Protein AF-0000000072345678 (afdb_homodimer)

Foldseek 3Di:
DDPPPPPPDPDPPLPLAPDDDDLVCVCVVCVVLLVVLLVLLVVLLVVLVVLLVVLLVLLVPFHDPVCSVLVNLLSVLLNLLSVLLSVCSNPVLCNLVSLLVSLLSLLVSLVSLVVVVCVVLPHPVVVVVCVVVVVFDQPVFDVVCVVPPDSVVLVVQLVCLSNCRNVVSVVLSVVLVVQCVVDVVVNVVCVVVSVVSNVVSVVSNVRSVVSVCVRRCVVPVPDCSVVSVVLSVQLNCLSPVVVSVLVVCSVVDDDDSPDRNVSVSVSSSVSSSVSSVSSSVSSVVVSCSSVVDDRPPPPPPPPPPPVVVVD/DDPPPPPPDPDPPLPLAPDDDDLVCVCVVCVVLLVVLLVLLVVLLVVLVVLLVVLLVLLVPFHDPVCSVLVNLLSVLLNLLSVLLSVCSNPVLCNLVSLLVSLLSLLVSLVSLVQVVQVVLPHPVVVVVCVVVVVFDQPVFDVVCVVPPDSVVLLVQLVCLSNCRNVVSVVLSVVLVVQCVVDVVVNVVCVVVSLVSNVVSVVSNVRSVVSVCVRRCVVPVPDCSVVSVVLSVQLNCLSPVVVSVLVVCSVVDDDDSPDRNVSVSVSSSVSSSVSSVSSSVSSVV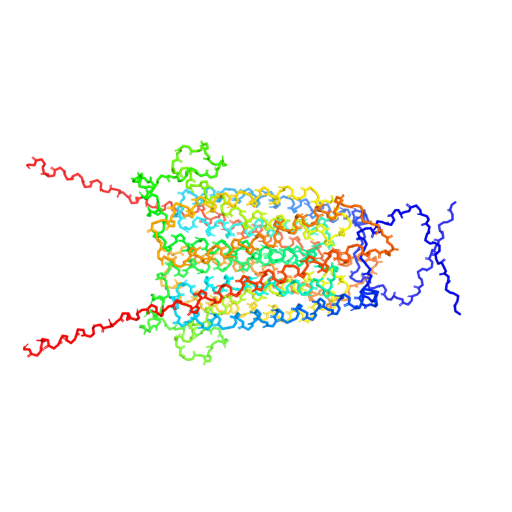VSCSSVPDDRPPPPPPPPPPPVVVVD

Structure (mmCIF, N/CA/C/O backbone):
data_AF-0000000072345678-model_v1
#
loop_
_entity.id
_entity.type
_entity.pdbx_description
1 polymer 'G-protein coupled receptors family 1 profile domain-containing protein'
#
loop_
_atom_site.group_PDB
_atom_site.id
_atom_site.type_symbol
_atom_site.label_atom_id
_atom_site.label_alt_id
_atom_site.label_comp_id
_atom_site.label_asym_id
_atom_site.label_entity_id
_atom_site.label_seq_id
_atom_site.pdbx_PDB_ins_code
_atom_site.Cartn_x
_atom_site.Cartn_y
_atom_site.Cartn_z
_atom_site.occupancy
_atom_site.B_iso_or_equiv
_atom_site.auth_seq_id
_atom_site.auth_comp_id
_atom_site.auth_asym_id
_atom_site.auth_atom_id
_atom_site.pdbx_PDB_model_num
ATOM 1 N N . MET A 1 1 ? -13.749 -41.619 -29.377 1 22.32 1 MET A N 1
ATOM 2 C CA . MET A 1 1 ? -12.738 -40.817 -28.695 1 22.32 1 MET A CA 1
ATOM 3 C C . MET A 1 1 ? -12.599 -41.241 -27.237 1 22.32 1 MET A C 1
ATOM 5 O O . MET A 1 1 ? -13.562 -41.169 -26.471 1 22.32 1 MET A O 1
ATOM 9 N N . ASN A 1 2 ? -11.808 -42.201 -26.794 1 22.95 2 ASN A N 1
ATOM 10 C CA . ASN A 1 2 ? -11.611 -42.927 -25.544 1 22.95 2 ASN A CA 1
ATOM 11 C C . ASN A 1 2 ? -11.25 -41.984 -24.399 1 22.95 2 ASN A C 1
ATOM 13 O O . ASN A 1 2 ? -10.267 -41.246 -24.484 1 22.95 2 ASN A O 1
ATOM 17 N N . VAL A 1 3 ? -12.176 -41.534 -23.511 1 29.2 3 VAL A N 1
ATOM 18 C CA . VAL A 1 3 ? -12.153 -40.855 -22.219 1 29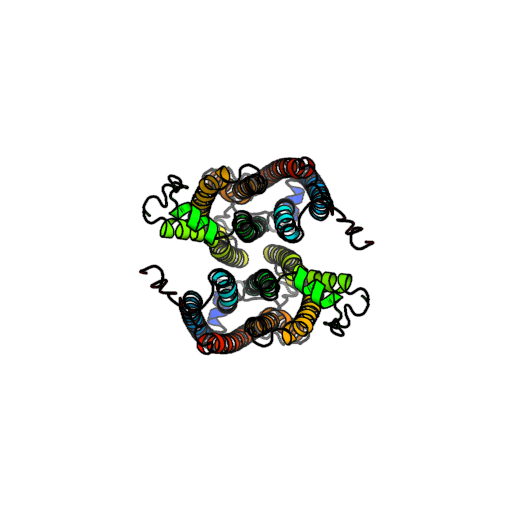.2 3 VAL A CA 1
ATOM 19 C C . VAL A 1 3 ? -11.179 -41.564 -21.28 1 29.2 3 VAL A C 1
ATOM 21 O O . VAL A 1 3 ? -11.493 -42.627 -20.738 1 29.2 3 VAL A O 1
ATOM 24 N N . THR A 1 4 ? -9.957 -41.858 -21.78 1 29.01 4 THR A N 1
ATOM 25 C CA . THR A 1 4 ? -9.044 -42.508 -20.847 1 29.01 4 THR A CA 1
ATOM 26 C C . THR A 1 4 ? -9.183 -41.91 -19.45 1 29.01 4 THR A C 1
ATOM 28 O O . THR A 1 4 ? -9.065 -40.696 -19.274 1 29.01 4 THR A O 1
ATOM 31 N N . GLU A 1 5 ? -9.897 -42.533 -18.566 1 30.95 5 GLU A N 1
ATOM 32 C CA . GLU A 1 5 ? -9.98 -42.516 -17.109 1 30.95 5 GLU A CA 1
ATOM 33 C C . GLU A 1 5 ? -8.601 -42.346 -16.479 1 30.95 5 GLU A C 1
ATOM 35 O O . GLU A 1 5 ? -7.793 -43.277 -16.479 1 30.95 5 GLU A O 1
ATOM 40 N N . GLU A 1 6 ? -7.793 -41.395 -16.975 1 33.85 6 GLU A N 1
ATOM 41 C CA . GLU A 1 6 ? -6.523 -41.285 -16.263 1 33.85 6 GLU A CA 1
ATOM 42 C C . GLU A 1 6 ? -6.689 -41.625 -14.785 1 33.85 6 GLU A C 1
ATOM 44 O O . GLU A 1 6 ? -7.472 -40.987 -14.079 1 33.85 6 GLU A O 1
ATOM 49 N N . SER A 1 7 ? -6.633 -42.857 -14.363 1 31.76 7 SER A N 1
ATOM 50 C CA . SER A 1 7 ? -6.481 -43.426 -13.028 1 31.76 7 SER A CA 1
ATOM 51 C C . SER A 1 7 ? -5.68 -42.499 -12.12 1 31.76 7 SER A C 1
ATOM 53 O O . SER A 1 7 ? -4.511 -42.214 -12.39 1 31.76 7 SER A O 1
ATOM 55 N N . ILE A 1 8 ? -6.316 -41.479 -11.562 1 36.11 8 ILE A N 1
ATOM 56 C CA . ILE A 1 8 ? -5.828 -40.696 -10.432 1 36.11 8 ILE A CA 1
ATOM 57 C C . ILE A 1 8 ? -5.124 -41.613 -9.434 1 36.11 8 ILE A C 1
ATOM 59 O O . ILE A 1 8 ? -5.734 -42.54 -8.896 1 36.11 8 ILE A O 1
ATOM 63 N N . SER A 1 9 ? -3.958 -42.019 -9.747 1 35.39 9 SER A N 1
ATOM 64 C CA . SER A 1 9 ? -3.205 -42.793 -8.766 1 35.39 9 SER A CA 1
ATOM 65 C C . SER A 1 9 ? -3.612 -42.427 -7.342 1 35.39 9 SER A C 1
ATOM 67 O O . SER A 1 9 ? -3.936 -41.272 -7.061 1 35.39 9 SER A O 1
ATOM 69 N N . PRO A 1 10 ? -3.917 -43.431 -6.402 1 36.45 10 PRO A N 1
ATOM 70 C CA . PRO A 1 10 ? -4.463 -43.408 -5.043 1 36.45 10 PRO A CA 1
ATOM 71 C C . PRO A 1 10 ? -3.925 -42.247 -4.21 1 36.45 10 PRO A C 1
ATOM 73 O O . PRO A 1 10 ? -4.685 -41.594 -3.49 1 36.45 10 PRO A O 1
ATOM 76 N N . ALA A 1 11 ? -2.639 -42.374 -3.662 1 39.53 11 ALA A N 1
ATOM 77 C CA . ALA A 1 11 ? -2.129 -41.918 -2.371 1 39.53 11 ALA A CA 1
ATOM 78 C C . ALA A 1 11 ? -1.994 -40.399 -2.34 1 39.53 11 ALA A C 1
ATOM 80 O O . ALA A 1 11 ? -1.554 -39.829 -1.338 1 39.53 11 ALA A O 1
ATOM 81 N N . GLU A 1 12 ? -1.701 -39.681 -3.258 1 43.99 12 GLU A N 1
ATOM 82 C CA . GLU A 1 12 ? -1.443 -38.251 -3.119 1 43.99 12 GLU A CA 1
ATOM 83 C C . GLU A 1 12 ? -2.686 -37.51 -2.635 1 43.99 12 GLU A C 1
ATOM 85 O O . GLU A 1 12 ? -3.739 -37.57 -3.273 1 43.99 12 GLU A O 1
ATOM 90 N N . THR A 1 13 ? -3.014 -37.472 -1.243 1 48.05 13 THR A N 1
ATOM 91 C CA . THR A 1 13 ? -4.048 -36.866 -0.411 1 48.05 13 THR A CA 1
ATOM 92 C C . THR A 1 13 ? -4.584 -35.591 -1.055 1 48.05 13 THR A C 1
ATOM 94 O O . THR A 1 13 ? -3.865 -34.595 -1.164 1 48.05 13 THR A O 1
ATOM 97 N N . PHE A 1 14 ? -5.301 -35.711 -2.11 1 59.51 14 PHE A N 1
ATOM 98 C CA . PHE A 1 14 ? -6.039 -34.609 -2.718 1 59.51 14 PHE A CA 1
ATOM 99 C C . PHE A 1 14 ? -6.727 -33.765 -1.652 1 59.51 14 PHE A C 1
ATOM 101 O O . PHE A 1 14 ? -7.566 -34.267 -0.901 1 59.51 14 PHE A O 1
ATOM 108 N N . ASP A 1 15 ? -5.974 -32.809 -1.052 1 65.57 15 ASP A N 1
ATOM 109 C CA . ASP A 1 15 ? -6.597 -31.883 -0.111 1 65.57 15 ASP A CA 1
ATOM 110 C C . ASP A 1 15 ? -7.866 -31.271 -0.701 1 65.57 15 ASP A C 1
ATOM 112 O O . ASP A 1 15 ? -7.807 -30.245 -1.382 1 65.57 15 ASP A O 1
ATOM 116 N N . CYS A 1 16 ? -8.985 -32.034 -0.651 1 68.99 16 CYS A N 1
ATOM 117 C CA . CYS A 1 16 ? -10.286 -31.635 -1.177 1 68.99 16 CYS A CA 1
ATOM 118 C C . CYS A 1 16 ? -10.765 -30.344 -0.524 1 68.99 16 CYS A C 1
ATOM 120 O O . CYS A 1 16 ? -11.537 -29.592 -1.12 1 68.99 16 CYS A O 1
ATOM 122 N N . ARG A 1 17 ? -10.282 -30.165 0.666 1 70.94 17 ARG A N 1
ATOM 123 C CA . ARG A 1 17 ? -10.786 -29.026 1.427 1 70.94 17 ARG A CA 1
ATOM 124 C C . ARG A 1 17 ? -10.218 -27.716 0.893 1 70.94 17 ARG A C 1
ATOM 126 O O . ARG A 1 17 ? -10.914 -26.699 0.86 1 70.94 17 ARG A O 1
ATOM 133 N N . ASN A 1 18 ? -8.948 -27.733 0.363 1 71.82 18 ASN A N 1
ATOM 134 C CA . ASN A 1 18 ? -8.335 -26.484 -0.077 1 71.82 18 ASN A CA 1
ATOM 135 C C . ASN A 1 18 ? -8.217 -26.423 -1.597 1 71.82 18 ASN A C 1
ATOM 137 O O . ASN A 1 18 ? -7.638 -25.481 -2.141 1 71.82 18 ASN A O 1
ATOM 141 N N . TYR A 1 19 ? -8.913 -27.316 -2.216 1 78.46 19 TYR A N 1
ATOM 142 C CA . TYR A 1 19 ? -8.878 -27.335 -3.674 1 78.46 19 TYR A CA 1
ATOM 143 C C . TYR A 1 19 ? -9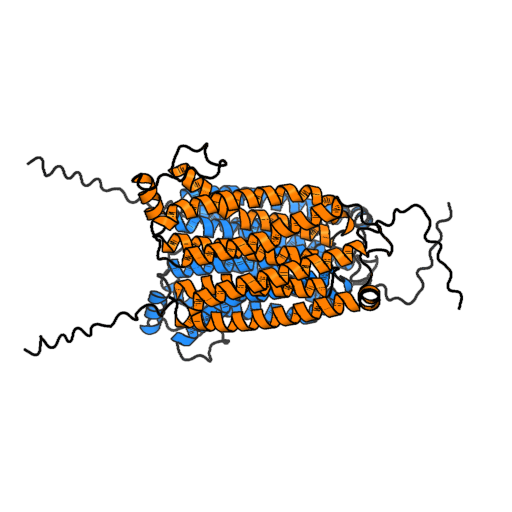.914 -26.381 -4.257 1 78.46 19 TYR A C 1
ATOM 145 O O . TYR A 1 19 ? -11.054 -26.332 -3.791 1 78.46 19 TYR A O 1
ATOM 153 N N . LEU A 1 20 ? -9.463 -25.565 -5.166 1 82.81 20 LEU A N 1
ATOM 154 C CA . LEU A 1 20 ? -10.371 -24.676 -5.883 1 82.81 20 LEU A CA 1
ATOM 155 C C . LEU A 1 20 ? -10.572 -25.148 -7.319 1 82.81 20 LEU A C 1
ATOM 157 O O . LEU A 1 20 ? -9.605 -25.302 -8.068 1 82.81 20 LEU A O 1
ATOM 161 N N . PRO A 1 21 ? -11.803 -25.458 -7.569 1 84.92 21 PRO A N 1
ATOM 162 C CA . PRO A 1 21 ? -12.08 -25.893 -8.94 1 84.92 21 PRO A CA 1
ATOM 163 C C . PRO A 1 21 ? -11.728 -24.831 -9.979 1 84.92 21 PRO A C 1
ATOM 165 O O . PRO A 1 21 ? -11.712 -23.638 -9.666 1 84.92 21 PRO A O 1
ATOM 168 N N . PRO A 1 22 ? -11.372 -25.33 -11.156 1 87.18 22 PRO A N 1
ATOM 169 C CA . PRO A 1 22 ? -11.15 -24.364 -12.235 1 87.18 22 PRO A CA 1
ATOM 170 C C . PRO A 1 22 ? -12.374 -23.493 -12.508 1 87.18 22 PRO A C 1
ATOM 172 O O . PRO A 1 22 ? -13.491 -23.857 -12.134 1 87.18 22 PRO A O 1
ATOM 175 N N . LEU A 1 23 ? -12.212 -22.406 -13.102 1 88.78 23 LEU A N 1
ATOM 176 C CA . LEU A 1 23 ? -13.235 -21.38 -13.271 1 88.78 23 LEU A CA 1
ATOM 177 C C . LEU A 1 23 ? -14.421 -21.92 -14.063 1 88.78 23 LEU A C 1
ATOM 179 O O . LEU A 1 23 ? -15.574 -21.609 -13.754 1 88.78 23 LEU A O 1
ATOM 183 N N . LYS A 1 24 ? -14.135 -22.674 -15.066 1 87.95 24 LYS A N 1
ATOM 184 C CA . LYS A 1 24 ? -15.221 -23.218 -15.876 1 87.95 24 LYS A CA 1
ATOM 185 C C . LYS A 1 24 ? -16.152 -24.087 -15.035 1 87.95 24 LYS A C 1
ATOM 187 O O . LYS A 1 24 ? -17.375 -23.962 -15.125 1 87.95 24 LYS A O 1
ATOM 192 N N . LEU A 1 25 ? -15.586 -24.908 -14.188 1 87.9 25 LEU A N 1
ATOM 193 C CA . LEU A 1 25 ? -16.365 -25.766 -13.301 1 87.9 25 LEU A CA 1
ATOM 194 C C . LEU A 1 25 ? -17.022 -24.949 -12.194 1 87.9 25 LEU A C 1
ATOM 196 O O . LEU A 1 25 ? -18.141 -25.253 -11.772 1 87.9 25 LEU A O 1
ATOM 200 N N . TYR A 1 26 ? -16.346 -23.947 -11.837 1 89.72 26 TYR A N 1
ATOM 201 C CA . TYR A 1 26 ? -16.848 -23.042 -10.809 1 89.72 26 TYR A CA 1
ATOM 202 C C . TYR A 1 26 ? -18.133 -22.36 -11.263 1 89.72 26 TYR A C 1
ATOM 204 O O . TYR A 1 26 ? -19.11 -22.302 -10.514 1 89.72 26 TYR A O 1
ATOM 212 N N . TYR A 1 27 ? -18.204 -21.931 -12.49 1 90.45 27 TYR A N 1
ATOM 213 C CA . TYR A 1 27 ? -19.372 -21.22 -12.999 1 90.45 27 TYR A CA 1
ATOM 214 C C . TYR A 1 27 ? -20.485 -22.193 -13.367 1 90.45 27 TYR A C 1
ATOM 216 O O . TYR A 1 27 ? -21.669 -21.859 -13.268 1 90.45 27 TYR A O 1
ATOM 224 N N . ALA A 1 28 ? -20.08 -23.368 -13.723 1 89.65 28 ALA A N 1
ATOM 225 C CA . ALA A 1 28 ? -21.072 -24.351 -14.152 1 89.65 28 ALA A CA 1
ATOM 226 C C . ALA A 1 28 ? -21.733 -25.022 -12.951 1 89.65 28 ALA A C 1
ATOM 228 O O . ALA A 1 28 ? -22.952 -25.205 -12.927 1 89.65 28 ALA A O 1
ATOM 229 N N . GLU A 1 29 ? -21.009 -25.341 -11.931 1 88.8 29 GLU A N 1
ATOM 230 C CA . GLU A 1 29 ? -21.51 -26.131 -10.81 1 88.8 29 GLU A CA 1
ATOM 231 C C . GLU A 1 29 ? -22.205 -25.247 -9.778 1 88.8 29 GLU A C 1
ATOM 233 O O . GLU A 1 29 ? -23.143 -25.684 -9.109 1 88.8 29 GLU A O 1
ATOM 238 N N . TYR A 1 30 ? -21.809 -24.053 -9.654 1 90.74 30 TYR A N 1
ATOM 239 C CA . TYR A 1 30 ? -22.351 -23.184 -8.616 1 90.74 30 TYR A CA 1
ATOM 240 C C . TYR A 1 30 ? -23.072 -21.988 -9.227 1 90.74 30 TYR A C 1
ATOM 242 O O . TYR A 1 30 ? -22.992 -20.874 -8.705 1 90.74 30 TYR A O 1
ATOM 250 N N . ILE A 1 31 ? -23.802 -22.186 -10.18 1 90.36 31 ILE A N 1
ATOM 251 C CA . ILE A 1 31 ? -24.439 -21.122 -10.949 1 90.36 31 ILE A CA 1
ATOM 252 C C . ILE A 1 31 ? -25.493 -20.426 -10.092 1 90.36 31 ILE A C 1
ATOM 254 O O . ILE A 1 31 ? -25.594 -19.197 -10.098 1 90.36 31 ILE A O 1
ATOM 258 N N . ILE A 1 32 ? -26.249 -21.116 -9.314 1 89.78 32 ILE A N 1
ATOM 259 C CA . ILE A 1 32 ? -27.374 -20.537 -8.588 1 89.78 32 ILE A CA 1
ATOM 260 C C . ILE A 1 32 ? -26.857 -19.687 -7.429 1 89.78 32 ILE A C 1
ATOM 262 O O . ILE A 1 32 ? -27.104 -18.48 -7.377 1 89.78 32 ILE A O 1
ATOM 266 N N . PRO A 1 33 ? -26.13 -20.329 -6.483 1 91.04 33 PRO A N 1
ATOM 267 C CA . PRO A 1 33 ? -25.643 -19.491 -5.384 1 91.04 33 PRO A CA 1
ATOM 268 C C . PRO A 1 33 ? -24.715 -18.376 -5.86 1 91.04 33 PRO A C 1
ATOM 270 O O . PRO A 1 33 ? -24.719 -17.28 -5.292 1 91.04 33 PRO A O 1
ATOM 273 N N . LEU A 1 34 ? -23.998 -18.621 -6.9 1 92.58 34 LEU A N 1
ATOM 274 C CA . LEU A 1 34 ? -23.072 -17.623 -7.426 1 92.58 34 LEU A CA 1
ATOM 275 C C . LEU A 1 34 ? -23.828 -16.479 -8.094 1 92.58 34 LEU A C 1
ATOM 277 O O . LEU A 1 34 ? -23.488 -15.309 -7.903 1 92.58 34 LEU A O 1
ATOM 281 N N . SER A 1 35 ? -24.823 -16.793 -8.885 1 93.5 35 SER A N 1
ATOM 282 C CA . SER A 1 35 ? -25.6 -15.758 -9.557 1 93.5 35 SER A CA 1
ATOM 283 C C . SER A 1 35 ? -26.326 -14.871 -8.551 1 93.5 35 SER A C 1
ATOM 285 O O . SER A 1 35 ? -26.379 -13.65 -8.716 1 93.5 35 SER A O 1
ATOM 287 N N . LEU A 1 36 ? -26.849 -15.459 -7.525 1 93.7 36 LEU A N 1
ATOM 288 C CA . LEU A 1 36 ? -27.531 -14.684 -6.495 1 93.7 36 LEU A CA 1
ATOM 289 C C . LEU A 1 36 ? -26.551 -13.779 -5.756 1 93.7 36 LEU A C 1
ATOM 291 O O . LEU A 1 36 ? -26.82 -12.592 -5.563 1 93.7 36 LEU A O 1
ATOM 295 N N . SER A 1 37 ? -25.467 -14.333 -5.352 1 94.63 37 SER A N 1
ATOM 296 C CA . SER A 1 37 ? -24.47 -13.563 -4.615 1 94.63 37 SER A CA 1
ATOM 297 C C . SER A 1 37 ? -23.866 -12.465 -5.485 1 94.63 37 SER A C 1
ATOM 299 O O . SER A 1 37 ? -23.618 -11.355 -5.009 1 94.63 37 SER A O 1
ATOM 301 N N . LEU A 1 38 ? -23.616 -12.74 -6.74 1 94.81 38 LEU A N 1
ATOM 302 C CA . LEU A 1 38 ? -23.046 -11.75 -7.649 1 94.81 38 LEU A CA 1
ATOM 303 C C . LEU A 1 38 ? -24.038 -10.624 -7.918 1 94.81 38 LEU A C 1
ATOM 305 O O . LEU A 1 38 ? -23.644 -9.465 -8.061 1 94.81 38 LEU A O 1
ATOM 309 N N . THR A 1 39 ? -25.292 -10.935 -7.988 1 95.36 39 THR A N 1
ATOM 310 C CA . THR A 1 39 ? -26.305 -9.904 -8.184 1 95.36 39 THR A CA 1
ATOM 311 C C . THR A 1 39 ? -26.356 -8.962 -6.985 1 95.36 39 THR A C 1
ATOM 313 O O . THR A 1 39 ? -26.341 -7.74 -7.148 1 95.36 39 THR A O 1
ATOM 316 N N . VAL A 1 40 ? -26.41 -9.523 -5.855 1 94.41 40 VAL A N 1
ATOM 317 C CA . VAL A 1 40 ? -26.4 -8.716 -4.639 1 94.41 40 VAL A CA 1
ATOM 318 C C . VAL A 1 40 ? -25.111 -7.9 -4.571 1 94.41 40 VAL A C 1
ATOM 320 O O . VAL A 1 40 ? -25.138 -6.712 -4.238 1 94.41 40 VAL A O 1
ATOM 323 N N . GLY A 1 41 ? -24.017 -8.583 -4.875 1 95.06 41 GLY A N 1
ATOM 324 C CA . GLY A 1 41 ? -22.736 -7.895 -4.871 1 95.06 41 GLY A CA 1
ATOM 325 C C . GLY A 1 41 ? -22.683 -6.728 -5.839 1 95.06 41 GLY A C 1
ATOM 326 O O . GLY A 1 41 ? -22.166 -5.66 -5.504 1 95.06 41 GLY A O 1
ATOM 327 N N . CYS A 1 42 ? -23.178 -6.901 -6.937 1 94.91 42 CYS A N 1
ATOM 328 C CA . CYS A 1 42 ? -23.173 -5.844 -7.941 1 94.91 42 CYS A CA 1
ATOM 329 C C . CYS A 1 42 ? -24.069 -4.686 -7.52 1 94.91 42 CYS A C 1
ATOM 331 O O . CYS A 1 42 ? -23.734 -3.522 -7.744 1 94.91 42 CYS A O 1
ATOM 333 N N . ILE A 1 43 ? -25.178 -4.953 -6.939 1 96.25 43 ILE A N 1
ATOM 334 C CA . ILE A 1 43 ? -26.079 -3.911 -6.456 1 96.25 43 ILE A CA 1
ATOM 335 C C . ILE A 1 43 ? -25.389 -3.1 -5.362 1 96.25 43 ILE A C 1
ATOM 337 O O . ILE A 1 43 ? -25.431 -1.867 -5.375 1 96.25 43 ILE A O 1
ATOM 341 N N . VAL A 1 44 ? -24.77 -3.801 -4.458 1 96.13 44 VAL A N 1
ATOM 342 C CA . VAL A 1 44 ? -24.061 -3.14 -3.367 1 96.13 44 VAL A CA 1
ATOM 343 C C . VAL A 1 44 ? -22.908 -2.31 -3.926 1 96.13 44 VAL A C 1
ATOM 345 O O . VAL A 1 44 ? -22.679 -1.18 -3.488 1 96.13 44 VAL A O 1
ATOM 348 N N . TRP A 1 45 ? -22.207 -2.87 -4.866 1 96.2 45 TRP A N 1
ATOM 349 C CA . TRP A 1 45 ? -21.084 -2.165 -5.475 1 96.2 45 TRP A CA 1
ATOM 350 C C . TRP A 1 45 ? -21.551 -0.886 -6.162 1 96.2 45 TRP A C 1
ATOM 352 O O . TRP A 1 45 ? -20.918 0.164 -6.031 1 96.2 45 TRP A O 1
ATOM 362 N N . LEU A 1 46 ? -22.642 -0.952 -6.877 1 95.9 46 LEU A N 1
ATOM 363 C CA . LEU A 1 46 ? -23.189 0.227 -7.54 1 95.9 46 LEU A CA 1
ATOM 364 C C . LEU A 1 46 ? -23.633 1.268 -6.519 1 95.9 46 LEU A C 1
ATOM 366 O O . LEU A 1 46 ? -23.405 2.466 -6.708 1 95.9 46 LEU A O 1
ATOM 370 N N . TRP A 1 47 ? -24.23 0.822 -5.498 1 94.68 47 TRP A N 1
ATOM 371 C CA . TRP A 1 47 ? -24.684 1.727 -4.448 1 94.68 47 TRP A CA 1
ATOM 372 C C . TRP A 1 47 ? -23.503 2.415 -3.773 1 94.68 47 TRP A C 1
ATOM 374 O O . TRP A 1 47 ? -23.52 3.63 -3.565 1 94.68 47 TRP A O 1
ATOM 384 N N . VAL A 1 48 ? -22.533 1.706 -3.431 1 94.66 48 VAL A N 1
ATOM 385 C CA . VAL A 1 48 ? -21.365 2.262 -2.755 1 94.66 48 VAL A CA 1
ATOM 386 C C . VAL A 1 48 ? -20.637 3.225 -3.689 1 94.66 48 VAL A C 1
ATOM 388 O O . VAL A 1 48 ? -20.131 4.261 -3.251 1 94.66 48 VAL A O 1
ATOM 391 N N . THR A 1 49 ? -20.582 2.853 -4.939 1 93.41 49 THR A N 1
ATOM 392 C CA . THR A 1 49 ? -19.98 3.75 -5.919 1 93.41 49 THR A CA 1
ATOM 393 C C . THR A 1 49 ? -20.771 5.051 -6.019 1 93.41 49 THR A C 1
ATOM 395 O O . THR A 1 49 ? -20.188 6.134 -6.092 1 93.41 49 THR A O 1
ATOM 398 N N . PHE A 1 50 ? -22.041 4.976 -5.966 1 93.76 50 PHE A N 1
ATOM 399 C CA . PHE A 1 50 ? -22.903 6.152 -6.005 1 93.76 50 PHE A CA 1
ATOM 400 C C . PHE A 1 50 ? -22.673 7.033 -4.782 1 93.76 50 PHE A C 1
ATOM 402 O O . PHE A 1 50 ? -22.509 8.248 -4.908 1 93.76 50 PHE A O 1
ATOM 409 N N . VAL A 1 51 ? -22.626 6.457 -3.678 1 92.92 51 VAL A N 1
ATOM 410 C CA . VAL A 1 51 ? -22.409 7.197 -2.439 1 92.92 51 VAL A CA 1
ATOM 411 C C . VAL A 1 51 ? -21.01 7.808 -2.44 1 92.92 51 VAL A C 1
ATOM 413 O O . VAL A 1 51 ? -20.817 8.934 -1.975 1 92.92 51 VAL A O 1
ATOM 416 N N . PHE A 1 52 ? -20.07 7.095 -2.937 1 91.98 52 PHE A N 1
ATOM 417 C CA . PHE A 1 52 ? -18.692 7.568 -3.005 1 91.98 52 PHE A CA 1
ATOM 418 C C . PHE A 1 52 ? -18.6 8.847 -3.829 1 91.98 52 PHE A C 1
ATOM 420 O O . PHE A 1 52 ? -17.998 9.83 -3.392 1 91.98 52 PHE A O 1
ATOM 427 N N . VAL A 1 53 ? -19.226 8.86 -4.906 1 91.19 53 VAL A N 1
ATOM 428 C CA . VAL A 1 53 ? -19.196 10.032 -5.775 1 91.19 53 VAL A CA 1
ATOM 429 C C . VAL A 1 53 ? -19.927 11.192 -5.105 1 91.19 53 VAL A C 1
ATOM 431 O O . VAL A 1 53 ? -19.449 12.329 -5.121 1 91.19 53 VAL A O 1
ATOM 434 N N . LYS A 1 54 ? -21.012 10.996 -4.467 1 91.73 54 LYS A N 1
ATOM 435 C CA . LYS A 1 54 ? -21.792 12.035 -3.801 1 91.73 54 LYS A CA 1
ATOM 436 C C . LYS A 1 54 ? -21.036 12.611 -2.607 1 91.73 54 LYS A C 1
ATOM 438 O O . LYS A 1 54 ? -21.047 13.823 -2.384 1 91.73 54 LYS A O 1
ATOM 443 N N . VAL A 1 55 ? -20.375 11.78 -1.89 1 90.53 55 VAL A N 1
ATOM 444 C CA . VAL A 1 55 ? -19.659 12.22 -0.697 1 90.53 55 VAL A CA 1
ATOM 445 C C . VAL A 1 55 ? -18.43 13.031 -1.102 1 90.53 55 VAL A C 1
ATOM 447 O O . VAL A 1 55 ? -18.073 14.004 -0.433 1 90.53 55 VAL A O 1
ATOM 450 N N . ILE A 1 56 ? -17.789 12.602 -2.199 1 87.81 56 ILE A N 1
ATOM 451 C CA . ILE A 1 56 ? -16.645 13.366 -2.683 1 87.81 56 ILE A CA 1
ATOM 452 C C . ILE A 1 56 ? -17.087 14.78 -3.053 1 87.81 56 ILE A C 1
ATOM 454 O O . ILE A 1 56 ? -16.393 15.753 -2.752 1 87.81 56 ILE A O 1
ATOM 458 N N . LYS A 1 57 ? -18.218 14.917 -3.625 1 88.49 57 LYS A N 1
ATOM 459 C CA . LYS A 1 57 ? -18.746 16.229 -3.987 1 88.49 57 LYS A CA 1
ATOM 460 C C . LYS A 1 57 ? -19.085 17.048 -2.745 1 88.49 57 LYS A C 1
ATOM 462 O O . LYS A 1 57 ? -18.804 18.247 -2.689 1 88.49 57 LYS A O 1
ATOM 467 N N . LEU A 1 58 ? -19.558 16.437 -1.804 1 88.96 58 LEU A N 1
ATOM 468 C CA . LEU A 1 58 ? -19.914 17.117 -0.563 1 88.96 58 LEU A CA 1
ATOM 469 C C . LEU A 1 58 ? -18.666 17.553 0.196 1 88.96 58 LEU A C 1
ATOM 471 O O . LEU A 1 58 ? -18.622 18.655 0.747 1 88.96 58 LEU A O 1
ATOM 475 N N . ILE A 1 59 ? -17.665 16.717 0.201 1 87.57 59 ILE A N 1
ATOM 476 C CA . ILE A 1 59 ? -16.417 17.008 0.899 1 87.57 59 ILE A CA 1
ATOM 477 C C . ILE A 1 59 ? -15.721 18.195 0.238 1 87.57 59 ILE A C 1
ATOM 479 O O . ILE A 1 59 ? -15.2 19.078 0.923 1 87.57 59 ILE A O 1
ATOM 483 N N . ARG A 1 60 ? -15.757 18.25 -1.037 1 83.69 60 ARG A N 1
ATOM 484 C CA . ARG A 1 60 ? -15.101 19.324 -1.775 1 83.69 60 ARG A CA 1
ATOM 485 C C . ARG A 1 60 ? -15.799 20.658 -1.538 1 83.69 60 ARG A C 1
ATOM 487 O O . ARG A 1 60 ? -15.158 21.711 -1.546 1 83.69 60 ARG A O 1
ATOM 494 N N . ARG A 1 61 ? -16.994 20.643 -1.147 1 83.93 61 ARG A N 1
ATOM 495 C CA . ARG A 1 61 ? -17.781 21.863 -0.993 1 83.93 61 ARG A CA 1
ATOM 496 C C . ARG A 1 61 ? -17.779 22.336 0.456 1 83.93 61 ARG A C 1
ATOM 498 O O . ARG A 1 61 ? -17.776 23.54 0.721 1 83.93 61 ARG A O 1
ATOM 505 N N . GLN A 1 62 ? -17.679 21.381 1.345 1 81.52 62 GLN A N 1
ATOM 506 C CA . GLN A 1 62 ? -17.99 21.744 2.724 1 81.52 62 GLN A CA 1
ATOM 507 C C . GLN A 1 62 ? -16.74 21.704 3.599 1 81.52 62 GLN A C 1
ATOM 509 O O . GLN A 1 62 ? -16.75 22.201 4.727 1 81.52 62 GLN A O 1
ATOM 514 N N . THR A 1 63 ? -15.681 21.15 3.095 1 79.97 63 THR A N 1
ATOM 515 C CA . THR A 1 63 ? -14.561 20.91 3.998 1 79.97 63 THR A CA 1
ATOM 516 C C . THR A 1 63 ? -13.38 21.809 3.645 1 79.97 63 THR A C 1
ATOM 518 O O . THR A 1 63 ? -13.263 22.272 2.508 1 79.97 63 THR A O 1
ATOM 521 N N . GLU A 1 64 ? -12.677 22.047 4.698 1 76.64 64 GLU A N 1
ATOM 522 C CA . GLU A 1 64 ? -11.456 22.826 4.518 1 76.64 64 GLU A CA 1
ATOM 523 C C . GLU A 1 64 ? -10.475 22.111 3.593 1 76.64 64 GLU A C 1
ATOM 525 O O . GLU A 1 64 ? -10.418 20.88 3.573 1 76.64 64 GLU A O 1
ATOM 530 N N . LYS A 1 65 ? -9.7 22.82 2.779 1 70.41 65 LYS A N 1
ATOM 531 C CA . LYS A 1 65 ? -8.812 22.307 1.739 1 70.41 65 LYS A CA 1
ATOM 532 C C . LYS A 1 65 ? -7.789 21.336 2.32 1 70.41 65 LYS A C 1
ATOM 534 O O . LYS A 1 65 ? -7.44 20.339 1.684 1 70.41 65 LYS A O 1
ATOM 539 N N . GLY A 1 66 ? -7.42 21.561 3.574 1 68.02 66 GLY A N 1
ATOM 540 C CA . GLY A 1 66 ? -6.423 20.68 4.161 1 68.02 66 GLY A CA 1
ATOM 541 C C . GLY A 1 66 ? -6.975 19.315 4.528 1 68.02 66 GLY A C 1
ATOM 542 O O . GLY A 1 66 ? -6.225 18.34 4.618 1 68.02 66 GLY A O 1
ATOM 543 N N . LEU A 1 67 ? -8.322 19.225 4.588 1 77.18 67 LEU A N 1
ATOM 544 C CA . LEU A 1 67 ? -8.951 18.003 5.079 1 77.18 67 LEU A CA 1
ATOM 545 C C . LEU A 1 67 ? -9.587 17.222 3.934 1 77.18 67 LEU A C 1
ATOM 547 O O . LEU A 1 67 ? -9.941 16.052 4.096 1 77.18 67 LEU A O 1
ATOM 551 N N . VAL A 1 68 ? -9.584 17.82 2.82 1 81.26 68 VAL A N 1
ATOM 552 C CA . VAL A 1 68 ? -10.31 17.241 1.694 1 81.26 68 VAL A CA 1
ATOM 553 C C . VAL A 1 68 ? -9.66 15.923 1.281 1 81.26 68 VAL A C 1
ATOM 555 O O . VAL A 1 68 ? -10.339 14.902 1.151 1 81.26 68 VAL A O 1
ATOM 558 N N . MET A 1 69 ? -8.339 15.91 1.195 1 76.87 69 MET A N 1
ATOM 559 C CA . MET A 1 69 ? -7.641 14.717 0.725 1 76.87 69 MET A CA 1
ATOM 560 C C . MET A 1 69 ? -7.758 13.584 1.739 1 76.87 69 MET A C 1
ATOM 562 O O . MET A 1 69 ? -7.931 12.423 1.363 1 76.87 69 MET A O 1
ATOM 566 N N . VAL A 1 70 ? -7.68 13.912 2.974 1 81.12 70 VAL A N 1
ATOM 567 C CA . VAL A 1 70 ? -7.728 12.9 4.023 1 81.12 70 VAL A CA 1
ATOM 568 C C . VAL A 1 70 ? -9.105 12.239 4.041 1 81.12 70 VAL A C 1
ATOM 570 O O . VAL A 1 70 ? -9.211 11.013 4.13 1 81.12 70 VAL A O 1
ATOM 573 N N . LEU A 1 71 ? -10.137 13.02 3.836 1 85.3 71 LEU A N 1
ATOM 574 C CA . LEU A 1 71 ? -11.496 12.49 3.868 1 85.3 71 LEU A CA 1
ATOM 575 C C . LEU A 1 71 ? -11.799 11.693 2.604 1 85.3 71 LEU A C 1
ATOM 577 O O . LEU A 1 71 ? -12.517 10.691 2.654 1 85.3 71 LEU A O 1
ATOM 581 N N . ILE A 1 72 ? -11.232 12.121 1.547 1 84.43 72 ILE A N 1
ATOM 582 C CA . ILE A 1 72 ? -11.412 11.374 0.307 1 84.43 72 ILE A CA 1
ATOM 583 C C . ILE A 1 72 ? -10.722 10.016 0.418 1 84.43 72 ILE A C 1
ATOM 585 O O . ILE A 1 72 ? -11.285 8.993 0.021 1 84.43 72 ILE A O 1
ATOM 589 N N . ILE A 1 73 ? -9.537 9.968 0.944 1 82.92 73 ILE A N 1
ATOM 590 C CA . ILE A 1 73 ? -8.799 8.72 1.106 1 82.92 73 ILE A CA 1
ATOM 591 C C . ILE A 1 73 ? -9.577 7.776 2.021 1 82.92 73 ILE A C 1
ATOM 593 O O . ILE A 1 73 ? -9.661 6.574 1.756 1 82.92 73 ILE A O 1
ATOM 597 N N . ALA A 1 74 ? -10.142 8.363 3.063 1 86.55 74 ALA A N 1
ATOM 598 C CA . ALA A 1 74 ? -10.922 7.554 3.996 1 86.55 74 ALA A CA 1
ATOM 599 C C . ALA A 1 74 ? -12.131 6.93 3.304 1 86.55 74 ALA A C 1
ATOM 601 O O . ALA A 1 74 ? -12.449 5.761 3.532 1 86.55 74 ALA A O 1
ATOM 602 N N . ASN A 1 75 ? -12.76 7.65 2.415 1 88.07 75 ASN A N 1
ATOM 603 C CA . ASN A 1 75 ? -13.945 7.145 1.728 1 88.07 75 ASN A CA 1
ATOM 604 C C . ASN A 1 75 ? -13.573 6.205 0.585 1 88.07 75 ASN A C 1
ATOM 606 O O . ASN A 1 75 ? -14.384 5.377 0.167 1 88.07 75 ASN A O 1
ATOM 610 N N . THR A 1 76 ? -12.407 6.271 0.093 1 88.84 76 THR A N 1
ATOM 611 C CA . THR A 1 76 ? -11.954 5.384 -0.972 1 88.84 76 THR A CA 1
ATOM 612 C C . THR A 1 76 ? -11.761 3.964 -0.448 1 88.84 76 THR A C 1
ATOM 614 O O . THR A 1 76 ? -11.862 2.998 -1.207 1 88.84 76 THR A O 1
ATOM 617 N N . VAL A 1 77 ? -11.507 3.848 0.812 1 90.7 77 VAL A N 1
ATOM 618 C CA . VAL A 1 77 ? -11.298 2.527 1.396 1 90.7 77 VAL A CA 1
ATOM 619 C C . VAL A 1 77 ? -12.579 1.703 1.282 1 90.7 77 VAL A C 1
ATOM 621 O O . VAL A 1 77 ? -12.529 0.502 1.006 1 90.7 77 VAL A O 1
ATOM 624 N N . TYR A 1 78 ? -13.78 2.367 1.463 1 92.4 78 TYR A N 1
ATOM 625 C CA . TYR A 1 78 ? -15.047 1.657 1.33 1 92.4 78 TYR A CA 1
ATOM 626 C C . TYR A 1 78 ? -15.219 1.109 -0.082 1 92.4 78 TYR A C 1
ATOM 628 O O . TYR A 1 78 ? -15.581 -0.056 -0.262 1 92.4 78 TYR A O 1
ATOM 636 N N . PHE A 1 79 ? -14.903 1.921 -0.991 1 93.28 79 PHE A N 1
ATOM 637 C CA . PHE A 1 79 ? -15.013 1.558 -2.399 1 93.28 79 PHE A CA 1
ATOM 638 C C . PHE A 1 79 ? -14.047 0.431 -2.744 1 93.28 79 PHE A C 1
ATOM 640 O O . PHE A 1 79 ? -14.399 -0.491 -3.482 1 93.28 79 PHE A O 1
ATOM 647 N N . THR A 1 80 ? -12.87 0.498 -2.193 1 93.28 80 THR A N 1
ATOM 648 C CA . THR A 1 80 ? -11.851 -0.509 -2.467 1 93.28 80 THR A CA 1
ATOM 649 C C . THR A 1 80 ? -12.26 -1.863 -1.894 1 93.28 80 THR A C 1
ATOM 651 O O . THR A 1 80 ? -12.137 -2.889 -2.565 1 93.28 80 THR A O 1
ATOM 654 N N . VAL A 1 81 ? -12.775 -1.881 -0.682 1 94.29 81 VAL A N 1
ATOM 655 C CA . VAL A 1 81 ? -13.15 -3.129 -0.026 1 94.29 81 VAL A CA 1
ATOM 656 C C . VAL A 1 81 ? -14.28 -3.802 -0.803 1 94.29 81 VAL A C 1
ATOM 658 O O . VAL A 1 81 ? -14.21 -4.997 -1.101 1 94.29 81 VAL A O 1
ATOM 661 N N . VAL A 1 82 ? -15.259 -3.077 -1.25 1 95.92 82 VAL A N 1
ATOM 662 C CA . VAL A 1 82 ? -16.402 -3.65 -1.953 1 95.92 82 VAL A CA 1
ATOM 663 C C . VAL A 1 82 ? -15.968 -4.139 -3.333 1 95.92 82 VAL A C 1
ATOM 665 O O . VAL A 1 82 ? -16.402 -5.199 -3.788 1 95.92 82 VAL A O 1
ATOM 668 N N . THR A 1 83 ? -15.141 -3.435 -3.977 1 95.15 83 THR A N 1
ATOM 669 C CA . THR A 1 83 ? -14.679 -3.811 -5.308 1 95.15 83 THR A CA 1
ATOM 670 C C . THR A 1 83 ? -13.891 -5.117 -5.259 1 95.15 83 THR A C 1
ATOM 672 O O . THR A 1 83 ? -14.129 -6.021 -6.062 1 95.15 83 THR A O 1
ATOM 675 N N . PHE A 1 84 ? -13.051 -5.257 -4.297 1 96.01 84 PHE A N 1
ATOM 676 C CA . PHE A 1 84 ? -12.22 -6.451 -4.208 1 96.01 84 PHE A CA 1
ATOM 677 C C . PHE A 1 84 ? -13.042 -7.65 -3.752 1 96.01 84 PHE A C 1
ATOM 679 O O . PHE A 1 84 ? -12.748 -8.789 -4.122 1 96.01 84 PHE A O 1
ATOM 686 N N . ASN A 1 85 ? -14.102 -7.393 -2.961 1 95.91 85 ASN A N 1
ATOM 687 C CA . ASN A 1 85 ? -14.966 -8.497 -2.559 1 95.91 85 ASN A CA 1
ATOM 688 C C . ASN A 1 85 ? -15.792 -9.019 -3.731 1 95.91 85 ASN A C 1
ATOM 690 O O . ASN A 1 85 ? -16.053 -10.22 -3.826 1 95.91 85 ASN A O 1
ATOM 694 N N . VAL A 1 86 ? -16.134 -8.159 -4.627 1 96.07 86 VAL A N 1
ATOM 695 C CA . VAL A 1 86 ? -16.862 -8.595 -5.814 1 96.07 86 VAL A CA 1
ATOM 696 C C . VAL A 1 86 ? -15.931 -9.387 -6.73 1 96.07 86 VAL A C 1
ATOM 698 O O . VAL A 1 86 ? -16.329 -10.405 -7.299 1 96.07 86 VAL A O 1
ATOM 701 N N . VAL A 1 87 ? -14.703 -8.948 -6.806 1 94.77 87 VAL A N 1
ATOM 702 C CA . VAL A 1 87 ? -13.725 -9.661 -7.621 1 94.77 87 VAL A CA 1
ATOM 703 C C . VAL A 1 87 ? -13.464 -11.042 -7.026 1 94.77 87 VAL A C 1
ATOM 705 O O . VAL A 1 87 ? -13.324 -12.024 -7.758 1 94.77 87 VAL A O 1
ATOM 708 N N . ALA A 1 88 ? -13.448 -11.109 -5.721 1 94.6 88 ALA A N 1
ATOM 709 C CA . ALA A 1 88 ? -13.218 -12.384 -5.046 1 94.6 88 ALA A CA 1
ATOM 710 C C . ALA A 1 88 ? -14.385 -13.342 -5.271 1 94.6 88 ALA A C 1
ATOM 712 O O . ALA A 1 88 ? -14.206 -14.562 -5.26 1 94.6 88 ALA A O 1
ATOM 713 N N . LEU A 1 89 ? -15.548 -12.795 -5.458 1 94.58 89 LEU A N 1
ATOM 714 C CA . LEU A 1 89 ? -16.71 -13.614 -5.785 1 94.58 89 LEU A CA 1
ATOM 715 C C . LEU A 1 89 ? -16.627 -14.128 -7.218 1 94.58 89 LEU A C 1
ATOM 717 O O . LEU A 1 89 ? -16.998 -15.271 -7.494 1 94.58 89 LEU A O 1
ATOM 721 N N . LEU A 1 90 ? -16.097 -13.304 -8.108 1 93.21 90 LEU A N 1
ATOM 722 C CA . LEU A 1 90 ? -15.984 -13.652 -9.52 1 93.21 90 LEU A CA 1
ATOM 723 C C . LEU A 1 90 ? -14.866 -14.665 -9.743 1 93.21 90 LEU A C 1
ATOM 725 O O . LEU A 1 90 ? -15.02 -15.604 -10.527 1 93.21 90 LEU A O 1
ATOM 729 N N . VAL A 1 91 ? -13.777 -14.468 -9.095 1 93.16 91 VAL A N 1
ATOM 730 C CA . VAL A 1 91 ? -12.605 -15.328 -9.223 1 93.16 91 VAL A CA 1
ATOM 731 C C . VAL A 1 91 ? -12.113 -15.74 -7.837 1 93.16 91 VAL A C 1
ATOM 733 O O . VAL A 1 91 ? -11.267 -15.064 -7.246 1 93.16 91 VAL A O 1
ATOM 736 N N . PRO A 1 92 ? -12.583 -16.871 -7.388 1 91.41 92 PRO A N 1
ATOM 737 C CA . PRO A 1 92 ? -12.225 -17.301 -6.035 1 91.41 92 PRO A CA 1
ATOM 738 C C . PRO A 1 92 ? -10.736 -17.608 -5.888 1 91.41 92 PRO A C 1
ATOM 740 O O . PRO A 1 92 ? -10.209 -17.607 -4.773 1 91.41 92 PRO A O 1
ATOM 743 N N . HIS A 1 93 ? -9.957 -17.806 -7.031 1 91.16 93 HIS A N 1
ATOM 744 C CA . HIS A 1 93 ? -8.537 -18.141 -7 1 91.16 93 HIS A CA 1
ATOM 745 C C . HIS A 1 93 ? -7.705 -16.967 -6.496 1 91.16 93 HIS A C 1
ATOM 747 O O . HIS A 1 93 ? -6.563 -17.148 -6.069 1 91.16 93 HIS A O 1
ATOM 753 N N . VAL A 1 94 ? -8.321 -15.806 -6.554 1 92.34 94 VAL A N 1
ATOM 754 C CA . VAL A 1 94 ? -7.557 -14.625 -6.166 1 92.34 94 VAL A CA 1
ATOM 755 C C . VAL A 1 94 ? -8.122 -14.045 -4.872 1 92.34 94 VAL A C 1
ATOM 757 O O . VAL A 1 94 ? -7.843 -12.895 -4.526 1 92.34 94 VAL A O 1
ATOM 760 N N . ALA A 1 95 ? -8.838 -14.789 -4.106 1 90.95 95 ALA A N 1
ATOM 761 C CA . ALA A 1 95 ? -9.501 -14.319 -2.893 1 90.95 95 ALA A CA 1
ATOM 762 C C . ALA A 1 95 ? -8.482 -13.858 -1.854 1 90.95 95 ALA A C 1
ATOM 764 O O . ALA A 1 95 ? -8.728 -12.901 -1.117 1 90.95 95 ALA A O 1
ATOM 765 N N . VAL A 1 96 ? -7.326 -14.498 -1.855 1 89.52 96 VAL A N 1
ATOM 766 C CA . VAL A 1 96 ? -6.302 -14.155 -0.875 1 89.52 96 VAL A CA 1
ATOM 767 C C . VAL A 1 96 ? -5.75 -12.762 -1.169 1 89.52 96 VAL A C 1
ATOM 769 O O . VAL A 1 96 ? -5.598 -11.943 -0.259 1 89.52 96 VAL A O 1
ATOM 772 N N . VAL A 1 97 ? -5.54 -12.476 -2.426 1 91.83 97 VAL A N 1
ATOM 773 C CA . VAL A 1 97 ? -5.052 -11.16 -2.825 1 91.83 97 VAL A CA 1
ATOM 774 C C . VAL A 1 97 ? -6.121 -10.106 -2.549 1 91.83 97 VAL A C 1
ATOM 776 O O . VAL A 1 97 ? -5.808 -8.992 -2.121 1 91.83 97 VAL A O 1
ATOM 779 N N . CYS A 1 98 ? -7.349 -10.492 -2.73 1 93.39 98 CYS A N 1
ATOM 780 C CA . CYS A 1 98 ? -8.463 -9.571 -2.532 1 93.39 98 CYS A CA 1
ATOM 781 C C . CYS A 1 98 ? -8.68 -9.287 -1.051 1 93.39 98 CYS A C 1
ATOM 783 O O . CYS A 1 98 ? -9.336 -8.308 -0.692 1 93.39 98 CYS A O 1
ATOM 785 N N . ASP A 1 99 ? -8.092 -10.055 -0.224 1 91.39 99 ASP A N 1
ATOM 786 C CA . ASP A 1 99 ? -8.148 -9.827 1.217 1 91.39 99 ASP A CA 1
ATOM 787 C C . ASP A 1 99 ? -6.967 -8.979 1.685 1 91.39 99 ASP A C 1
ATOM 789 O O . ASP A 1 99 ? -7.123 -8.108 2.543 1 91.39 99 ASP A O 1
ATOM 793 N N . ILE A 1 100 ? -5.851 -9.204 1.081 1 91.94 100 ILE A N 1
ATOM 794 C CA . ILE A 1 100 ? -4.613 -8.586 1.544 1 91.94 100 ILE A CA 1
ATOM 795 C C . ILE A 1 100 ? -4.561 -7.13 1.087 1 91.94 100 ILE A C 1
ATOM 797 O O . ILE A 1 100 ? -4.225 -6.238 1.87 1 91.94 100 ILE A O 1
ATOM 801 N N . VAL A 1 101 ? -4.998 -6.862 -0.104 1 91.27 101 VAL A N 1
ATOM 802 C CA . VAL A 1 101 ? -4.805 -5.549 -0.71 1 91.27 101 VAL A CA 1
ATOM 803 C C . VAL A 1 101 ? -5.69 -4.521 -0.008 1 91.27 101 VAL A C 1
ATOM 805 O O . VAL A 1 101 ? -5.21 -3.469 0.421 1 91.27 101 VAL A O 1
ATOM 808 N N . PRO A 1 102 ? -7.007 -4.759 0.165 1 92.29 102 PRO A N 1
ATOM 809 C CA . PRO A 1 102 ? -7.82 -3.771 0.878 1 92.29 102 PRO A CA 1
ATOM 810 C C . PRO A 1 102 ? -7.373 -3.572 2.324 1 92.29 102 PRO A C 1
ATOM 812 O O . PRO A 1 102 ? -7.483 -2.468 2.863 1 92.29 102 PRO A O 1
ATOM 815 N N . PHE A 1 103 ? -6.886 -4.628 2.911 1 91.99 103 PHE A N 1
ATOM 816 C CA . PHE A 1 103 ? -6.409 -4.512 4.284 1 91.99 103 PHE A CA 1
ATOM 817 C C . PHE A 1 103 ? -5.195 -3.594 4.36 1 91.99 103 PHE A C 1
ATOM 819 O O . PHE A 1 103 ? -5.114 -2.735 5.24 1 91.99 103 PHE A O 1
ATOM 826 N N . VAL A 1 104 ? -4.256 -3.789 3.475 1 89.85 104 VAL A N 1
ATOM 827 C CA . VAL A 1 104 ? -3.069 -2.94 3.445 1 89.85 104 VAL A CA 1
ATOM 828 C C . VAL A 1 104 ? -3.469 -1.502 3.126 1 89.85 104 VAL A C 1
ATOM 830 O O . VAL A 1 104 ? -2.929 -0.557 3.706 1 89.85 104 VAL A O 1
ATOM 833 N N . ALA A 1 105 ? -4.381 -1.353 2.219 1 88.45 105 ALA A N 1
ATOM 834 C CA . ALA A 1 105 ? -4.882 -0.019 1.897 1 88.45 105 ALA A CA 1
ATOM 835 C C . ALA A 1 105 ? -5.505 0.643 3.122 1 88.45 105 ALA A C 1
ATOM 837 O O . ALA A 1 105 ? -5.319 1.841 3.35 1 88.45 105 ALA A O 1
ATOM 838 N N . PHE A 1 106 ? -6.22 -0.063 3.87 1 90.2 106 PHE A N 1
ATOM 839 C CA . PHE A 1 106 ? -6.821 0.451 5.094 1 90.2 106 PHE A CA 1
ATOM 840 C C . PHE A 1 106 ? -5.747 0.89 6.082 1 90.2 106 PHE A C 1
ATOM 842 O O . PHE A 1 106 ? -5.875 1.936 6.723 1 90.2 106 PHE A O 1
ATOM 849 N N . CYS A 1 107 ? -4.665 0.063 6.21 1 88.83 107 CYS A N 1
ATOM 850 C CA . CYS A 1 107 ? -3.595 0.369 7.153 1 88.83 107 CYS A CA 1
ATOM 851 C C . CYS A 1 107 ? -2.934 1.7 6.814 1 88.83 107 CYS A C 1
ATOM 853 O O . CYS A 1 107 ? -2.65 2.502 7.706 1 88.83 107 CYS A O 1
ATOM 855 N N . TRP A 1 108 ? -2.804 1.932 5.611 1 84.35 108 TRP A N 1
ATOM 856 C CA . TRP A 1 108 ? -2.172 3.184 5.206 1 84.35 108 TRP A CA 1
ATOM 857 C C . TRP A 1 108 ? -3.142 4.352 5.343 1 84.35 108 TRP A C 1
ATOM 859 O O . TRP A 1 108 ? -2.732 5.476 5.644 1 84.35 108 TRP A O 1
ATOM 869 N N . CYS A 1 109 ? -4.355 4.097 5.128 1 86.17 109 CYS A N 1
ATOM 870 C CA . CYS A 1 109 ? -5.369 5.128 5.318 1 86.17 109 CYS A CA 1
ATOM 871 C C . CYS A 1 109 ? -5.432 5.569 6.776 1 86.17 109 CYS A C 1
ATOM 873 O O . CYS A 1 109 ? -5.548 6.762 7.063 1 86.17 109 CYS A O 1
ATOM 875 N N . ILE A 1 110 ? -5.337 4.604 7.638 1 86.23 110 ILE A N 1
ATOM 876 C CA . ILE A 1 110 ? -5.444 4.919 9.058 1 86.23 110 ILE A CA 1
ATOM 877 C C . ILE A 1 110 ? -4.247 5.764 9.491 1 86.23 110 ILE A C 1
ATOM 879 O O . ILE A 1 110 ? -4.369 6.62 10.37 1 86.23 110 ILE A O 1
ATOM 883 N N . LEU A 1 111 ? -3.143 5.567 8.865 1 81.85 111 LEU A N 1
ATOM 884 C CA . LEU A 1 111 ? -1.964 6.368 9.179 1 81.85 111 LEU A CA 1
ATOM 885 C C . LEU A 1 111 ? -2.182 7.828 8.799 1 81.85 111 LEU A C 1
ATOM 887 O O . LEU A 1 111 ? -1.92 8.728 9.601 1 81.85 111 LEU A O 1
ATOM 891 N N . VAL A 1 112 ? -2.68 8.012 7.649 1 79.1 112 VAL A N 1
ATOM 892 C CA . VAL A 1 112 ? -2.928 9.366 7.167 1 79.1 112 VAL A CA 1
ATOM 893 C C . VAL A 1 112 ? -4.018 10.024 8.01 1 79.1 112 VAL A C 1
ATOM 895 O O . VAL A 1 112 ? -3.9 11.192 8.386 1 79.1 112 VAL A O 1
ATOM 898 N N . PHE A 1 113 ? -4.999 9.243 8.312 1 83.17 113 PHE A N 1
ATOM 899 C CA . PHE A 1 113 ? -6.13 9.762 9.071 1 83.17 113 PHE A CA 1
ATOM 900 C C . PHE A 1 113 ? -5.717 10.094 10.5 1 83.17 113 PHE A C 1
ATOM 902 O O . PHE A 1 113 ? -6.149 11.105 11.057 1 83.17 113 PHE A O 1
ATOM 909 N N . PHE A 1 114 ? -4.862 9.369 11.047 1 83.2 114 PHE A N 1
ATOM 910 C CA . PHE A 1 114 ? -4.405 9.605 12.411 1 83.2 114 PHE A CA 1
ATOM 911 C C . PHE A 1 114 ? -3.531 10.852 12.481 1 83.2 114 PHE A C 1
ATOM 913 O O . PHE A 1 114 ? -3.612 11.62 13.442 1 83.2 114 PHE A O 1
ATOM 920 N N . ARG A 1 115 ? -2.725 10.995 11.559 1 77.29 115 ARG A N 1
ATOM 921 C CA . ARG A 1 115 ? -1.914 12.208 11.523 1 77.29 115 ARG A CA 1
ATOM 922 C C . ARG A 1 115 ? -2.793 13.453 11.461 1 77.29 115 ARG A C 1
ATOM 924 O O . ARG A 1 115 ? -2.504 14.456 12.117 1 77.29 115 ARG A O 1
ATOM 931 N N . TYR A 1 116 ? -3.777 13.296 10.757 1 77.6 116 TYR A N 1
ATOM 932 C CA . TYR A 1 116 ? -4.695 14.425 10.656 1 77.6 116 TYR A CA 1
ATOM 933 C C . TYR A 1 116 ? -5.481 14.605 11.949 1 77.6 116 TYR A C 1
ATOM 935 O O . TYR A 1 116 ? -5.74 15.734 12.373 1 77.6 116 TYR A O 1
ATOM 943 N N . LEU A 1 117 ? -5.924 13.582 12.511 1 82.71 117 LEU A N 1
ATOM 944 C CA . LEU A 1 117 ? -6.64 13.639 13.782 1 82.71 117 LEU A CA 1
ATOM 945 C C . LEU A 1 117 ? -5.791 14.313 14.854 1 82.71 117 LEU A C 1
ATOM 947 O O . LEU A 1 117 ? -6.286 15.158 15.603 1 82.71 117 LEU A O 1
ATOM 951 N N . LYS A 1 118 ? -4.597 14.002 14.873 1 80.3 118 LYS A N 1
ATOM 952 C CA . LYS A 1 118 ? -3.676 14.6 15.835 1 80.3 118 LYS A CA 1
ATOM 953 C C . LYS A 1 118 ? -3.499 16.093 15.572 1 80.3 118 LYS A C 1
ATOM 955 O O . LYS A 1 118 ? -3.446 16.892 16.509 1 80.3 118 LYS A O 1
ATOM 960 N N . GLU A 1 119 ? -3.438 16.42 14.341 1 75.85 119 GLU A N 1
ATOM 961 C CA . GLU A 1 119 ? -3.279 17.825 13.977 1 75.85 119 GLU A CA 1
ATOM 962 C C . GLU A 1 119 ? -4.536 18.626 14.303 1 75.85 119 GLU A C 1
ATOM 964 O O . GLU A 1 119 ? -4.453 19.801 14.665 1 75.85 119 GLU A O 1
ATOM 969 N N . SER A 1 120 ? -5.669 18.022 14.142 1 76.42 120 SER A N 1
ATOM 970 C CA . SER A 1 120 ? -6.928 18.709 14.412 1 76.42 120 SER A CA 1
ATOM 971 C C . SER A 1 120 ? -7.088 19.006 15.899 1 76.42 120 SER A C 1
ATOM 973 O O . SER A 1 120 ? -7.795 19.941 16.278 1 76.42 120 SER A O 1
ATOM 975 N N . VAL A 1 121 ? -6.425 18.237 16.736 1 77.32 121 VAL A N 1
ATOM 976 C CA . VAL A 1 121 ? -6.537 18.438 18.177 1 77.32 121 VAL A CA 1
ATOM 977 C C . VAL A 1 121 ? -5.394 19.326 18.665 1 77.32 121 VAL A C 1
ATOM 979 O O . VAL A 1 121 ? -5.332 19.675 19.846 1 77.32 121 VAL A O 1
ATOM 982 N N . GLY A 1 122 ? -4.644 20.016 17.803 1 71.43 122 GLY A N 1
ATOM 983 C CA . GLY A 1 122 ? -3.647 21.001 18.188 1 71.43 122 GLY A CA 1
ATOM 984 C C . GLY A 1 122 ? -2.225 20.479 18.097 1 71.43 122 GLY A C 1
ATOM 985 O O . GLY A 1 122 ? -1.279 21.169 18.48 1 71.43 122 GLY A O 1
ATOM 986 N N . GLY A 1 123 ? -1.992 19.219 17.601 1 68.46 123 GLY A N 1
ATOM 987 C CA . GLY A 1 123 ? -0.634 18.735 17.409 1 68.46 123 GLY A CA 1
ATOM 988 C C . GLY A 1 123 ? -0.069 18.043 18.636 1 68.46 123 GLY A C 1
ATOM 989 O O . GLY A 1 123 ? -0.75 17.923 19.656 1 68.46 123 GLY A O 1
ATOM 990 N N . ASP A 1 124 ? 1.112 17.607 18.666 1 68.08 124 ASP A N 1
ATOM 991 C CA . ASP A 1 124 ? 1.786 16.858 19.721 1 68.08 124 ASP A CA 1
ATOM 992 C C . ASP A 1 124 ? 2.025 17.732 20.95 1 68.08 124 ASP A C 1
ATOM 994 O O . ASP A 1 124 ? 1.927 17.259 22.084 1 68.08 124 ASP A O 1
ATOM 998 N N . SER A 1 125 ? 2.217 18.925 20.702 1 68.43 125 SER A N 1
ATOM 999 C CA . SER A 1 125 ? 2.571 19.819 21.799 1 68.43 125 SER A CA 1
ATOM 1000 C C . SER A 1 125 ? 1.385 20.049 22.729 1 68.43 125 SER A C 1
ATOM 1002 O O . SER A 1 125 ? 1.535 20.027 23.953 1 68.43 125 SER A O 1
ATOM 1004 N N . ILE A 1 126 ? 0.253 20.2 22.1 1 72.12 126 ILE A N 1
ATOM 1005 C CA . ILE A 1 126 ? -0.922 20.46 22.924 1 72.12 126 ILE A CA 1
ATOM 1006 C C . ILE A 1 126 ? -1.338 19.182 23.649 1 72.12 126 ILE A C 1
ATOM 1008 O O . ILE A 1 126 ? -1.713 19.221 24.823 1 72.12 126 ILE A O 1
ATOM 1012 N N . ILE A 1 127 ? -1.138 18.136 23.003 1 73.17 127 ILE A N 1
ATOM 1013 C CA . ILE A 1 127 ? -1.495 16.851 23.593 1 73.17 127 ILE A CA 1
ATOM 1014 C C . ILE A 1 127 ? -0.578 16.554 24.777 1 73.17 127 ILE A C 1
ATOM 1016 O O . ILE A 1 127 ? -1.034 16.081 25.821 1 73.17 127 ILE A O 1
ATOM 1020 N N . MET A 1 128 ? 0.677 16.838 24.557 1 71.9 128 MET A N 1
ATOM 1021 C CA . MET A 1 128 ? 1.635 16.649 25.643 1 71.9 128 MET A CA 1
ATOM 1022 C C . MET A 1 128 ? 1.335 17.591 26.803 1 71.9 128 MET A C 1
ATOM 1024 O O . MET A 1 128 ? 1.478 17.214 27.968 1 71.9 128 MET A O 1
ATOM 1028 N N . GLY A 1 129 ? 0.985 18.783 26.41 1 72.08 129 GLY A N 1
ATOM 1029 C CA . GLY A 1 129 ? 0.625 19.743 27.441 1 72.08 129 GLY A CA 1
ATOM 1030 C C . GLY A 1 129 ? -0.59 19.324 28.248 1 72.08 129 GLY A C 1
ATOM 1031 O O . GLY A 1 129 ? -0.622 19.501 29.468 1 72.08 129 GLY A O 1
ATOM 1032 N N . LEU A 1 130 ? -1.472 18.742 27.524 1 71.64 130 LEU A N 1
ATOM 1033 C CA . LEU A 1 130 ? -2.686 18.29 28.195 1 71.64 130 LEU A CA 1
ATOM 1034 C C . LEU A 1 130 ? -2.389 17.12 29.126 1 71.64 130 LEU A C 1
ATOM 1036 O O . LEU A 1 130 ? -3.01 16.99 30.184 1 71.64 130 LEU A O 1
ATOM 1040 N N . TYR A 1 131 ? -1.427 16.351 28.705 1 67.59 131 TYR A N 1
ATOM 1041 C CA . TYR A 1 131 ? -1.009 15.218 29.523 1 67.59 131 TYR A CA 1
ATOM 1042 C C . TYR A 1 131 ? -0.237 15.687 30.751 1 67.59 131 TYR A C 1
ATOM 1044 O O . TYR A 1 131 ? -0.401 15.137 31.842 1 67.59 131 TYR A O 1
ATOM 1052 N N . GLU A 1 132 ? 0.603 16.652 30.465 1 64.73 132 GLU A N 1
ATOM 1053 C CA . GLU A 1 132 ? 1.407 17.167 31.569 1 64.73 132 GLU A CA 1
ATOM 1054 C C . GLU A 1 132 ? 0.54 17.902 32.587 1 64.73 132 GLU A C 1
ATOM 1056 O O . GLU A 1 132 ? 0.804 17.848 33.79 1 64.73 132 GLU A O 1
ATOM 1061 N N . SER A 1 133 ? -0.325 18.667 32.041 1 61.86 133 SER A N 1
ATOM 1062 C CA . SER A 1 133 ? -1.145 19.435 32.972 1 61.86 133 SER A CA 1
ATOM 1063 C C . SER A 1 133 ? -2.127 18.535 33.715 1 61.86 133 SER A C 1
ATOM 1065 O O . SER A 1 133 ? -2.91 19.01 34.54 1 61.86 133 SER A O 1
ATOM 1067 N N . LYS A 1 134 ? -1.822 17.153 33.749 1 58.31 134 LYS A N 1
ATOM 1068 C CA . LYS A 1 134 ? -2.65 16.184 34.463 1 58.31 134 LYS A CA 1
ATOM 1069 C C . LYS A 1 134 ? -4.124 16.352 34.105 1 58.31 134 LYS A C 1
ATOM 1071 O O . LYS A 1 134 ? -5.003 15.962 34.876 1 58.31 134 LYS A O 1
ATOM 1076 N N . ALA A 1 135 ? -4.381 17.254 33.312 1 56.29 135 ALA A N 1
ATOM 1077 C CA . ALA A 1 135 ? -5.783 17.397 32.929 1 56.29 135 ALA A CA 1
ATOM 1078 C C . ALA A 1 135 ? -6.309 16.118 32.284 1 56.29 135 ALA A C 1
ATOM 1080 O O . ALA A 1 135 ? -7.513 15.853 32.307 1 56.29 135 ALA A O 1
ATOM 1081 N N . LEU A 1 136 ? -5.469 15.461 31.814 1 56.31 136 LEU A N 1
ATOM 1082 C CA . LEU A 1 136 ? -5.895 14.25 31.122 1 56.31 136 LEU A CA 1
ATOM 1083 C C . LEU A 1 136 ? -5.34 13.007 31.809 1 56.31 136 LEU A C 1
ATOM 1085 O O . LEU A 1 136 ? -4.14 12.929 32.086 1 56.31 136 LEU A O 1
ATOM 1089 N N . ASP A 1 137 ? -6.101 12.543 32.691 1 54.48 137 ASP A N 1
ATOM 1090 C CA . ASP A 1 137 ? -5.693 11.249 33.229 1 54.48 137 ASP A CA 1
ATOM 1091 C C . ASP A 1 137 ? -5.447 10.241 32.109 1 54.48 137 ASP A C 1
ATOM 1093 O O . ASP A 1 137 ? -6.287 10.073 31.223 1 54.48 137 ASP A O 1
ATOM 1097 N N . PRO A 1 138 ? -4.257 10.124 31.872 1 51.27 138 PRO A N 1
ATOM 1098 C CA . PRO A 1 138 ? -4.083 9.091 30.849 1 51.27 138 PRO A CA 1
ATOM 1099 C C . PRO A 1 138 ? -5.054 7.924 31.017 1 51.27 138 PRO A C 1
ATOM 1101 O O . PRO A 1 138 ? -5.248 7.434 32.132 1 51.27 138 PRO A O 1
ATOM 1104 N N . PRO A 1 139 ? -6.072 7.984 30.277 1 50.38 139 PRO A N 1
ATOM 1105 C CA . PRO A 1 139 ? -7.034 6.903 30.504 1 50.38 139 PRO A CA 1
ATOM 1106 C C . PRO A 1 139 ? -6.364 5.59 30.899 1 50.38 139 PRO A C 1
ATOM 1108 O O . PRO A 1 139 ? -5.202 5.357 30.554 1 50.38 139 PRO A O 1
ATOM 1111 N N . LYS A 1 140 ? -6.86 5.041 32.018 1 49.3 140 LYS A N 1
ATOM 1112 C CA . LYS A 1 140 ? -6.568 3.645 32.326 1 49.3 140 LYS A CA 1
ATOM 1113 C C . LYS A 1 140 ? -6.427 2.818 31.051 1 49.3 140 LYS A C 1
ATOM 1115 O O . LYS A 1 140 ? -7.427 2.42 30.449 1 49.3 140 LYS A O 1
ATOM 1120 N N . VAL A 1 141 ? -5.553 3.192 30.157 1 49.52 141 VAL A N 1
ATOM 1121 C CA . VAL A 1 141 ? -5.104 2.665 28.873 1 49.52 141 VAL A CA 1
ATOM 1122 C C . VAL A 1 141 ? -5.346 1.158 28.82 1 49.52 141 VAL A C 1
ATOM 1124 O O . VAL A 1 141 ? -5.552 0.519 29.855 1 49.52 141 VAL A O 1
ATOM 1127 N N . CYS A 1 142 ? -5.481 0.652 27.648 1 52.86 142 CYS A N 1
ATOM 1128 C CA . CYS A 1 142 ? -5.455 -0.788 27.416 1 52.86 142 CYS A CA 1
ATOM 1129 C C . CYS A 1 142 ? -4.448 -1.47 28.334 1 52.86 142 CYS A C 1
ATOM 1131 O O . CYS A 1 142 ? -3.377 -0.923 28.603 1 52.86 142 CYS A O 1
ATOM 1133 N N . PRO A 1 143 ? -4.867 -2.363 29.044 1 54.37 143 PRO A N 1
ATOM 1134 C CA . PRO A 1 143 ? -3.98 -3.191 29.865 1 54.37 143 PRO A CA 1
ATOM 1135 C C . PRO A 1 143 ? -2.594 -3.362 29.248 1 54.37 143 PRO A C 1
ATOM 1137 O O . PRO A 1 143 ? -1.631 -3.666 29.957 1 54.37 143 PRO A O 1
ATOM 1140 N N . CYS A 1 144 ? -2.582 -2.989 28.033 1 53.67 144 CYS A N 1
ATOM 1141 C CA . CYS A 1 144 ? -1.295 -3.35 27.45 1 53.67 144 CYS A CA 1
ATOM 1142 C C . CYS A 1 144 ? -0.214 -2.355 27.856 1 53.67 144 CYS A C 1
ATOM 1144 O O . CYS A 1 144 ? 0.972 -2.688 27.858 1 53.67 144 CYS A O 1
ATOM 1146 N N . PHE A 1 145 ? -0.651 -1.003 28.187 1 58.38 145 PHE A N 1
ATOM 1147 C CA . PHE A 1 145 ? 0.417 -0.074 28.537 1 58.38 145 PHE A CA 1
ATOM 1148 C C . PHE A 1 145 ? 0.337 0.313 30.009 1 58.38 145 PHE A C 1
ATOM 1150 O O . PHE A 1 145 ? 0.843 1.363 30.408 1 58.38 145 PHE A O 1
ATOM 1157 N N . ARG A 1 146 ? -0.383 -0.346 30.657 1 59.53 146 ARG A N 1
ATOM 1158 C CA . ARG A 1 146 ? -0.572 -0.036 32.071 1 59.53 146 ARG A CA 1
ATOM 1159 C C . ARG A 1 146 ? 0.764 0.014 32.803 1 59.53 146 ARG A C 1
ATOM 1161 O O . ARG A 1 146 ? 0.888 0.678 33.835 1 59.53 146 ARG A O 1
ATOM 1168 N N . PHE A 1 147 ? 1.689 -0.565 32.134 1 58.39 147 PHE A N 1
ATOM 1169 C CA . PHE A 1 147 ? 2.94 -0.674 32.876 1 58.39 147 PHE A CA 1
ATOM 1170 C C . PHE A 1 147 ? 3.801 0.566 32.67 1 58.39 147 PHE A C 1
ATOM 1172 O O . PHE A 1 147 ? 4.836 0.725 33.321 1 58.39 147 PHE A O 1
ATOM 1179 N N . ILE A 1 148 ? 3.213 1.395 31.83 1 61.06 148 ILE A N 1
ATOM 1180 C CA . ILE A 1 148 ? 4.055 2.56 31.584 1 61.06 148 ILE A CA 1
ATOM 1181 C C . ILE A 1 148 ? 3.553 3.744 32.407 1 61.06 148 ILE A C 1
ATOM 1183 O O . ILE A 1 148 ? 2.47 4.274 32.146 1 61.06 148 ILE A O 1
ATOM 1187 N N . TYR A 1 149 ? 4.225 4.04 33.446 1 61.53 149 TYR A N 1
ATOM 1188 C CA . TYR A 1 149 ? 3.826 5.064 34.405 1 61.53 149 TYR A CA 1
ATOM 1189 C C . TYR A 1 149 ? 4.188 6.455 33.899 1 61.53 149 TYR A C 1
ATOM 1191 O O . TYR A 1 149 ? 3.519 7.437 34.229 1 61.53 149 TYR A O 1
ATOM 1199 N N . ASP A 1 150 ? 5.172 6.476 33.054 1 70.4 150 ASP A N 1
ATOM 1200 C CA . ASP A 1 150 ? 5.589 7.782 32.553 1 70.4 150 ASP A CA 1
ATOM 1201 C C . ASP A 1 150 ? 4.701 8.236 31.397 1 70.4 150 ASP A C 1
ATOM 1203 O O . ASP A 1 150 ? 4.519 7.503 30.422 1 70.4 150 ASP A O 1
ATOM 1207 N N . ARG A 1 151 ? 4.05 9.31 31.63 1 69.18 151 ARG A N 1
ATOM 1208 C CA . ARG A 1 151 ? 3.066 9.852 30.699 1 69.18 151 ARG A CA 1
ATOM 1209 C C . ARG A 1 151 ? 3.68 10.078 29.322 1 69.18 151 ARG A C 1
ATOM 1211 O O . ARG A 1 151 ? 3.047 9.8 28.301 1 69.18 151 ARG A O 1
ATOM 1218 N N . LYS A 1 152 ? 4.86 10.679 29.402 1 72.33 152 LYS A N 1
ATOM 1219 C CA . LYS A 1 152 ? 5.54 10.908 28.131 1 72.33 152 LYS A CA 1
ATOM 1220 C C . LYS A 1 152 ? 5.78 9.594 27.391 1 72.33 152 LYS A C 1
ATOM 1222 O O . LYS A 1 152 ? 5.599 9.519 26.174 1 72.33 152 LYS A O 1
ATOM 1227 N N . ARG A 1 153 ? 6.055 8.626 28.162 1 75.44 153 ARG A N 1
ATOM 1228 C CA . ARG A 1 153 ? 6.317 7.317 27.573 1 75.44 153 ARG A CA 1
ATOM 1229 C C . ARG A 1 153 ? 5.022 6.65 27.122 1 75.44 153 ARG A C 1
ATOM 1231 O O . ARG A 1 153 ? 5.013 5.892 26.15 1 75.44 153 ARG A O 1
ATOM 1238 N N . GLN A 1 154 ? 4.001 6.957 27.775 1 77.5 154 GLN A N 1
ATOM 1239 C CA . GLN A 1 154 ? 2.703 6.41 27.395 1 77.5 154 GLN A CA 1
ATOM 1240 C C . GLN A 1 154 ? 2.237 6.977 26.057 1 77.5 154 GLN A C 1
ATOM 1242 O O . GLN A 1 154 ? 1.702 6.247 25.22 1 77.5 154 GLN A O 1
ATOM 1247 N N . LEU A 1 155 ? 2.446 8.188 25.915 1 77.8 155 LEU A N 1
ATOM 1248 C CA . LEU A 1 155 ? 2.071 8.819 24.654 1 77.8 155 LEU A CA 1
ATOM 1249 C C . LEU A 1 155 ? 2.909 8.272 23.503 1 77.8 155 LEU A C 1
ATOM 1251 O O . LEU A 1 155 ? 2.396 8.061 22.401 1 77.8 155 LEU A O 1
ATOM 1255 N N . ARG A 1 156 ? 4.1 8.095 23.876 1 77.65 156 ARG A N 1
ATOM 1256 C CA . ARG A 1 156 ? 4.981 7.515 22.867 1 77.65 156 ARG A CA 1
ATOM 1257 C C . ARG A 1 156 ? 4.548 6.097 22.512 1 77.65 156 ARG A C 1
ATOM 1259 O O . ARG A 1 156 ? 4.601 5.699 21.347 1 77.65 156 ARG A O 1
ATOM 1266 N N . ALA A 1 157 ? 4.151 5.4 23.469 1 80.42 157 ALA A N 1
ATOM 1267 C CA . ALA A 1 157 ? 3.693 4.031 23.25 1 80.42 157 ALA A CA 1
ATOM 1268 C C . 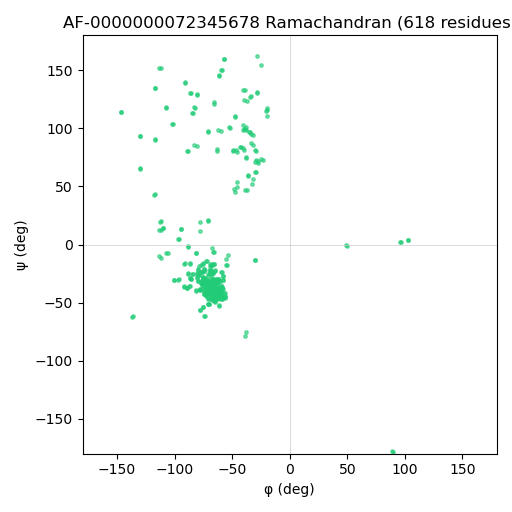ALA A 1 157 ? 2.406 4.008 22.431 1 80.42 157 ALA A C 1
ATOM 1270 O O . ALA A 1 157 ? 2.216 3.131 21.585 1 80.42 157 ALA A O 1
ATOM 1271 N N . ILE A 1 158 ? 1.579 4.878 22.634 1 80.85 158 ILE A N 1
ATOM 1272 C CA . ILE A 1 158 ? 0.324 4.974 21.896 1 80.85 158 ILE A CA 1
ATOM 1273 C C . ILE A 1 158 ? 0.609 5.318 20.436 1 80.85 158 ILE A C 1
ATOM 1275 O O . ILE A 1 158 ? 0.04 4.71 19.526 1 80.85 158 ILE A O 1
ATOM 1279 N N . ARG A 1 159 ? 1.503 6.176 20.293 1 80.48 159 ARG A N 1
ATOM 1280 C CA . ARG A 1 159 ? 1.872 6.558 18.933 1 80.48 159 ARG A CA 1
ATOM 1281 C C . ARG A 1 159 ? 2.499 5.385 18.186 1 80.48 159 ARG A C 1
ATOM 1283 O O . ARG A 1 159 ? 2.191 5.152 17.016 1 80.48 159 ARG A O 1
ATOM 1290 N N . PHE A 1 160 ? 3.292 4.694 18.91 1 82.07 160 PHE A N 1
ATOM 1291 C CA . PHE A 1 160 ? 3.948 3.545 18.298 1 82.07 160 PHE A CA 1
ATOM 1292 C C . PHE A 1 160 ? 2.94 2.442 17.996 1 82.07 160 PHE A C 1
ATOM 1294 O O . PHE A 1 160 ? 3.069 1.731 16.998 1 82.07 160 PHE A O 1
ATOM 1301 N N . GLY A 1 161 ? 2.033 2.282 18.859 1 84.11 161 GLY A N 1
ATOM 1302 C CA . GLY A 1 161 ? 1.003 1.277 18.648 1 84.11 161 GLY A CA 1
ATOM 1303 C C . GLY A 1 161 ? 0.162 1.535 17.412 1 84.11 161 GLY A C 1
ATOM 1304 O O . GLY A 1 161 ? -0.211 0.599 16.702 1 84.11 161 GLY A O 1
ATOM 1305 N N . ILE A 1 162 ? 0.009 2.733 17.062 1 85.43 162 ILE A N 1
ATOM 1306 C CA . ILE A 1 162 ? -0.812 3.084 15.909 1 85.43 162 ILE A CA 1
ATOM 1307 C C . ILE A 1 162 ? 0.045 3.08 14.645 1 85.43 162 ILE A C 1
ATOM 1309 O O . ILE A 1 162 ? -0.378 2.574 13.603 1 85.43 162 ILE A O 1
ATOM 1313 N N . LEU A 1 163 ? 1.28 3.531 14.742 1 82.75 163 LEU A N 1
ATOM 1314 C CA . LEU A 1 163 ? 2.157 3.684 13.587 1 82.75 163 LEU A CA 1
ATOM 1315 C C . LEU A 1 163 ? 2.657 2.328 13.1 1 82.75 163 LEU A C 1
ATOM 1317 O O . LEU A 1 163 ? 3.021 2.179 11.931 1 82.75 163 LEU A O 1
ATOM 1321 N N . GLN A 1 164 ? 2.662 1.337 13.959 1 87.75 164 GLN A N 1
ATOM 1322 C CA . GLN A 1 164 ? 3.21 0.044 13.562 1 87.75 164 GLN A CA 1
ATOM 1323 C C . GLN A 1 164 ? 2.259 -0.691 12.622 1 87.75 164 GLN A C 1
ATOM 1325 O O . GLN A 1 164 ? 2.677 -1.579 11.877 1 87.75 164 GLN A O 1
ATOM 1330 N N . LEU A 1 165 ? 1.001 -0.354 12.616 1 89.56 165 LEU A N 1
ATOM 1331 C CA . LEU A 1 165 ? 0.006 -1.114 11.867 1 89.56 165 LEU A CA 1
ATOM 1332 C C . LEU A 1 165 ? 0.316 -1.091 10.373 1 89.56 165 LEU A C 1
ATOM 1334 O O . LEU A 1 165 ? 0.421 -2.144 9.741 1 89.56 165 LEU A O 1
ATOM 1338 N N . PRO A 1 166 ? 0.5 0.116 9.77 1 85.52 166 PRO A N 1
ATOM 1339 C CA . PRO A 1 166 ? 0.761 0.128 8.328 1 85.52 166 PRO A CA 1
ATOM 1340 C C . PRO A 1 166 ? 2.118 -0.472 7.969 1 85.52 166 PRO A C 1
ATOM 1342 O O . PRO A 1 166 ? 2.237 -1.184 6.969 1 85.52 166 PRO A O 1
ATOM 1345 N N . ILE A 1 167 ? 3.141 -0.319 8.731 1 82.77 167 ILE A N 1
ATOM 1346 C CA . ILE A 1 167 ? 4.486 -0.795 8.428 1 82.77 167 ILE A CA 1
ATOM 1347 C C . ILE A 1 167 ? 4.555 -2.308 8.626 1 82.77 167 ILE A C 1
ATOM 1349 O O . ILE A 1 167 ? 4.952 -3.042 7.717 1 82.77 167 ILE A O 1
ATOM 1353 N N . TYR A 1 168 ? 4.154 -2.682 9.783 1 86.87 168 TYR A N 1
ATOM 1354 C CA . TYR A 1 168 ? 4.21 -4.097 10.132 1 86.87 168 TYR A CA 1
ATOM 1355 C C . TYR A 1 168 ? 3.333 -4.923 9.199 1 86.87 168 TYR A C 1
ATOM 1357 O O . TYR A 1 168 ? 3.772 -5.947 8.67 1 86.87 168 TYR A O 1
ATOM 1365 N N . ASN A 1 169 ? 2.173 -4.511 8.973 1 89.96 169 ASN A N 1
ATOM 1366 C CA . ASN A 1 169 ? 1.244 -5.314 8.185 1 89.96 169 ASN A CA 1
ATOM 1367 C C . ASN A 1 169 ? 1.562 -5.235 6.694 1 89.96 169 ASN A C 1
ATOM 1369 O O . ASN A 1 169 ? 1.162 -6.109 5.923 1 89.96 169 ASN A O 1
ATOM 1373 N N . SER A 1 170 ? 2.214 -4.187 6.28 1 86.86 170 SER A N 1
ATOM 1374 C CA . SER A 1 170 ? 2.694 -4.176 4.902 1 86.86 170 SER A CA 1
ATOM 1375 C C . SER A 1 170 ? 3.757 -5.247 4.678 1 86.86 170 SER A C 1
ATOM 1377 O O . SER A 1 170 ? 3.792 -5.883 3.623 1 86.86 170 SER A O 1
ATOM 1379 N N . VAL A 1 171 ? 4.565 -5.469 5.675 1 88.57 171 VAL A N 1
ATOM 1380 C CA . VAL A 1 171 ? 5.6 -6.494 5.587 1 88.57 171 VAL A CA 1
ATOM 1381 C C . VAL A 1 171 ? 4.958 -7.879 5.614 1 88.57 171 VAL A C 1
ATOM 1383 O O . VAL A 1 171 ? 5.281 -8.736 4.788 1 88.57 171 VAL A O 1
ATOM 1386 N N . VAL A 1 172 ? 4.082 -8.009 6.51 1 91.64 172 VAL A N 1
ATOM 1387 C CA . VAL A 1 172 ? 3.408 -9.297 6.636 1 91.64 172 VAL A CA 1
ATOM 1388 C C . VAL A 1 172 ? 2.624 -9.597 5.36 1 91.64 172 VAL A C 1
ATOM 1390 O O . VAL A 1 172 ? 2.63 -10.729 4.871 1 91.64 172 VAL A O 1
ATOM 1393 N N . ALA A 1 173 ? 1.957 -8.596 4.846 1 91.14 173 ALA A N 1
ATOM 1394 C CA . ALA A 1 173 ? 1.193 -8.759 3.612 1 91.14 173 ALA A CA 1
ATOM 1395 C C . ALA A 1 173 ? 2.105 -9.134 2.448 1 91.14 173 ALA A C 1
ATOM 1397 O O . ALA A 1 173 ? 1.742 -9.961 1.608 1 91.14 173 ALA A O 1
ATOM 1398 N N . SER A 1 174 ? 3.25 -8.56 2.405 1 91.23 174 SER A N 1
ATOM 1399 C CA . SER A 1 174 ? 4.195 -8.887 1.343 1 91.23 174 SER A CA 1
ATOM 1400 C C . SER A 1 174 ? 4.665 -10.334 1.447 1 91.23 174 SER A C 1
ATOM 1402 O O . SER A 1 174 ? 4.798 -11.024 0.433 1 91.23 174 SER A O 1
ATOM 1404 N N . ILE A 1 175 ? 4.906 -10.745 2.656 1 91.55 175 ILE A N 1
ATOM 1405 C CA . ILE A 1 175 ? 5.322 -12.126 2.872 1 91.55 175 ILE A CA 1
ATOM 1406 C C . ILE A 1 175 ? 4.209 -13.076 2.435 1 91.55 175 ILE A C 1
ATOM 1408 O O . ILE A 1 175 ? 4.469 -14.085 1.776 1 91.55 175 ILE A O 1
ATOM 1412 N N . GLN A 1 176 ? 3.02 -12.724 2.76 1 92.42 176 GLN A N 1
ATOM 1413 C CA . GLN A 1 176 ? 1.883 -13.55 2.366 1 92.42 176 GLN A CA 1
ATOM 1414 C C . GLN A 1 176 ? 1.75 -13.613 0.847 1 92.42 176 GLN A C 1
ATOM 1416 O O . GLN A 1 176 ? 1.509 -14.683 0.284 1 92.42 176 GLN A O 1
ATOM 1421 N N . LEU A 1 177 ? 1.95 -12.509 0.23 1 92.41 177 LEU A N 1
ATOM 1422 C CA . LEU A 1 177 ? 1.827 -12.457 -1.222 1 92.41 177 LEU A CA 1
ATOM 1423 C C . LEU A 1 177 ? 2.935 -13.263 -1.891 1 92.41 177 LEU A C 1
ATOM 1425 O O . LEU A 1 177 ? 2.696 -13.944 -2.891 1 92.41 177 LEU A O 1
ATOM 1429 N N . LEU A 1 178 ? 4.077 -13.25 -1.296 1 91.41 178 LEU A N 1
ATOM 1430 C CA . LEU A 1 178 ? 5.202 -14.005 -1.837 1 91.41 178 LEU A CA 1
ATOM 1431 C C . LEU A 1 178 ? 4.948 -15.505 -1.737 1 91.41 178 LEU A C 1
ATOM 1433 O O . LEU A 1 178 ? 5.128 -16.236 -2.713 1 91.41 178 LEU A O 1
ATOM 1437 N N . ILE A 1 179 ? 4.49 -15.902 -0.615 1 90.63 179 ILE A N 1
ATOM 1438 C CA . ILE A 1 179 ? 4.249 -17.325 -0.403 1 90.63 179 ILE A CA 1
ATOM 1439 C C . ILE A 1 179 ? 3.09 -17.788 -1.282 1 90.63 179 ILE A C 1
ATOM 1441 O O . ILE A 1 179 ? 3.162 -18.848 -1.909 1 90.63 179 ILE A O 1
ATOM 1445 N N . PHE A 1 180 ? 2.095 -16.951 -1.411 1 90.03 180 PHE A N 1
ATOM 1446 C CA . PHE A 1 180 ? 0.918 -17.303 -2.197 1 90.03 180 PHE A CA 1
ATOM 1447 C C . PHE A 1 180 ? 1.257 -17.362 -3.682 1 90.03 180 PHE A C 1
ATOM 1449 O O . PHE A 1 180 ? 0.736 -18.209 -4.409 1 90.03 180 PHE A O 1
ATOM 1456 N N . SER A 1 181 ? 2.041 -16.491 -4.13 1 86.82 181 SER A N 1
ATOM 1457 C CA . SER A 1 181 ? 2.417 -16.457 -5.54 1 86.82 181 SER A CA 1
ATOM 1458 C C . SER A 1 181 ? 3.345 -17.614 -5.893 1 86.82 181 SER A C 1
ATOM 1460 O O . SER A 1 181 ? 3.347 -18.091 -7.03 1 86.82 181 SER A O 1
ATOM 1462 N N . TYR A 1 182 ? 4.125 -18.042 -4.948 1 88.16 182 TYR A N 1
ATOM 1463 C CA . TYR A 1 182 ? 5.042 -19.151 -5.19 1 88.16 182 TYR A CA 1
ATOM 1464 C C . TYR A 1 182 ? 4.305 -20.484 -5.158 1 88.16 182 TYR A C 1
ATOM 1466 O O . TYR A 1 182 ? 4.415 -21.284 -6.089 1 88.16 182 TYR A O 1
ATOM 1474 N N . ASP A 1 183 ? 3.63 -20.734 -4.035 1 86.45 183 ASP A N 1
ATOM 1475 C CA . ASP A 1 183 ? 2.925 -21.991 -3.807 1 86.45 183 ASP A CA 1
ATOM 1476 C C . ASP A 1 183 ? 1.668 -21.772 -2.969 1 86.45 183 ASP A C 1
ATOM 1478 O O . ASP A 1 183 ? 1.755 -21.488 -1.772 1 86.45 183 ASP A O 1
ATOM 1482 N N . LYS A 1 184 ? 0.565 -22.004 -3.565 1 82.84 184 LYS A N 1
ATOM 1483 C CA . LYS A 1 184 ? -0.712 -21.801 -2.888 1 82.84 184 LYS A CA 1
ATOM 1484 C C . LYS A 1 184 ? -0.887 -22.789 -1.738 1 82.84 184 LYS A C 1
ATOM 1486 O O . LYS A 1 184 ? -1.418 -22.435 -0.684 1 82.84 184 LYS A O 1
ATOM 1491 N N . ASP A 1 185 ? -0.413 -24.031 -1.9 1 80.86 185 ASP A N 1
ATOM 1492 C CA . ASP A 1 185 ? -0.55 -25.03 -0.845 1 80.86 185 ASP A CA 1
ATOM 1493 C C . ASP A 1 185 ? 0.308 -24.67 0.366 1 80.86 185 ASP A C 1
ATOM 1495 O O . ASP A 1 185 ? -0.127 -24.824 1.51 1 80.86 185 ASP A O 1
ATOM 1499 N N . LEU A 1 186 ? 1.5 -24.161 -0 1 82.18 186 LEU A N 1
ATOM 1500 C CA . LEU A 1 186 ? 2.377 -23.728 1.082 1 82.18 186 LEU A CA 1
ATOM 1501 C C . LEU A 1 186 ? 1.759 -22.566 1.852 1 82.18 186 LEU A C 1
ATOM 1503 O O . LEU A 1 186 ? 1.935 -22.458 3.067 1 82.18 186 LEU A O 1
ATOM 1507 N N . PHE A 1 187 ? 1 -21.802 1.186 1 84.78 187 PHE A N 1
ATOM 1508 C CA . PHE A 1 187 ? 0.361 -20.651 1.812 1 84.78 187 PHE A CA 1
ATOM 1509 C C . PHE A 1 187 ? -0.646 -21.096 2.865 1 84.78 187 PHE A C 1
ATOM 1511 O O . PHE A 1 187 ? -0.661 -20.568 3.979 1 84.78 187 PHE A O 1
ATOM 1518 N N . PHE A 1 188 ? -1.446 -21.971 2.612 1 80.68 188 PHE A N 1
ATOM 1519 C CA . PHE A 1 188 ? -2.49 -22.397 3.536 1 80.68 188 PHE A CA 1
ATOM 1520 C C . PHE A 1 188 ? -1.892 -23.148 4.72 1 80.68 188 PHE A C 1
ATOM 1522 O O . PHE A 1 188 ? -2.422 -23.089 5.831 1 80.68 188 PHE A O 1
ATOM 1529 N N . ASP A 1 189 ? -0.663 -23.703 4.532 1 79.44 189 ASP A N 1
ATOM 1530 C CA . ASP A 1 189 ? 0.051 -24.32 5.646 1 79.44 189 ASP A CA 1
ATOM 1531 C C . ASP A 1 189 ? 0.693 -23.263 6.541 1 79.44 189 ASP A C 1
ATOM 1533 O O . ASP A 1 189 ? 0.704 -23.402 7.766 1 79.44 189 ASP A O 1
ATOM 1537 N N . ALA A 1 190 ? 1.157 -22.317 5.856 1 83.31 190 ALA A N 1
ATOM 1538 C CA . ALA A 1 190 ? 1.864 -21.261 6.576 1 83.31 190 ALA A CA 1
ATOM 1539 C C . ALA A 1 190 ? 0.884 -20.262 7.185 1 83.31 190 ALA A C 1
ATOM 1541 O O . ALA A 1 190 ? 1.27 -19.426 8.005 1 83.31 190 ALA A O 1
ATOM 1542 N N . PHE A 1 191 ? -0.35 -20.406 6.863 1 80.9 191 PHE A N 1
ATOM 1543 C CA . PHE A 1 191 ? -1.388 -19.49 7.321 1 80.9 191 PHE A CA 1
ATOM 1544 C C . PHE A 1 191 ? -1.454 -19.465 8.843 1 80.9 191 PHE A C 1
ATOM 1546 O O . PHE A 1 191 ? -1.558 -18.395 9.448 1 80.9 191 PHE A O 1
ATOM 1553 N N . TYR A 1 192 ? -1.257 -20.518 9.457 1 81.57 192 TYR A N 1
ATOM 1554 C CA . TYR A 1 192 ? -1.373 -20.606 10.909 1 81.57 192 TYR A CA 1
ATOM 1555 C C . TYR A 1 192 ? -0.149 -20.008 11.591 1 81.57 192 TYR A C 1
ATOM 1557 O O . TYR A 1 192 ? -0.218 -19.59 12.749 1 81.57 192 TYR A O 1
ATOM 1565 N N . ILE A 1 193 ? 0.904 -19.869 10.84 1 85.64 193 ILE A N 1
ATOM 1566 C CA . ILE A 1 193 ? 2.118 -19.283 11.396 1 85.64 193 ILE A CA 1
ATOM 1567 C C . ILE A 1 193 ? 2.059 -17.762 11.275 1 85.64 193 ILE A C 1
ATOM 1569 O O . ILE A 1 193 ? 2.569 -17.044 12.139 1 85.64 193 ILE A O 1
ATOM 1573 N N . IL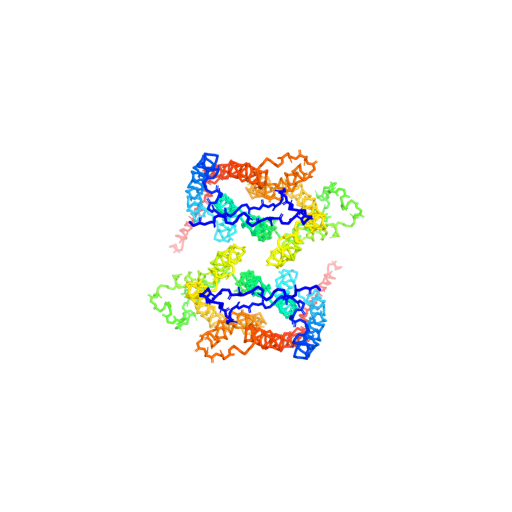E A 1 194 ? 1.391 -17.325 10.324 1 88.84 194 ILE A N 1
ATOM 1574 C CA . ILE A 1 194 ? 1.333 -15.893 10.053 1 88.84 194 ILE A CA 1
ATOM 1575 C C . ILE A 1 194 ? 0.192 -15.263 10.85 1 88.84 194 ILE A C 1
ATOM 1577 O O . ILE A 1 194 ? 0.28 -14.104 11.261 1 88.84 194 ILE A O 1
ATOM 1581 N N . LEU A 1 195 ? -0.777 -16.006 11.202 1 88.16 195 LEU A N 1
ATOM 1582 C CA . LEU A 1 195 ? -2.015 -15.527 11.807 1 88.16 195 LEU A CA 1
ATOM 1583 C C . LEU A 1 195 ? -1.742 -14.867 13.155 1 88.16 195 LEU A C 1
ATOM 1585 O O . LEU A 1 195 ? -2.214 -13.758 13.415 1 88.16 195 LEU A O 1
ATOM 1589 N N . PRO A 1 196 ? -0.938 -15.43 13.979 1 88.05 196 PRO A N 1
ATOM 1590 C CA . PRO A 1 196 ? -0.678 -14.787 15.27 1 88.05 196 PRO A CA 1
ATOM 1591 C C . PRO A 1 196 ? 0.028 -13.44 15.127 1 88.05 196 PRO A C 1
ATOM 1593 O O . PRO A 1 196 ? -0.194 -12.534 15.934 1 88.05 196 PRO A O 1
ATOM 1596 N N . PHE A 1 197 ? 0.788 -13.318 14.182 1 90.13 197 PHE A N 1
ATOM 1597 C CA . PHE A 1 197 ? 1.475 -12.052 13.957 1 90.13 197 PHE A CA 1
ATOM 1598 C C . PHE A 1 197 ? 0.488 -10.967 13.544 1 90.13 197 PHE A C 1
ATOM 1600 O O . PHE A 1 197 ? 0.573 -9.831 14.014 1 90.13 197 PHE A O 1
ATOM 1607 N N . ILE A 1 198 ? -0.43 -11.329 12.788 1 91.21 198 ILE A N 1
ATOM 1608 C CA . ILE A 1 198 ? -1.44 -10.375 12.341 1 91.21 198 ILE A CA 1
ATOM 1609 C C . ILE A 1 198 ? -2.347 -9.998 13.51 1 91.21 198 ILE A C 1
ATOM 1611 O O . ILE A 1 198 ? -2.62 -8.817 13.736 1 91.21 198 ILE A O 1
ATOM 1615 N N . ILE A 1 199 ? -2.695 -10.96 14.32 1 89.92 199 ILE A N 1
ATOM 1616 C CA . ILE A 1 199 ? -3.602 -10.736 15.44 1 89.92 199 ILE A CA 1
ATOM 1617 C C . ILE A 1 199 ? -2.936 -9.83 16.471 1 89.92 199 ILE A C 1
ATOM 1619 O O . ILE A 1 199 ? -3.552 -8.883 16.966 1 89.92 199 ILE A O 1
ATOM 1623 N N . THR A 1 200 ? -1.695 -10.118 16.734 1 89.8 200 THR A N 1
ATOM 1624 C CA . THR A 1 200 ? -0.985 -9.323 17.73 1 89.8 200 THR A CA 1
ATOM 1625 C C . THR A 1 200 ? -0.86 -7.872 17.274 1 89.8 200 THR A C 1
ATOM 1627 O O . THR A 1 200 ? -1.041 -6.948 18.07 1 89.8 200 THR A O 1
ATOM 1630 N N . SER A 1 201 ? -0.604 -7.679 16.083 1 92.07 201 SER A N 1
ATOM 1631 C CA . SER A 1 201 ? -0.477 -6.326 15.551 1 92.07 201 SER A CA 1
ATOM 1632 C C . SER A 1 201 ? -1.803 -5.577 15.624 1 92.07 201 SER A C 1
ATOM 1634 O O . SER A 1 201 ? -1.84 -4.407 16.012 1 92.07 201 SER A O 1
ATOM 1636 N N . ILE A 1 202 ? -2.863 -6.202 15.305 1 90.79 202 ILE A N 1
ATOM 1637 C CA . ILE A 1 202 ? -4.18 -5.575 15.313 1 90.79 202 ILE A CA 1
ATOM 1638 C C . ILE A 1 202 ? -4.588 -5.25 16.748 1 90.79 202 ILE A C 1
ATOM 1640 O O . ILE A 1 202 ? -5.121 -4.171 17.02 1 90.79 202 ILE A O 1
ATOM 1644 N N . VAL A 1 203 ? -4.318 -6.122 17.652 1 88.95 203 VAL A N 1
ATOM 1645 C CA . VAL A 1 203 ? -4.682 -5.905 19.048 1 88.95 203 VAL A CA 1
ATOM 1646 C C . VAL A 1 203 ? -3.904 -4.715 19.605 1 88.95 203 VAL A C 1
ATOM 1648 O O . VAL A 1 203 ? -4.461 -3.884 20.327 1 88.95 203 VAL A O 1
ATOM 1651 N N . PHE A 1 204 ? -2.686 -4.591 19.247 1 87.87 204 PHE A N 1
ATOM 1652 C CA . PHE A 1 204 ? -1.876 -3.46 19.684 1 87.87 204 PHE A CA 1
ATOM 1653 C C . PHE A 1 204 ? -2.411 -2.156 19.105 1 87.87 204 PHE A C 1
ATOM 1655 O O . PHE A 1 204 ? -2.44 -1.132 19.791 1 87.87 204 PHE A O 1
ATOM 1662 N N . TYR A 1 205 ? -2.806 -2.2 17.954 1 91.15 205 TYR A N 1
ATOM 1663 C CA . TYR A 1 205 ? -3.369 -1.02 17.307 1 91.15 205 TYR A CA 1
ATOM 1664 C C . TYR A 1 205 ? -4.682 -0.612 17.964 1 91.15 205 TYR A C 1
ATOM 1666 O O . TYR A 1 205 ? -4.893 0.565 18.267 1 91.15 205 TYR A O 1
ATOM 1674 N N . VAL A 1 206 ? -5.539 -1.591 18.158 1 87.81 206 VAL A N 1
ATOM 1675 C CA . VAL A 1 206 ? -6.846 -1.293 18.734 1 87.81 206 VAL A CA 1
ATOM 1676 C C . VAL A 1 206 ? -6.677 -0.778 20.161 1 87.81 206 VAL A C 1
ATOM 1678 O O . VAL A 1 206 ? -7.323 0.195 20.558 1 87.81 206 VAL A O 1
ATOM 1681 N N . GLY A 1 207 ? -5.829 -1.411 20.846 1 85.26 207 GLY A N 1
ATOM 1682 C CA . GLY A 1 207 ? -5.566 -0.944 22.198 1 85.26 207 GLY A CA 1
ATOM 1683 C C . GLY A 1 207 ? -5.04 0.478 22.246 1 85.26 207 GLY A C 1
ATOM 1684 O O . GLY A 1 207 ? -5.49 1.285 23.063 1 85.26 207 GLY A O 1
ATOM 1685 N N . SER A 1 208 ? -4.222 0.779 21.405 1 85.99 208 SER A N 1
ATOM 1686 C CA . SER A 1 208 ? -3.626 2.111 21.376 1 85.99 208 SER A CA 1
ATOM 1687 C C . SER A 1 208 ? -4.614 3.148 20.854 1 85.99 208 SER A C 1
ATOM 1689 O O . SER A 1 208 ? -4.685 4.263 21.375 1 85.99 208 SER A O 1
ATOM 1691 N N . SER A 1 209 ? -5.354 2.827 19.88 1 87.19 209 SER A N 1
ATOM 1692 C CA . SER A 1 209 ? -6.299 3.769 19.29 1 87.19 209 SER A CA 1
ATOM 1693 C C . SER A 1 209 ? -7.431 4.096 20.258 1 87.19 209 SER A C 1
ATOM 1695 O O . SER A 1 209 ? -7.854 5.25 20.36 1 87.19 209 SER A O 1
ATOM 1697 N N . VAL A 1 210 ? -7.88 3.104 20.924 1 83.91 210 VAL A N 1
ATOM 1698 C CA . VAL A 1 210 ? -8.955 3.324 21.885 1 83.91 210 VAL A CA 1
ATOM 1699 C C . VAL A 1 210 ? -8.452 4.197 23.032 1 83.91 210 VAL A C 1
ATOM 1701 O O . VAL A 1 210 ? -9.162 5.091 23.499 1 83.91 210 VAL A O 1
ATOM 1704 N N . SER A 1 211 ? -7.31 3.961 23.428 1 82.35 211 SER A N 1
ATOM 1705 C CA . SER A 1 211 ? -6.725 4.781 24.484 1 82.35 211 SER A CA 1
ATOM 1706 C C . SER A 1 211 ? -6.575 6.232 24.039 1 82.35 211 SER A C 1
ATOM 1708 O O . SER A 1 211 ? -6.84 7.154 24.813 1 82.35 211 SER A O 1
ATOM 1710 N N . PHE A 1 212 ? -6.214 6.402 22.91 1 82.78 212 PHE A N 1
ATOM 1711 C CA . PHE A 1 212 ? -6.049 7.749 22.378 1 82.78 212 PHE A CA 1
ATOM 1712 C C . PHE A 1 212 ? -7.393 8.461 22.281 1 82.78 212 PHE A C 1
ATOM 1714 O O . PHE A 1 212 ? -7.526 9.609 22.711 1 82.78 212 PHE A O 1
ATOM 1721 N N . ILE A 1 213 ? -8.378 7.806 21.795 1 83.16 213 ILE A N 1
ATOM 1722 C CA . ILE A 1 213 ? -9.685 8.416 21.579 1 83.16 213 ILE A CA 1
ATOM 1723 C C . ILE A 1 213 ? -10.344 8.715 22.923 1 83.16 213 ILE A C 1
ATOM 1725 O O . ILE A 1 213 ? -10.988 9.754 23.089 1 83.16 213 ILE A O 1
ATOM 1729 N N . LYS A 1 214 ? -10.205 7.892 23.795 1 80.81 214 LYS A N 1
ATOM 1730 C CA . LYS A 1 214 ? -10.802 8.106 25.109 1 80.81 214 LYS A CA 1
ATOM 1731 C C . LYS A 1 214 ? -10.153 9.29 25.822 1 80.81 214 LYS A C 1
ATOM 1733 O O . LYS A 1 214 ? -10.794 9.96 26.634 1 80.81 214 LYS A O 1
ATOM 1738 N N . THR A 1 215 ? -8.984 9.557 25.453 1 77.54 215 THR A N 1
ATOM 1739 C CA . THR A 1 215 ? -8.268 10.656 26.092 1 77.54 215 THR A CA 1
ATOM 1740 C C . THR A 1 215 ? -8.581 11.98 25.4 1 77.54 215 THR A C 1
ATOM 1742 O O . THR A 1 215 ? -8.752 13.006 26.061 1 77.54 215 THR A O 1
ATOM 1745 N N . VAL A 1 216 ? -8.736 11.927 24.177 1 79.95 216 VAL A N 1
ATOM 1746 C CA . VAL A 1 216 ? -8.794 13.179 23.43 1 79.95 216 VAL A CA 1
ATOM 1747 C C . VAL A 1 216 ? -10.247 13.526 23.114 1 79.95 216 VAL A C 1
ATOM 1749 O O . VAL A 1 216 ? -10.61 14.703 23.048 1 79.95 216 VAL A O 1
ATOM 1752 N N . ALA A 1 217 ? -11.042 12.6 22.963 1 79.61 217 ALA A N 1
ATOM 1753 C CA . ALA A 1 217 ? -12.408 12.805 22.487 1 79.61 217 ALA A CA 1
ATOM 1754 C C . ALA A 1 217 ? -13.205 13.668 23.462 1 79.61 217 ALA A C 1
ATOM 1756 O O . ALA A 1 217 ? -13.961 14.549 23.046 1 79.61 217 ALA A O 1
ATOM 1757 N N . PRO A 1 218 ? -13.017 13.458 24.758 1 80.05 218 PRO A N 1
ATOM 1758 C CA . PRO A 1 218 ? -13.787 14.275 25.698 1 80.05 218 PRO A CA 1
ATOM 1759 C C . PRO A 1 218 ? -13.382 15.747 25.669 1 80.05 218 PRO A C 1
ATOM 1761 O O . PRO A 1 218 ? -14.168 16.615 26.057 1 80.05 218 PRO A O 1
ATOM 1764 N N . LEU A 1 219 ? -12.293 16.04 25.16 1 77.79 219 LEU A N 1
ATOM 1765 C CA . LEU A 1 219 ? -11.812 17.416 25.101 1 77.79 219 LEU A CA 1
ATOM 1766 C C . LEU A 1 219 ? -12.386 18.141 23.888 1 77.79 219 LEU A C 1
ATOM 1768 O O . LEU A 1 219 ? -12.461 19.371 23.872 1 77.79 219 LEU A O 1
ATOM 1772 N N . TYR A 1 220 ? -12.723 17.314 22.889 1 80.37 220 TYR A N 1
ATOM 1773 C CA . TYR A 1 220 ? -13.264 17.891 21.664 1 80.37 220 TYR A CA 1
ATOM 1774 C C . TYR A 1 220 ? -14.549 17.184 21.249 1 80.37 220 TYR A C 1
ATOM 1776 O O . TYR A 1 220 ? -14.615 16.585 20.173 1 80.37 220 TYR A O 1
ATOM 1784 N N . PRO A 1 221 ? -15.519 17.298 22.028 1 76.35 221 PRO A N 1
ATOM 1785 C CA . PRO A 1 221 ? -16.744 16.535 21.773 1 76.35 221 PRO A CA 1
ATOM 1786 C C . PRO A 1 221 ? -17.435 16.945 20.475 1 76.35 221 PRO A C 1
ATOM 1788 O O . PRO A 1 221 ? -18.128 16.132 19.857 1 76.35 221 PRO A O 1
ATOM 1791 N N . ASP A 1 222 ? -17.22 18.089 19.951 1 77.96 222 ASP A N 1
ATOM 1792 C CA . ASP A 1 222 ? -17.946 18.57 18.78 1 77.96 222 ASP A CA 1
ATOM 1793 C C . ASP A 1 222 ? -17.15 18.322 17.5 1 77.96 222 ASP A C 1
ATOM 1795 O O . ASP A 1 222 ? -17.601 18.669 16.406 1 77.96 222 ASP A O 1
ATOM 1799 N N . ASN A 1 223 ? -16.135 17.712 17.681 1 80.46 223 ASN A N 1
ATOM 1800 C CA . ASN A 1 223 ? -15.339 17.452 16.486 1 80.46 223 ASN A CA 1
ATOM 1801 C C . ASN A 1 223 ? -15.822 16.205 15.752 1 80.46 223 ASN A C 1
ATOM 1803 O O . ASN A 1 223 ? -15.79 15.103 16.303 1 80.46 223 ASN A O 1
ATOM 1807 N N . PRO A 1 224 ? -16.357 16.301 14.579 1 83.34 224 PRO A N 1
ATOM 1808 C CA . PRO A 1 224 ? -16.912 15.165 13.841 1 83.34 224 PRO A CA 1
ATOM 1809 C C . PRO A 1 224 ? -15.847 14.148 13.436 1 83.34 224 PRO A C 1
ATOM 1811 O O . PRO A 1 224 ? -16.178 13.043 12.998 1 83.34 224 PRO A O 1
ATOM 1814 N N . ILE A 1 225 ? -14.671 14.405 13.633 1 84.17 225 ILE A N 1
ATOM 1815 C CA . ILE A 1 225 ? -13.578 13.551 13.183 1 84.17 225 ILE A CA 1
ATOM 1816 C C . ILE A 1 225 ? -13.573 12.252 13.986 1 84.17 225 ILE A C 1
ATOM 1818 O O . ILE A 1 225 ? -13.188 11.199 13.472 1 84.17 225 ILE A O 1
ATOM 1822 N N . PHE A 1 226 ? -14.134 12.27 15.215 1 84.1 226 PHE A N 1
ATOM 1823 C CA . PHE A 1 226 ? -14.129 11.079 16.057 1 84.1 226 PHE A CA 1
ATOM 1824 C C . PHE A 1 226 ? -15.176 10.077 15.585 1 84.1 226 PHE A C 1
ATOM 1826 O O . PHE A 1 226 ? -14.961 8.866 15.661 1 84.1 226 PHE A O 1
ATOM 1833 N N . LYS A 1 227 ? -16.235 10.611 15.106 1 84.13 227 LYS A N 1
ATOM 1834 C CA . LYS A 1 227 ? -17.253 9.724 14.552 1 84.13 227 LYS A CA 1
ATOM 1835 C C . LYS A 1 227 ? -16.758 9.047 13.277 1 84.13 227 LYS A C 1
ATOM 1837 O O . LYS A 1 227 ? -17.035 7.869 13.045 1 84.13 227 LYS A O 1
ATOM 1842 N N . ARG A 1 228 ? -16.041 9.785 12.551 1 86.9 228 ARG A N 1
ATOM 1843 C CA . ARG A 1 228 ? -15.465 9.221 11.334 1 86.9 228 ARG A CA 1
ATOM 1844 C C . ARG A 1 228 ? -14.408 8.172 11.664 1 86.9 228 ARG A C 1
ATOM 1846 O O . ARG A 1 228 ? -14.276 7.172 10.955 1 86.9 228 ARG A O 1
ATOM 1853 N N . PHE A 1 229 ? -13.762 8.455 12.695 1 88.26 229 PHE A N 1
ATOM 1854 C CA . PHE A 1 229 ? -12.757 7.496 13.139 1 88.26 229 PHE A CA 1
ATOM 1855 C C . PHE A 1 229 ? -13.412 6.197 13.593 1 88.26 229 PHE A C 1
ATOM 1857 O O . PHE A 1 229 ? -12.891 5.11 13.335 1 88.26 229 PHE A O 1
ATOM 1864 N N . PHE A 1 230 ? -14.542 6.265 14.211 1 88.59 230 PHE A N 1
ATOM 1865 C CA . PHE A 1 230 ? -15.275 5.086 14.657 1 88.59 230 PHE A CA 1
ATOM 1866 C C . PHE A 1 230 ? -15.721 4.244 13.467 1 88.59 230 PHE A C 1
ATOM 1868 O O . PHE A 1 230 ? -15.638 3.015 13.504 1 88.59 230 PHE A O 1
ATOM 1875 N N . LEU A 1 231 ? -16.113 4.855 12.44 1 91.02 231 LEU A N 1
ATOM 1876 C CA . LEU A 1 231 ? -16.534 4.138 11.242 1 91.02 231 LEU A CA 1
ATOM 1877 C C . LEU A 1 231 ? -15.356 3.408 10.603 1 91.02 231 LEU A C 1
ATOM 1879 O O . LEU A 1 231 ? -15.51 2.29 10.107 1 91.02 231 LEU A O 1
ATOM 1883 N N . LEU A 1 232 ? -14.192 3.998 10.648 1 90.63 232 LEU A N 1
ATOM 1884 C CA . LEU A 1 232 ? -12.996 3.36 10.108 1 90.63 232 LEU A CA 1
ATOM 1885 C C . LEU A 1 232 ? -12.61 2.139 10.936 1 90.63 232 LEU A C 1
ATOM 1887 O O . LEU A 1 232 ? -12.148 1.134 10.39 1 90.63 232 LEU A O 1
ATOM 1891 N N . GLN A 1 233 ? -12.872 2.179 12.227 1 90.94 233 GLN A N 1
ATOM 1892 C CA . GLN A 1 233 ? -12.595 1.027 13.079 1 90.94 233 GLN A CA 1
ATOM 1893 C C . GLN A 1 233 ? -13.508 -0.145 12.733 1 90.94 233 GLN A C 1
ATOM 1895 O O . GLN A 1 233 ? -13.093 -1.304 12.801 1 90.94 233 GLN A O 1
ATOM 1900 N N . LEU A 1 234 ? -14.648 0.166 12.379 1 92.27 234 LEU A N 1
ATOM 1901 C CA . LEU A 1 234 ? -15.577 -0.882 11.971 1 92.27 234 LEU A CA 1
ATOM 1902 C C . LEU A 1 234 ? -15.105 -1.557 10.688 1 92.27 234 LEU A C 1
ATOM 1904 O O . LEU A 1 234 ? -15.228 -2.776 10.541 1 92.27 234 LEU A O 1
ATOM 1908 N N . VAL A 1 235 ? -14.593 -0.764 9.807 1 92.49 235 VAL A N 1
ATOM 1909 C CA . VAL A 1 235 ? -14.058 -1.317 8.567 1 92.49 235 VAL A CA 1
ATOM 1910 C C . VAL A 1 235 ? -12.91 -2.274 8.88 1 92.49 235 VAL A C 1
ATOM 1912 O O . VAL A 1 235 ? -12.784 -3.328 8.254 1 92.49 235 VAL A O 1
ATOM 1915 N N . LEU A 1 236 ? -12.082 -1.917 9.831 1 91.98 236 LEU A N 1
ATOM 1916 C CA . LEU A 1 236 ? -10.987 -2.79 10.239 1 91.98 236 LEU A CA 1
ATOM 1917 C C . LEU A 1 236 ? -11.517 -4.127 10.745 1 91.98 236 LEU A C 1
ATOM 1919 O O . LEU A 1 236 ? -11.022 -5.185 10.351 1 91.98 236 LEU A O 1
ATOM 1923 N N . ILE A 1 237 ? -12.532 -4.067 11.568 1 90.66 237 ILE A N 1
ATOM 1924 C CA . ILE A 1 237 ? -13.109 -5.272 12.154 1 90.66 237 ILE A CA 1
ATOM 1925 C C . ILE A 1 237 ? -13.692 -6.154 11.053 1 90.66 237 ILE A C 1
ATOM 1927 O O . ILE A 1 237 ? -13.543 -7.378 11.085 1 90.66 237 ILE A O 1
ATOM 1931 N N . ILE A 1 238 ? -14.23 -5.569 10.063 1 91.34 238 ILE A N 1
ATOM 1932 C CA . ILE A 1 238 ? -14.889 -6.282 8.974 1 91.34 238 ILE A CA 1
ATOM 1933 C C . ILE A 1 238 ? -13.84 -6.907 8.058 1 91.34 238 ILE A C 1
ATOM 1935 O O . ILE A 1 238 ? -14.015 -8.029 7.578 1 91.34 238 ILE A O 1
ATOM 1939 N N . THR A 1 239 ? -12.722 -6.257 7.852 1 87.88 239 THR A N 1
ATOM 1940 C CA . THR A 1 239 ? -11.805 -6.662 6.793 1 87.88 239 THR A CA 1
ATOM 1941 C C . THR A 1 239 ? -10.772 -7.653 7.322 1 87.88 239 THR A C 1
ATOM 1943 O O . THR A 1 239 ? -10.11 -8.343 6.544 1 87.88 239 THR A O 1
ATOM 1946 N N . LYS A 1 240 ? -10.619 -7.761 8.662 1 90.23 240 LYS A N 1
ATOM 1947 C CA . LYS A 1 240 ? -9.535 -8.662 9.043 1 90.23 240 LYS A CA 1
ATOM 1948 C C . LYS A 1 240 ? -9.953 -9.567 10.199 1 90.23 240 LYS A C 1
ATOM 1950 O O . LYS A 1 240 ? -9.989 -10.791 10.054 1 90.23 240 LYS A O 1
ATOM 1955 N N . PRO A 1 241 ? -10.275 -9.001 11.39 1 88.3 241 PRO A N 1
ATOM 1956 C CA . PRO A 1 241 ? -10.662 -9.917 12.465 1 88.3 241 PRO A CA 1
ATOM 1957 C C . PRO A 1 241 ? -11.835 -10.817 12.081 1 88.3 241 PRO A C 1
ATOM 1959 O O . PRO A 1 241 ? -11.83 -12.01 12.394 1 88.3 241 PRO A O 1
ATOM 1962 N N . GLN A 1 242 ? -12.799 -10.323 11.494 1 89.97 242 GLN A N 1
ATOM 1963 C CA . GLN A 1 242 ? -13.947 -11.122 11.076 1 89.97 242 GLN A CA 1
ATOM 1964 C C . GLN A 1 242 ? -13.527 -12.219 10.102 1 89.97 242 GLN A C 1
ATOM 1966 O O . GLN A 1 242 ? -13.992 -13.357 10.204 1 89.97 242 GLN A O 1
ATOM 1971 N N . ILE A 1 243 ? -12.679 -11.899 9.177 1 87.65 243 ILE A N 1
ATOM 1972 C CA . ILE A 1 243 ? -12.207 -12.872 8.198 1 87.65 243 ILE A CA 1
ATOM 1973 C C . ILE A 1 243 ? -11.382 -13.949 8.898 1 87.65 243 ILE A C 1
ATOM 1975 O O . ILE A 1 243 ? -11.511 -15.137 8.591 1 87.65 243 ILE A O 1
ATOM 1979 N N . ILE A 1 244 ? -10.604 -13.537 9.834 1 85.84 244 ILE A N 1
ATOM 1980 C CA . ILE A 1 244 ? -9.781 -14.475 10.589 1 85.84 244 ILE A CA 1
ATOM 1981 C C . ILE A 1 244 ? -10.676 -15.44 11.363 1 85.84 244 ILE A C 1
ATOM 1983 O O . ILE A 1 244 ? -10.432 -16.649 11.375 1 85.84 244 ILE A O 1
ATOM 1987 N N . ILE A 1 245 ? -11.695 -14.932 11.931 1 87.65 245 ILE A N 1
ATOM 1988 C CA . ILE A 1 245 ? -12.614 -15.755 12.71 1 87.65 245 ILE A CA 1
ATOM 1989 C C . ILE A 1 245 ? -13.334 -16.737 11.789 1 87.65 245 ILE A C 1
ATOM 1991 O O . ILE A 1 245 ? -13.466 -17.92 12.113 1 87.65 245 ILE A O 1
ATOM 1995 N N . LEU A 1 246 ? -13.767 -16.32 10.64 1 87.41 246 LEU A N 1
ATOM 1996 C CA . LEU A 1 246 ? -14.464 -17.187 9.696 1 87.41 246 LEU A CA 1
ATOM 1997 C C . LEU A 1 246 ? -13.533 -18.272 9.165 1 87.41 246 LEU A C 1
ATOM 1999 O O . LEU A 1 246 ? -13.945 -19.422 8.997 1 87.41 246 LEU A O 1
ATOM 2003 N N . GLU A 1 247 ? -12.335 -17.9 8.935 1 84.26 247 GLU A N 1
ATOM 2004 C CA . GLU A 1 247 ? -11.357 -18.88 8.472 1 84.26 247 GLU A CA 1
ATOM 2005 C C . GLU A 1 247 ? -11.039 -19.899 9.563 1 84.26 247 GLU A C 1
ATOM 2007 O O . GLU A 1 247 ? -10.82 -21.077 9.274 1 84.26 247 GLU A O 1
ATOM 2012 N N . LEU A 1 248 ? -11.003 -19.452 10.753 1 82.49 248 LEU A N 1
ATOM 2013 C CA . LEU A 1 248 ? -10.755 -20.36 11.867 1 82.49 248 LEU A CA 1
ATOM 2014 C C . LEU A 1 248 ? -11.922 -21.324 12.052 1 82.49 248 LEU A C 1
ATOM 2016 O O . LEU A 1 248 ? -11.716 -22.52 12.273 1 82.49 248 LEU A O 1
ATOM 2020 N N . ILE A 1 249 ? -13.092 -20.835 11.889 1 83.23 249 ILE A N 1
ATOM 2021 C CA . ILE A 1 249 ? -14.281 -21.674 12.001 1 83.23 249 ILE A CA 1
ATOM 2022 C C . ILE A 1 249 ? -14.275 -22.728 10.897 1 83.23 249 ILE A C 1
ATOM 2024 O O . ILE A 1 249 ? -14.588 -23.895 11.142 1 83.23 249 ILE A O 1
ATOM 2028 N N . TYR A 1 250 ? -13.861 -22.336 9.725 1 82.64 250 TYR A N 1
ATOM 2029 C CA . TYR A 1 250 ? -13.811 -23.253 8.592 1 82.64 250 TYR A CA 1
ATOM 2030 C C . TYR A 1 250 ? -12.769 -24.342 8.817 1 82.64 250 TYR A C 1
ATOM 2032 O O . TYR A 1 250 ? -13.028 -25.52 8.557 1 82.64 250 TYR A O 1
ATOM 2040 N N . ASN A 1 251 ? -11.653 -23.961 9.31 1 79.01 251 ASN A N 1
ATOM 2041 C CA . ASN A 1 251 ? -10.559 -24.915 9.459 1 79.01 251 ASN A CA 1
ATOM 2042 C C . ASN A 1 251 ? -10.79 -25.852 10.641 1 79.01 251 ASN A C 1
ATOM 2044 O O . ASN A 1 251 ? -10.328 -26.994 10.633 1 79.01 251 ASN A O 1
ATOM 2048 N N . LEU A 1 252 ? -11.493 -25.297 11.532 1 78.56 252 LEU A N 1
ATOM 2049 C CA . LEU A 1 252 ? -11.745 -26.123 12.708 1 78.56 252 LEU A CA 1
ATOM 2050 C C . LEU A 1 252 ? -12.978 -26.998 12.503 1 78.56 252 LEU A C 1
ATOM 2052 O O . LEU A 1 252 ? -13.152 -28.003 13.195 1 78.56 252 LEU A O 1
ATOM 2056 N N . SER A 1 253 ? -13.737 -26.631 11.512 1 78.21 253 SER A N 1
ATOM 2057 C CA . SER A 1 253 ? -14.942 -27.413 11.256 1 78.21 253 SER A CA 1
ATOM 2058 C C . SER A 1 253 ? -14.673 -28.533 10.258 1 78.21 253 SER A C 1
ATOM 2060 O O . SER A 1 253 ? -13.731 -28.453 9.466 1 78.21 253 SER A O 1
ATOM 2062 N N . THR A 1 254 ? -15.188 -29.664 10.43 1 71.22 254 THR A N 1
ATOM 2063 C CA . THR A 1 254 ? -15.074 -30.816 9.542 1 71.22 254 THR A CA 1
ATOM 2064 C C . THR A 1 254 ? -16.195 -30.813 8.507 1 71.22 254 THR A C 1
ATOM 2066 O O . THR A 1 254 ? -17.294 -31.303 8.774 1 71.22 254 THR A O 1
ATOM 2069 N N . PHE A 1 255 ? -15.934 -30.001 7.5 1 69.86 255 PHE A N 1
ATOM 2070 C CA . PHE A 1 255 ? -16.944 -30.002 6.448 1 69.86 255 PHE A CA 1
ATOM 2071 C C . PHE A 1 255 ? -16.762 -31.2 5.525 1 69.86 255 PHE A C 1
ATOM 2073 O O . PHE A 1 255 ? -15.634 -31.591 5.221 1 69.86 255 PHE A O 1
ATOM 2080 N N . GLU A 1 256 ? -17.794 -31.881 5.32 1 68.87 256 GLU A N 1
ATOM 2081 C CA . GLU A 1 256 ? -17.757 -33.024 4.412 1 68.87 256 GLU A CA 1
ATOM 2082 C C . GLU A 1 256 ? -17.499 -32.579 2.976 1 68.87 256 GLU A C 1
ATOM 2084 O O . GLU A 1 256 ? -17.986 -31.531 2.548 1 68.87 256 GLU A O 1
ATOM 2089 N N . CYS A 1 257 ? -16.478 -33.047 2.295 1 71.18 257 CYS A N 1
ATOM 2090 C CA . CYS A 1 257 ? -16.142 -32.761 0.905 1 71.18 257 CYS A CA 1
ATOM 2091 C C . CYS A 1 257 ? -16.929 -33.66 -0.042 1 71.18 257 CYS A C 1
ATOM 2093 O O . CYS A 1 257 ? -16.617 -34.844 -0.184 1 71.18 257 CYS A O 1
ATOM 2095 N N . THR A 1 258 ? -18.151 -33.283 -0.41 1 67.6 258 THR A N 1
ATOM 2096 C CA . THR A 1 258 ? -18.912 -34.062 -1.38 1 67.6 258 THR A CA 1
ATOM 2097 C C . THR A 1 258 ? -18.316 -33.918 -2.777 1 67.6 258 THR A C 1
ATOM 2099 O O . THR A 1 258 ? -18.138 -34.909 -3.487 1 67.6 258 THR A O 1
ATOM 2102 N N . LEU A 1 259 ? -18.127 -32.713 -3.141 1 72.12 259 LEU A N 1
ATOM 2103 C CA . LEU A 1 259 ? -17.467 -32.379 -4.398 1 72.12 259 LEU A CA 1
ATOM 2104 C C . LEU A 1 259 ? -16.163 -31.629 -4.145 1 72.12 259 LEU A C 1
ATOM 2106 O O . LEU A 1 259 ? -16.08 -30.813 -3.225 1 72.12 259 LEU A O 1
ATOM 2110 N N . ALA A 1 260 ? -15.206 -32.109 -4.886 1 69.71 260 ALA A N 1
ATOM 2111 C CA . ALA A 1 260 ? -13.883 -31.512 -4.72 1 69.71 260 ALA A CA 1
ATOM 2112 C C . ALA A 1 260 ? -13.964 -29.988 -4.732 1 69.71 260 ALA A C 1
ATOM 2114 O O . ALA A 1 260 ? -14.434 -29.393 -5.704 1 69.71 260 ALA A O 1
ATOM 2115 N N . GLY A 1 261 ? -13.708 -29.325 -3.52 1 74.64 261 GLY A N 1
ATOM 2116 C CA . GLY A 1 261 ? -13.602 -27.879 -3.405 1 74.64 261 GLY A CA 1
ATOM 2117 C C . GLY A 1 261 ? -14.898 -27.218 -2.974 1 74.64 261 GLY A C 1
ATOM 2118 O O . GLY A 1 261 ? -14.963 -25.994 -2.845 1 74.64 261 GLY A O 1
ATOM 2119 N N . GLU A 1 262 ? -15.93 -27.969 -2.711 1 79.44 262 GLU A N 1
ATOM 2120 C CA . GLU A 1 262 ? -17.255 -27.425 -2.43 1 79.44 262 GLU A CA 1
ATOM 2121 C C . GLU A 1 262 ? -17.254 -26.607 -1.141 1 79.44 262 GLU A C 1
ATOM 2123 O O . GLU A 1 262 ? -17.754 -25.48 -1.115 1 79.44 262 GLU A O 1
ATOM 2128 N N . PRO A 1 263 ? -16.667 -27.112 -0.138 1 83.11 263 PRO A N 1
ATOM 2129 C CA . PRO A 1 263 ? -16.72 -26.32 1.093 1 83.11 263 PRO A CA 1
ATOM 2130 C C . PRO A 1 263 ? -15.952 -25.005 0.982 1 83.11 263 PRO A C 1
ATOM 2132 O O . PRO A 1 263 ? -16.375 -23.99 1.541 1 83.11 263 PRO A O 1
ATOM 2135 N N . LYS A 1 264 ? -14.872 -24.965 0.288 1 85.47 264 LYS A N 1
ATOM 2136 C CA . LYS A 1 264 ? -14.09 -23.743 0.129 1 85.47 264 LYS A CA 1
ATOM 2137 C C . LYS A 1 264 ? -14.846 -22.711 -0.704 1 85.47 264 LYS A C 1
ATOM 2139 O O . LYS A 1 264 ? -14.773 -21.511 -0.43 1 85.47 264 LYS A O 1
ATOM 2144 N N . VAL A 1 265 ? -15.543 -23.211 -1.638 1 88.36 265 VAL A N 1
ATOM 2145 C CA . VAL A 1 265 ? -16.313 -22.322 -2.502 1 88.36 265 VAL A CA 1
ATOM 2146 C C . VAL A 1 265 ? -17.454 -21.691 -1.708 1 88.36 265 VAL A C 1
ATOM 2148 O O . VAL A 1 265 ? -17.666 -20.478 -1.771 1 88.36 265 VAL A O 1
ATOM 2151 N N . TYR A 1 266 ? -18.151 -22.443 -0.912 1 87.6 266 TYR A N 1
ATOM 2152 C CA . TYR A 1 266 ? -19.287 -21.934 -0.151 1 87.6 266 TYR A CA 1
ATOM 2153 C C . TYR A 1 266 ? -18.825 -20.977 0.942 1 87.6 266 TYR A C 1
ATOM 2155 O O . TYR A 1 266 ? -19.477 -19.963 1.203 1 87.6 266 TYR A O 1
ATOM 2163 N N . ILE A 1 267 ? -17.78 -21.302 1.554 1 89 267 ILE A N 1
ATOM 2164 C CA . ILE A 1 267 ? -17.299 -20.405 2.599 1 89 267 ILE A CA 1
ATOM 2165 C C . ILE A 1 267 ? -16.857 -19.081 1.98 1 89 267 ILE A C 1
ATOM 2167 O O . ILE A 1 267 ? -17.031 -18.019 2.582 1 89 267 ILE A O 1
ATOM 2171 N N . ASN A 1 268 ? -16.249 -19.149 0.854 1 91.15 268 ASN A N 1
ATOM 2172 C CA . ASN A 1 268 ? -15.86 -17.924 0.162 1 91.15 268 ASN A CA 1
ATOM 2173 C C . ASN A 1 268 ? -17.076 -17.076 -0.201 1 91.15 268 ASN A C 1
ATOM 2175 O O . ASN A 1 268 ? -17.062 -15.857 -0.025 1 91.15 268 ASN A O 1
ATOM 2179 N N . ILE A 1 269 ? -18.133 -17.712 -0.666 1 92.87 269 ILE A N 1
ATOM 2180 C CA . ILE A 1 269 ? -19.341 -16.996 -1.062 1 92.87 269 ILE A CA 1
ATOM 2181 C C . ILE A 1 269 ? -19.983 -16.351 0.164 1 92.87 269 ILE A C 1
ATOM 2183 O O . ILE A 1 269 ? -20.362 -15.178 0.13 1 92.87 269 ILE A O 1
ATOM 2187 N N . ILE A 1 270 ? -20.01 -17.041 1.21 1 90.94 270 ILE A N 1
ATOM 2188 C CA . ILE A 1 270 ? -20.628 -16.538 2.431 1 90.94 270 ILE A CA 1
ATOM 2189 C C . ILE A 1 270 ? -19.793 -15.391 2.997 1 90.94 270 ILE A C 1
ATOM 2191 O O . ILE A 1 270 ? -20.333 -14.348 3.374 1 90.94 270 ILE A O 1
ATOM 2195 N N . LYS A 1 271 ? -18.545 -15.634 3.036 1 92.59 271 LYS A N 1
ATOM 2196 C CA . LYS A 1 271 ? -17.636 -14.624 3.572 1 92.59 271 LYS A CA 1
ATOM 2197 C C . LYS A 1 271 ? -17.738 -13.32 2.786 1 92.59 271 LYS A C 1
ATOM 2199 O O . LYS A 1 271 ? -17.874 -12.245 3.373 1 92.59 271 LYS A O 1
ATOM 2204 N N . GLN A 1 272 ? -17.721 -13.37 1.513 1 94.7 272 GLN A N 1
ATOM 2205 C CA . GLN A 1 272 ? -17.755 -12.175 0.676 1 94.7 272 GLN A CA 1
ATOM 2206 C C . GLN A 1 272 ? -19.11 -11.478 0.768 1 94.7 272 GLN A C 1
ATOM 2208 O O . GLN A 1 272 ? -19.18 -10.248 0.799 1 94.7 272 GLN A O 1
ATOM 2213 N N . LEU A 1 273 ? -20.164 -12.254 0.89 1 94.01 273 LEU A N 1
ATOM 2214 C CA . LEU A 1 273 ? -21.498 -11.67 0.978 1 94.01 273 LEU A CA 1
ATOM 2215 C C . LEU A 1 273 ? -21.683 -10.934 2.301 1 94.01 273 LEU A C 1
ATOM 2217 O O . LEU A 1 273 ? -22.247 -9.838 2.333 1 94.01 273 LEU A O 1
ATOM 2221 N N . VAL A 1 274 ? -21.21 -11.505 3.342 1 93.7 274 VAL A N 1
ATOM 2222 C CA . VAL A 1 274 ? -21.33 -10.889 4.66 1 93.7 274 VAL A CA 1
ATOM 2223 C C . VAL A 1 274 ? -20.553 -9.575 4.688 1 93.7 274 VAL A C 1
ATOM 2225 O O . VAL A 1 274 ? -21.056 -8.56 5.176 1 93.7 274 VAL A O 1
ATOM 2228 N N . ILE A 1 275 ? -19.387 -9.588 4.145 1 95.05 275 ILE A N 1
ATOM 2229 C CA . ILE A 1 275 ? -18.559 -8.388 4.127 1 95.05 275 ILE A CA 1
ATOM 2230 C C . ILE A 1 275 ? -19.227 -7.312 3.274 1 95.05 275 ILE A C 1
ATOM 2232 O O . ILE A 1 275 ? -19.268 -6.142 3.659 1 95.05 275 ILE A O 1
ATOM 2236 N N . LEU A 1 276 ? -19.792 -7.708 2.154 1 96 276 LEU A N 1
ATOM 2237 C CA . LEU A 1 276 ? -20.445 -6.762 1.256 1 96 276 LEU A CA 1
ATOM 2238 C C . LEU A 1 276 ? -21.63 -6.09 1.942 1 96 276 LEU A C 1
ATOM 2240 O O . LEU A 1 276 ? -21.79 -4.87 1.862 1 96 276 LEU A O 1
ATOM 2244 N N . LEU A 1 277 ? -22.339 -6.817 2.697 1 94.95 277 LEU A N 1
ATOM 2245 C CA . LEU A 1 277 ? -23.509 -6.267 3.373 1 94.95 277 LEU A CA 1
ATOM 2246 C C . LEU A 1 277 ? -23.094 -5.377 4.539 1 94.95 277 LEU A C 1
ATOM 2248 O O . LEU A 1 277 ? -23.702 -4.33 4.774 1 94.95 277 LEU A O 1
ATOM 2252 N N . GLU A 1 278 ? -22.117 -5.751 5.222 1 96.33 278 GLU A N 1
ATOM 2253 C CA . GLU A 1 278 ? -21.64 -4.965 6.356 1 96.33 278 GLU A CA 1
ATOM 2254 C C . GLU A 1 278 ? -21.046 -3.637 5.897 1 96.33 278 GLU A C 1
ATOM 2256 O O . GLU A 1 278 ? -21.289 -2.596 6.511 1 96.33 278 GLU A O 1
ATOM 2261 N N . ILE A 1 279 ? -20.265 -3.712 4.822 1 94.52 279 ILE A N 1
ATOM 2262 C CA . ILE A 1 279 ? -19.66 -2.478 4.331 1 94.52 279 ILE A CA 1
ATOM 2263 C C . ILE A 1 279 ? -20.743 -1.56 3.769 1 94.52 279 ILE A C 1
ATOM 2265 O O . ILE A 1 279 ? -20.649 -0.336 3.885 1 94.52 279 ILE A O 1
ATOM 2269 N N . ALA A 1 280 ? -21.766 -2.142 3.204 1 94.48 280 ALA A N 1
ATOM 2270 C CA . ALA A 1 280 ? -22.892 -1.337 2.738 1 94.48 280 ALA A CA 1
ATOM 2271 C C . ALA A 1 280 ? -23.55 -0.592 3.896 1 94.48 280 ALA A C 1
ATOM 2273 O O . ALA A 1 280 ? -23.886 0.588 3.772 1 94.48 280 ALA A O 1
ATOM 2274 N N . ALA A 1 281 ? -23.687 -1.24 4.995 1 94.38 281 ALA A N 1
ATOM 2275 C CA . ALA A 1 281 ? -24.27 -0.621 6.183 1 94.38 281 ALA A CA 1
ATOM 2276 C C . ALA A 1 281 ? -23.389 0.513 6.699 1 94.38 281 ALA A C 1
ATOM 2278 O O . ALA A 1 281 ? -23.888 1.584 7.052 1 94.38 281 ALA A O 1
ATOM 2279 N N . VAL A 1 282 ? -22.135 0.298 6.733 1 93.6 282 VAL A N 1
ATOM 2280 C CA . VAL A 1 282 ? -21.2 1.314 7.204 1 93.6 282 VAL A CA 1
ATOM 2281 C C . VAL A 1 282 ? -21.223 2.515 6.261 1 93.6 282 VAL A C 1
ATOM 2283 O O . VAL A 1 282 ? -21.155 3.663 6.706 1 93.6 282 VAL A O 1
ATOM 2286 N N . THR A 1 283 ? -21.3 2.242 4.964 1 92.99 283 THR A N 1
ATOM 2287 C CA . THR A 1 283 ? -21.329 3.313 3.974 1 92.99 283 THR A CA 1
ATOM 2288 C C . THR A 1 283 ? -22.592 4.156 4.125 1 92.99 283 THR A C 1
ATOM 2290 O O . THR A 1 283 ? -22.553 5.377 3.962 1 92.99 283 THR A O 1
ATOM 2293 N N . ILE A 1 284 ? -23.647 3.556 4.465 1 91.08 284 ILE A N 1
ATOM 2294 C CA . ILE A 1 284 ? -24.887 4.289 4.699 1 91.08 284 ILE A CA 1
ATOM 2295 C C . ILE A 1 284 ? -24.73 5.192 5.92 1 91.08 284 ILE A C 1
ATOM 2297 O O . ILE A 1 284 ? -25.156 6.349 5.902 1 91.08 284 ILE A O 1
ATOM 2301 N N . CYS A 1 285 ? -24.125 4.698 6.944 1 90.88 285 CYS A N 1
ATOM 2302 C CA . CYS A 1 285 ? -23.881 5.484 8.147 1 90.88 285 CYS A CA 1
ATOM 2303 C C . CYS A 1 285 ? -22.951 6.655 7.854 1 90.88 285 CYS A C 1
ATOM 2305 O O . CYS A 1 285 ? -23.159 7.761 8.357 1 90.88 285 CYS A O 1
ATOM 2307 N N . SER A 1 286 ? -21.971 6.42 7.088 1 87.64 286 SER A N 1
ATOM 2308 C CA . SER A 1 286 ? -21.046 7.485 6.713 1 87.64 286 SER A CA 1
ATOM 2309 C C . SER A 1 286 ? -21.741 8.552 5.874 1 87.64 286 SER A C 1
ATOM 2311 O O . SER A 1 286 ? -21.498 9.747 6.054 1 87.64 286 SER A O 1
ATOM 2313 N N . TYR A 1 287 ? -22.58 8.088 4.992 1 89.31 287 TYR A N 1
ATOM 2314 C CA . TYR A 1 287 ? -23.323 9.017 4.148 1 89.31 287 TYR A CA 1
ATOM 2315 C C . TYR A 1 287 ? -24.213 9.925 4.988 1 89.31 287 TYR A C 1
ATOM 2317 O O . TYR A 1 287 ? -24.285 11.132 4.744 1 89.31 287 TYR A O 1
ATOM 2325 N N . LYS A 1 288 ? -24.792 9.438 5.957 1 87.43 288 LYS A N 1
ATOM 2326 C CA . LYS A 1 288 ? -25.663 10.206 6.843 1 87.43 288 LYS A CA 1
ATOM 2327 C C . LYS A 1 288 ? -24.867 11.236 7.639 1 87.43 288 LYS A C 1
ATOM 2329 O O . LYS A 1 288 ? -25.364 12.329 7.921 1 87.43 288 LYS A O 1
ATOM 2334 N N . PHE A 1 289 ? -23.715 10.918 7.927 1 83.07 289 PHE A N 1
ATOM 2335 C CA . PHE A 1 289 ? -22.859 11.834 8.671 1 83.07 289 PHE A CA 1
ATOM 2336 C C . PHE A 1 289 ? -22.474 13.033 7.812 1 83.07 289 PHE A C 1
ATOM 2338 O O . PHE A 1 289 ? -22.41 14.161 8.305 1 83.07 289 PHE A O 1
ATOM 2345 N N . TYR A 1 290 ? -22.147 12.847 6.562 1 81.48 290 TYR A N 1
ATOM 2346 C CA . TYR A 1 290 ? -21.721 13.94 5.694 1 81.48 290 TYR A CA 1
ATOM 2347 C C . TYR A 1 290 ? -22.912 14.783 5.254 1 81.48 290 TYR A C 1
ATOM 2349 O O . TYR A 1 290 ? -22.772 15.981 4.997 1 81.48 290 TYR A O 1
ATOM 2357 N N . THR A 1 291 ? -23.991 14.17 5.136 1 80.23 291 THR A N 1
ATOM 2358 C CA . THR A 1 291 ? -25.181 14.907 4.726 1 80.23 291 THR A CA 1
ATOM 2359 C C . THR A 1 291 ? -25.786 15.659 5.907 1 80.23 291 THR A C 1
ATOM 2361 O O . THR A 1 291 ? -26.426 16.698 5.727 1 80.23 291 THR A O 1
ATOM 2364 N N . GLY A 1 292 ? -25.7 15.193 7.145 1 69.09 292 GLY A N 1
ATOM 2365 C CA . GLY A 1 292 ? -26.238 15.86 8.319 1 69.09 292 GLY A CA 1
ATOM 2366 C C . GLY A 1 292 ? -25.392 17.032 8.78 1 69.09 292 GLY A C 1
ATOM 2367 O O . GLY A 1 292 ? -25.823 17.822 9.623 1 69.09 292 GLY A O 1
ATOM 2368 N N . GLN A 1 293 ? -24.156 17.203 8.557 1 60.47 293 GLN A N 1
ATOM 2369 C CA . GLN A 1 293 ? -23.302 18.31 8.977 1 60.47 293 GLN A CA 1
ATOM 2370 C C . GLN A 1 293 ? -23.64 19.586 8.211 1 60.47 293 GLN A C 1
ATOM 2372 O O . GLN A 1 293 ? -23.74 19.571 6.983 1 60.47 293 GLN A O 1
ATOM 2377 N N . GLU A 1 294 ? -24.48 20.492 8.845 1 51.44 294 GLU A N 1
ATOM 2378 C CA . GLU A 1 294 ? -24.751 21.85 8.383 1 51.44 294 GLU A CA 1
ATOM 2379 C C . GLU A 1 294 ? -23.48 22.523 7.872 1 51.44 294 GLU A C 1
ATOM 2381 O O . GLU A 1 294 ? -22.384 22.245 8.363 1 51.44 294 GLU A O 1
ATOM 2386 N N . PRO A 1 295 ? -23.438 23.164 6.757 1 46.58 295 PRO A N 1
ATOM 2387 C CA . PRO A 1 295 ? -22.32 23.9 6.162 1 46.58 295 PRO A CA 1
ATOM 2388 C C . PRO A 1 295 ? -21.538 24.715 7.189 1 46.58 295 PRO A C 1
ATOM 2390 O O . PRO A 1 295 ? -22.131 25.299 8.1 1 46.58 295 PRO A O 1
ATOM 2393 N N . ALA A 1 296 ? -20.382 24.445 7.838 1 42.89 296 ALA A N 1
ATOM 2394 C CA . ALA A 1 296 ? -19.633 25.489 8.531 1 42.89 296 ALA A CA 1
ATOM 2395 C C . ALA A 1 296 ? -20.032 26.875 8.031 1 42.89 296 ALA A C 1
ATOM 2397 O O . ALA A 1 296 ? -20.197 27.083 6.826 1 42.89 296 ALA A O 1
ATOM 2398 N N . ALA A 1 297 ? -20.611 27.877 8.766 1 36.4 297 ALA A N 1
ATOM 2399 C CA . ALA A 1 297 ? -20.756 29.302 8.479 1 36.4 297 ALA A CA 1
ATOM 2400 C C . ALA A 1 297 ? -19.536 29.839 7.735 1 36.4 297 ALA A C 1
ATOM 2402 O O . ALA A 1 297 ? -18.398 29.619 8.157 1 36.4 297 ALA A O 1
ATOM 2403 N N . ALA A 1 298 ? -19.438 29.988 6.435 1 37.39 298 ALA A N 1
ATOM 2404 C CA . ALA A 1 298 ? -18.64 31.059 5.844 1 37.39 298 ALA A CA 1
ATOM 2405 C C . ALA A 1 298 ? -18.466 32.217 6.822 1 37.39 298 ALA A C 1
ATOM 2407 O O . ALA A 1 298 ? -19.445 32.846 7.23 1 37.39 298 ALA A O 1
ATOM 2408 N N . GLY A 1 299 ? -17.773 32.273 7.818 1 31.88 299 GLY A N 1
ATOM 2409 C CA . GLY A 1 299 ? -17.574 33.607 8.362 1 31.88 299 GLY A CA 1
ATOM 2410 C C . GLY A 1 299 ? -17.831 34.708 7.351 1 31.88 299 GLY A C 1
ATOM 2411 O O . GLY A 1 299 ? -17.438 34.594 6.188 1 31.88 299 GLY A O 1
ATOM 2412 N N . GLU A 1 300 ? -18.795 35.525 7.515 1 30.87 300 GLU A N 1
ATOM 2413 C CA . GLU A 1 300 ? -18.983 36.89 7.032 1 30.87 300 GLU A CA 1
ATOM 2414 C C . GLU A 1 300 ? -17.654 37.637 6.96 1 30.87 300 GLU A C 1
ATOM 2416 O O . GLU A 1 300 ? -16.926 37.717 7.952 1 30.87 300 GLU A O 1
ATOM 2421 N N . LYS A 1 301 ? -16.902 37.733 5.861 1 35.61 301 LYS A N 1
ATOM 2422 C CA . LYS A 1 301 ? -16.185 38.991 5.671 1 35.61 301 LYS A CA 1
ATOM 2423 C C . LYS A 1 301 ? -16.935 40.154 6.313 1 35.61 301 LYS A C 1
ATOM 2425 O O . LYS A 1 301 ? -18.052 40.479 5.906 1 35.61 301 LYS A O 1
ATOM 2430 N N . THR A 1 302 ? -17.029 40.385 7.557 1 29.39 302 THR A N 1
ATOM 2431 C CA . THR A 1 302 ? -17.216 41.785 7.92 1 29.39 302 THR A CA 1
ATOM 2432 C C . THR A 1 302 ? -16.345 42.69 7.053 1 29.39 302 THR A C 1
ATOM 2434 O O . THR A 1 302 ? -15.116 42.621 7.114 1 29.39 302 THR A O 1
ATOM 2437 N N . GLY A 1 303 ? -16.756 43.07 5.813 1 28.15 303 GLY A N 1
ATOM 2438 C CA . GLY A 1 303 ? -16.484 44.362 5.202 1 28.15 303 GLY A CA 1
ATOM 2439 C C . GLY A 1 303 ? -16.359 45.486 6.213 1 28.15 303 GLY A C 1
ATOM 2440 O O . GLY A 1 303 ? -17.359 45.933 6.778 1 28.15 303 GLY A O 1
ATOM 2441 N N . VAL A 1 304 ? -15.397 45.473 7.14 1 27.85 304 VAL A N 1
ATOM 2442 C CA . VAL A 1 304 ? -14.994 46.773 7.666 1 27.85 304 VAL A CA 1
ATOM 2443 C C . VAL A 1 304 ? -14.776 47.752 6.515 1 27.85 304 VAL A C 1
ATOM 2445 O O . VAL A 1 304 ? -13.902 47.542 5.671 1 27.85 304 VAL A O 1
AT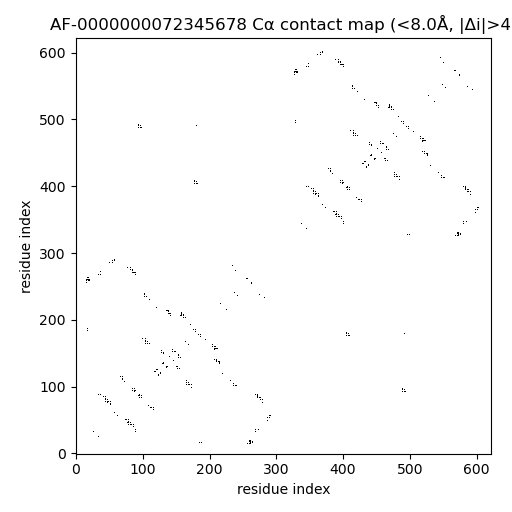OM 2448 N N . ASN A 1 305 ? -15.884 48.437 5.898 1 27.41 305 ASN A N 1
ATOM 2449 C CA . ASN A 1 305 ? -15.997 49.797 5.381 1 27.41 305 ASN A CA 1
ATOM 2450 C C . ASN A 1 305 ? -15.216 50.789 6.239 1 27.41 305 ASN A C 1
ATOM 2452 O O . ASN A 1 305 ? -15.601 51.074 7.374 1 27.41 305 ASN A O 1
ATOM 2456 N N . ASN A 1 306 ? -13.887 50.624 6.419 1 23.65 306 ASN A N 1
ATOM 2457 C CA . ASN A 1 306 ? -13.15 51.836 6.763 1 23.65 306 ASN A CA 1
ATOM 2458 C C . ASN A 1 306 ? -13.547 53.006 5.869 1 23.65 306 ASN A C 1
ATOM 2460 O O . ASN A 1 306 ? -13.017 53.159 4.767 1 23.65 306 ASN A O 1
ATOM 2464 N N . THR A 1 307 ? -14.882 53.377 5.742 1 26.51 307 THR A N 1
ATOM 2465 C CA . THR A 1 307 ? -15.364 54.725 5.464 1 26.51 307 THR A CA 1
ATOM 2466 C C . THR A 1 307 ? -14.795 55.721 6.47 1 26.51 307 THR A C 1
ATOM 2468 O O . THR A 1 307 ? -15.128 56.907 6.434 1 26.51 307 THR A O 1
ATOM 2471 N N . GLY A 1 308 ? -14.091 55.423 7.615 1 24.51 308 GLY A N 1
ATOM 2472 C CA . GLY A 1 308 ? -13.741 56.647 8.318 1 24.51 308 GLY A CA 1
ATOM 2473 C C . GLY A 1 308 ? -12.77 57.521 7.548 1 24.51 308 GLY A C 1
ATOM 2474 O O . GLY A 1 308 ? -12.495 58.654 7.947 1 24.51 308 GLY A O 1
ATOM 2475 N N . TYR A 1 309 ? -11.789 57.056 6.65 1 23.53 309 TYR A N 1
ATOM 2476 C CA . TYR A 1 309 ? -10.946 58.185 6.271 1 23.53 309 TYR A CA 1
ATOM 2477 C C . TYR A 1 309 ? -11.64 59.059 5.233 1 23.53 309 TYR A C 1
ATOM 2479 O O . TYR A 1 309 ? -11.349 58.965 4.038 1 23.53 309 TYR A O 1
ATOM 2487 N N . GLU A 1 310 ? -13.073 59.065 4.982 1 22.15 310 GLU A N 1
ATOM 2488 C CA . GLU A 1 310 ? -13.497 60.349 4.434 1 22.15 310 GLU A CA 1
ATOM 2489 C C . GLU A 1 310 ? -13.396 61.456 5.479 1 22.15 310 GLU A C 1
ATOM 2491 O O . GLU A 1 310 ? -13.428 62.642 5.141 1 22.15 310 GLU A O 1
ATOM 2496 N N . ALA A 1 311 ? -13.294 61.313 6.792 1 20.96 311 ALA A N 1
ATOM 2497 C CA . ALA A 1 311 ? -12.911 62.662 7.2 1 20.96 311 ALA A CA 1
ATOM 2498 C C . ALA A 1 311 ? -11.431 62.917 6.931 1 20.96 311 ALA A C 1
ATOM 2500 O O . ALA A 1 311 ? -10.608 62.003 7.032 1 20.96 311 ALA A O 1
ATOM 2501 N N . MET B 1 1 ? 12.869 -50.265 -13.334 1 22.75 1 MET B N 1
ATOM 2502 C CA . MET B 1 1 ? 11.864 -49.229 -13.111 1 22.75 1 MET B CA 1
ATOM 2503 C C . MET B 1 1 ? 11.784 -48.283 -14.304 1 22.75 1 MET B C 1
ATOM 2505 O O . MET B 1 1 ? 12.772 -47.636 -14.657 1 22.75 1 MET B O 1
ATOM 2509 N N . ASN B 1 2 ? 11.01 -48.453 -15.362 1 23.19 2 ASN B N 1
ATOM 2510 C CA . ASN B 1 2 ? 10.882 -47.907 -16.709 1 23.19 2 ASN B CA 1
ATOM 2511 C C . ASN B 1 2 ? 10.57 -46.413 -16.681 1 23.19 2 ASN B C 1
ATOM 2513 O O . ASN B 1 2 ? 9.586 -45.991 -16.07 1 23.19 2 ASN B O 1
ATOM 2517 N N . VAL B 1 3 ? 11.556 -45.469 -16.861 1 29.47 3 VAL B N 1
ATOM 2518 C CA . VAL B 1 3 ? 11.592 -44.042 -17.161 1 29.47 3 VAL B CA 1
ATOM 2519 C C . VAL B 1 3 ? 10.655 -43.735 -18.327 1 29.47 3 VAL B C 1
ATOM 2521 O O . VAL B 1 3 ? 11.007 -43.954 -19.489 1 29.47 3 VAL B O 1
ATOM 2524 N N . THR B 1 4 ? 9.416 -44.318 -18.283 1 29.2 4 THR B N 1
ATOM 2525 C CA . THR B 1 4 ? 8.561 -43.985 -19.417 1 29.2 4 THR B CA 1
ATOM 2526 C C . THR B 1 4 ? 8.703 -42.512 -19.788 1 29.2 4 THR B C 1
ATOM 2528 O O . THR B 1 4 ? 8.553 -41.634 -18.935 1 29.2 4 THR B O 1
ATOM 2531 N N . GLU B 1 5 ? 9.412 -42.198 -20.825 1 31.17 5 GLU B N 1
ATOM 2532 C CA . GLU B 1 5 ? 9.546 -41.036 -21.698 1 31.17 5 GLU B CA 1
ATOM 2533 C C . GLU B 1 5 ? 8.19 -40.393 -21.973 1 31.17 5 GLU B C 1
ATOM 2535 O O . GLU B 1 5 ? 7.381 -40.936 -22.728 1 31.17 5 GLU B O 1
ATOM 2540 N N . GLU B 1 6 ? 7.361 -40.164 -20.946 1 34.15 6 GLU B N 1
ATOM 2541 C CA . GLU B 1 6 ? 6.103 -39.522 -21.314 1 34.15 6 GLU B CA 1
ATOM 2542 C C . GLU B 1 6 ? 6.296 -38.558 -22.481 1 34.15 6 GLU B C 1
ATOM 2544 O O . GLU B 1 6 ? 7.096 -37.623 -22.396 1 34.15 6 GLU B O 1
ATOM 2549 N N . SER B 1 7 ? 6.23 -38.956 -23.729 1 32.07 7 SER B N 1
ATOM 2550 C CA . SER B 1 7 ? 6.118 -38.248 -25 1 32.07 7 SER B CA 1
ATOM 2551 C C . SER B 1 7 ? 5.364 -36.933 -24.835 1 32.07 7 SER B C 1
ATOM 2553 O O . SER B 1 7 ? 4.197 -36.926 -24.437 1 32.07 7 SER B O 1
ATOM 2555 N N . ILE B 1 8 ? 6.035 -35.893 -24.391 1 36.55 8 ILE B N 1
ATOM 2556 C CA . ILE B 1 8 ? 5.591 -34.507 -24.477 1 36.55 8 ILE B CA 1
ATOM 2557 C C . ILE B 1 8 ? 4.883 -34.273 -25.81 1 36.55 8 ILE B C 1
ATOM 2559 O O . ILE B 1 8 ? 5.483 -34.434 -26.875 1 36.55 8 ILE B O 1
ATOM 2563 N N . SER B 1 9 ? 3.704 -34.757 -25.931 1 35.64 9 SER B N 1
ATOM 2564 C CA . SER B 1 9 ? 2.95 -34.466 -27.146 1 35.64 9 SER B CA 1
ATOM 2565 C C . SER B 1 9 ? 3.368 -33.129 -27.749 1 35.64 9 SER B C 1
ATOM 2567 O O . SER B 1 9 ? 3.7 -32.191 -27.022 1 35.64 9 SER B O 1
ATOM 2569 N N . PRO B 1 10 ? 3.683 -33.032 -29.115 1 36.35 10 PRO B N 1
ATOM 2570 C CA . PRO B 1 10 ? 4.237 -31.969 -29.958 1 36.35 10 PRO B CA 1
ATOM 2571 C C . PRO B 1 10 ? 3.71 -30.585 -29.584 1 36.35 10 PRO B C 1
ATOM 2573 O O . PRO B 1 10 ? 4.472 -29.616 -29.565 1 36.35 10 PRO B O 1
ATOM 2576 N N . ALA B 1 11 ? 2.416 -30.258 -29.965 1 39.51 11 ALA B N 1
ATOM 2577 C CA . ALA B 1 11 ? 1.876 -28.978 -30.417 1 39.51 11 ALA B CA 1
ATOM 2578 C C . ALA B 1 11 ? 1.796 -27.979 -29.266 1 39.51 11 ALA B C 1
ATOM 2580 O O . ALA B 1 11 ? 1.37 -26.837 -29.455 1 39.51 11 ALA B O 1
ATOM 2581 N N . GLU B 1 12 ? 1.509 -28.232 -28.124 1 44.18 12 GLU B N 1
ATOM 2582 C CA . GLU B 1 12 ? 1.287 -27.207 -27.109 1 44.18 12 GLU B CA 1
ATOM 2583 C C . GLU B 1 12 ? 2.557 -26.399 -26.853 1 44.18 12 GLU B C 1
ATOM 2585 O O . GLU B 1 12 ? 3.59 -26.959 -26.48 1 44.18 12 GLU B O 1
ATOM 2590 N N . THR B 1 13 ? 2.931 -25.335 -27.745 1 48.05 13 THR B N 1
ATOM 2591 C CA . THR B 1 13 ? 4.003 -24.35 -27.839 1 48.05 13 THR B CA 1
ATOM 2592 C C . THR B 1 13 ? 4.554 -24.018 -26.455 1 48.05 13 THR B C 1
ATOM 2594 O O . THR B 1 13 ? 3.856 -23.427 -25.629 1 48.05 13 THR B O 1
ATOM 2597 N N . PHE B 1 14 ? 5.265 -24.888 -25.852 1 59.44 14 PHE B N 1
ATOM 2598 C CA . PHE B 1 14 ? 6.015 -24.641 -24.625 1 59.44 14 PHE B CA 1
ATOM 2599 C C . PHE B 1 14 ? 6.727 -23.296 -24.688 1 59.44 14 PHE B C 1
ATOM 2601 O O . PHE B 1 14 ? 7.567 -23.073 -25.563 1 59.44 14 PHE B O 1
ATOM 2608 N N . ASP B 1 15 ? 6.004 -22.2 -24.354 1 65.74 15 ASP B N 1
ATOM 2609 C CA . ASP B 1 15 ? 6.655 -20.895 -24.275 1 65.74 15 ASP B CA 1
ATOM 2610 C C . ASP B 1 15 ? 7.927 -20.967 -23.434 1 65.74 15 ASP B C 1
ATOM 2612 O O . ASP B 1 15 ? 7.878 -20.816 -22.211 1 65.74 15 ASP B O 1
ATOM 2616 N N . CYS B 1 16 ? 9.039 -21.436 -24.039 1 68.5 16 CYS B N 1
ATOM 2617 C CA . CYS B 1 16 ? 10.342 -21.595 -23.403 1 68.5 16 CYS B CA 1
ATOM 2618 C C . CYS B 1 16 ? 10.845 -20.266 -22.851 1 68.5 16 CYS B C 1
ATOM 2620 O O . CYS B 1 16 ? 11.626 -20.241 -21.899 1 68.5 16 CYS B O 1
ATOM 2622 N N . ARG B 1 17 ? 10.371 -19.239 -23.491 1 70.99 17 ARG B N 1
ATOM 2623 C CA . ARG B 1 17 ? 10.899 -17.928 -23.128 1 70.99 17 ARG B CA 1
ATOM 2624 C C . ARG B 1 17 ? 10.355 -17.473 -21.779 1 70.99 17 ARG B C 1
ATOM 2626 O O . ARG B 1 17 ? 11.068 -16.842 -20.996 1 70.99 17 ARG B O 1
ATOM 2633 N N . ASN B 1 18 ? 9.075 -17.875 -21.435 1 71.86 18 ASN B N 1
ATOM 2634 C CA . ASN B 1 18 ? 8.487 -17.388 -20.192 1 71.86 18 ASN B CA 1
ATOM 2635 C C . ASN B 1 18 ? 8.364 -18.502 -19.156 1 71.86 18 ASN B C 1
ATOM 2637 O O . ASN B 1 18 ? 7.807 -18.293 -18.077 1 71.86 18 ASN B O 1
ATOM 2641 N N . TYR B 1 19 ? 9.033 -19.552 -19.437 1 78.37 19 TYR B N 1
ATOM 2642 C CA . TYR B 1 19 ? 8.991 -20.672 -18.504 1 78.37 19 TYR B CA 1
ATOM 2643 C C . TYR B 1 19 ? 10.034 -20.507 -17.406 1 78.37 19 TYR B C 1
ATOM 2645 O O . TYR B 1 19 ? 11.179 -20.139 -17.678 1 78.37 19 TYR B O 1
ATOM 2653 N N . LEU B 1 20 ? 9.597 -20.666 -16.202 1 82.38 20 LEU B N 1
ATOM 2654 C CA . LEU B 1 20 ? 10.509 -20.646 -15.063 1 82.38 20 LEU B CA 1
ATOM 2655 C C . LEU B 1 20 ? 10.692 -22.047 -14.49 1 82.38 20 LEU B C 1
ATOM 2657 O O . LEU B 1 20 ? 9.717 -22.701 -14.113 1 82.38 20 LEU B O 1
ATOM 2661 N N . PRO B 1 21 ? 11.908 -22.466 -14.575 1 84.61 21 PRO B N 1
ATOM 2662 C CA . PRO B 1 21 ? 12.166 -23.794 -14.015 1 84.61 21 PRO B CA 1
ATOM 2663 C C . PRO B 1 21 ? 11.821 -23.886 -12.53 1 84.61 21 PRO B C 1
ATOM 2665 O O . PRO B 1 21 ? 11.823 -22.871 -11.829 1 84.61 21 PRO B O 1
ATOM 2668 N N . PRO B 1 22 ? 11.444 -25.092 -12.144 1 87.05 22 PRO B N 1
ATOM 2669 C CA . PRO B 1 22 ? 11.229 -25.277 -10.707 1 87.05 22 PRO B CA 1
ATOM 2670 C C . PRO B 1 22 ? 12.463 -24.933 -9.876 1 87.05 22 PRO B C 1
ATOM 2672 O O . PRO B 1 22 ? 13.578 -24.901 -10.404 1 87.05 22 PRO B O 1
ATOM 2675 N N . LEU B 1 23 ? 12.32 -24.672 -8.669 1 88.7 23 LEU B N 1
ATOM 2676 C CA . LEU B 1 23 ? 13.356 -24.142 -7.789 1 88.7 23 LEU B CA 1
ATOM 2677 C C . LEU B 1 23 ? 14.532 -25.107 -7.691 1 88.7 23 LEU B C 1
ATOM 2679 O O . LEU B 1 23 ? 15.69 -24.682 -7.67 1 88.7 23 LEU B O 1
ATOM 2683 N N . LYS B 1 24 ? 14.236 -26.348 -7.605 1 88.03 24 LYS B N 1
ATOM 2684 C CA . LYS B 1 24 ? 15.312 -27.329 -7.499 1 88.03 24 LYS B CA 1
ATOM 2685 C C . LYS B 1 24 ? 16.231 -27.271 -8.716 1 88.03 24 LYS B C 1
ATOM 2687 O O . LYS B 1 24 ? 17.456 -27.266 -8.575 1 88.03 24 LYS B O 1
ATOM 2692 N N . LEU B 1 25 ? 15.651 -27.172 -9.887 1 87.99 25 LEU B N 1
ATOM 2693 C CA . LEU B 1 25 ? 16.42 -27.072 -11.123 1 87.99 25 LEU B CA 1
ATOM 2694 C C . LEU B 1 25 ? 17.092 -25.708 -11.236 1 87.99 25 LEU B C 1
ATOM 2696 O O . LEU B 1 25 ? 18.206 -25.601 -11.754 1 87.99 25 LEU B O 1
ATOM 2700 N N . TYR B 1 26 ? 16.442 -24.776 -10.689 1 89.79 26 TYR B N 1
ATOM 2701 C CA . TYR B 1 26 ? 16.961 -23.413 -10.682 1 89.79 26 TYR B CA 1
ATOM 2702 C C . TYR B 1 26 ? 18.252 -23.325 -9.877 1 89.79 26 TYR B C 1
ATOM 2704 O O . TYR B 1 26 ? 19.234 -22.73 -10.328 1 89.79 26 TYR B O 1
ATOM 2712 N N . TYR B 1 27 ? 18.318 -23.987 -8.754 1 90.51 27 TYR B N 1
ATOM 2713 C CA . TYR B 1 27 ? 19.491 -23.918 -7.889 1 90.51 27 TYR B CA 1
ATOM 2714 C C . TYR B 1 27 ? 20.595 -24.839 -8.394 1 90.51 27 TYR B C 1
ATOM 2716 O O . TYR B 1 27 ? 21.781 -24.554 -8.212 1 90.51 27 TYR B O 1
ATOM 2724 N N . ALA B 1 28 ? 20.173 -25.867 -9.046 1 89.75 28 ALA B N 1
ATOM 2725 C CA . ALA B 1 28 ? 21.154 -26.842 -9.515 1 89.75 28 ALA B CA 1
ATOM 2726 C C . ALA B 1 28 ? 21.803 -26.383 -10.818 1 89.75 28 ALA B C 1
ATOM 2728 O O . ALA B 1 28 ? 23.02 -26.494 -10.985 1 89.75 28 ALA B O 1
ATOM 2729 N N . GLU B 1 29 ? 21.084 -25.806 -11.723 1 88.81 29 GLU B N 1
ATOM 2730 C CA . GLU B 1 29 ? 21.574 -25.481 -13.059 1 88.81 29 GLU B CA 1
ATOM 2731 C C . GLU B 1 29 ? 22.29 -24.134 -13.071 1 88.81 29 GLU B C 1
ATOM 2733 O O . GLU B 1 29 ? 23.22 -23.926 -13.853 1 88.81 29 GLU B O 1
ATOM 2738 N N . TYR B 1 30 ? 21.916 -23.263 -12.24 1 90.71 30 TYR B N 1
ATOM 2739 C CA . TYR B 1 30 ? 22.482 -21.919 -12.262 1 90.71 30 TYR B CA 1
ATOM 2740 C C . TYR B 1 30 ? 23.213 -21.614 -10.96 1 90.71 30 TYR B C 1
ATOM 2742 O O . TYR B 1 30 ? 23.155 -20.489 -10.456 1 90.71 30 TYR B O 1
ATOM 2750 N N . ILE B 1 31 ? 23.918 -22.486 -10.496 1 90.46 31 ILE B N 1
ATOM 2751 C CA . ILE B 1 31 ? 24.565 -22.388 -9.192 1 90.46 31 ILE B CA 1
ATOM 2752 C C . ILE B 1 31 ? 25.64 -21.305 -9.229 1 90.46 31 ILE B C 1
ATOM 2754 O O . ILE B 1 31 ? 25.764 -20.512 -8.292 1 90.46 31 ILE B O 1
ATOM 2758 N N . ILE B 1 32 ? 26.388 -21.172 -10.269 1 89.9 32 ILE B N 1
ATOM 2759 C CA . ILE B 1 32 ? 27.529 -20.263 -10.309 1 89.9 32 ILE B CA 1
ATOM 2760 C C . ILE B 1 32 ? 27.036 -18.821 -10.414 1 89.9 32 ILE B C 1
ATOM 2762 O O . ILE B 1 32 ? 27.305 -18.001 -9.533 1 89.9 32 ILE B O 1
ATOM 2766 N N . PRO B 1 33 ? 26.309 -18.519 -11.51 1 91.01 33 PRO B N 1
ATOM 2767 C CA . PRO B 1 33 ? 25.848 -17.131 -11.586 1 91.01 33 PRO B CA 1
ATOM 2768 C C . PRO B 1 33 ? 24.936 -16.748 -10.423 1 91.01 33 PRO B C 1
ATOM 2770 O O . PRO B 1 33 ? 24.964 -15.603 -9.963 1 91.01 33 PRO B O 1
ATOM 2773 N N . LEU B 1 34 ? 24.213 -17.674 -9.915 1 92.63 34 LEU B N 1
ATOM 2774 C CA . LEU B 1 34 ? 23.304 -17.406 -8.806 1 92.63 34 LEU B CA 1
ATOM 2775 C C . LEU B 1 34 ? 24.077 -17.185 -7.51 1 92.63 34 LEU B C 1
ATOM 2777 O O . LEU B 1 34 ? 23.761 -16.275 -6.741 1 92.63 34 LEU B O 1
ATOM 2781 N N . SER B 1 35 ? 25.054 -18.015 -7.247 1 93.6 35 SER B N 1
ATOM 2782 C CA . SER B 1 35 ? 25.847 -17.868 -6.031 1 93.6 35 SER B CA 1
ATOM 2783 C C . SER B 1 35 ? 26.596 -16.539 -6.017 1 93.6 35 SER B C 1
ATOM 2785 O O . SER B 1 35 ? 26.672 -15.874 -4.982 1 93.6 35 SER B O 1
ATOM 2787 N N . LEU B 1 36 ? 27.112 -16.14 -7.145 1 93.77 36 LEU B N 1
ATOM 2788 C CA . LEU B 1 36 ? 27.813 -14.863 -7.232 1 93.77 36 LEU B CA 1
ATOM 2789 C C . LEU B 1 36 ? 26.853 -13.699 -7.013 1 93.77 36 LEU B C 1
ATOM 2791 O O . LEU B 1 36 ? 27.145 -12.786 -6.237 1 93.77 36 LEU B O 1
ATOM 2795 N N . SER B 1 37 ? 25.761 -13.745 -7.687 1 94.6 37 SER B N 1
ATOM 2796 C CA . SER B 1 37 ? 24.785 -12.666 -7.572 1 94.6 37 SER B CA 1
ATOM 2797 C C . SER B 1 37 ? 24.191 -12.604 -6.169 1 94.6 37 SER B C 1
ATOM 2799 O O . SER B 1 37 ? 23.968 -11.518 -5.631 1 94.6 37 SER B O 1
ATOM 2801 N N . LEU B 1 38 ? 23.937 -13.731 -5.556 1 94.93 38 LEU B N 1
ATOM 2802 C CA . LEU B 1 38 ? 23.374 -13.768 -4.211 1 94.93 38 LEU B CA 1
ATOM 2803 C C . LEU B 1 38 ? 24.382 -13.259 -3.186 1 94.93 38 LEU B C 1
ATOM 2805 O O . LEU B 1 38 ? 24.004 -12.613 -2.205 1 94.93 38 LEU B O 1
ATOM 2809 N N . THR B 1 39 ? 25.616 -13.537 -3.389 1 95.49 39 THR B N 1
ATOM 2810 C CA . THR B 1 39 ? 26.643 -13.032 -2.483 1 95.49 39 THR B CA 1
ATOM 2811 C C . THR B 1 39 ? 26.716 -11.509 -2.544 1 95.49 39 THR B C 1
ATOM 2813 O O . THR B 1 39 ? 26.714 -10.841 -1.508 1 95.49 39 THR B O 1
ATOM 2816 N N . VAL B 1 40 ? 26.779 -11.016 -3.706 1 94.51 40 VAL B N 1
ATOM 2817 C CA . VAL B 1 40 ? 26.791 -9.568 -3.882 1 94.51 40 VAL B CA 1
ATOM 2818 C C . VAL B 1 40 ? 25.515 -8.965 -3.298 1 94.51 40 VAL B C 1
ATOM 2820 O O . VAL B 1 40 ? 25.562 -7.943 -2.611 1 94.51 40 VAL B O 1
ATOM 2823 N N . GLY B 1 41 ? 24.408 -9.632 -3.616 1 95.15 41 GLY B N 1
ATOM 2824 C CA . GLY B 1 41 ? 23.137 -9.16 -3.09 1 95.15 41 GLY B CA 1
ATOM 2825 C C . GLY B 1 41 ? 23.092 -9.133 -1.574 1 95.15 41 GLY B C 1
ATOM 2826 O O . GLY B 1 41 ? 22.593 -8.175 -0.98 1 95.15 41 GLY B O 1
ATOM 2827 N N . CYS B 1 42 ? 23.568 -10.079 -0.988 1 95.17 42 CYS B N 1
ATOM 2828 C CA . CYS B 1 42 ? 23.567 -10.154 0.468 1 95.17 42 CYS B CA 1
ATOM 2829 C C . CYS B 1 42 ? 24.486 -9.097 1.069 1 95.17 42 CYS B C 1
ATOM 2831 O O . CYS B 1 42 ? 24.168 -8.507 2.103 1 95.17 42 CYS B O 1
ATOM 2833 N N . ILE B 1 43 ? 25.59 -8.852 0.477 1 96.27 43 ILE B N 1
ATOM 2834 C CA . ILE B 1 43 ? 26.512 -7.825 0.95 1 96.27 43 ILE B CA 1
ATOM 2835 C C . ILE B 1 43 ? 25.847 -6.453 0.857 1 96.27 43 ILE B C 1
ATOM 2837 O O . ILE B 1 43 ? 25.908 -5.662 1.802 1 96.27 43 ILE B O 1
ATOM 2841 N N . VAL B 1 44 ? 25.237 -6.211 -0.259 1 96.14 44 VAL B N 1
ATOM 2842 C CA . VAL B 1 44 ? 24.551 -4.94 -0.463 1 96.14 44 VAL B CA 1
ATOM 2843 C C . VAL B 1 44 ? 23.406 -4.804 0.538 1 96.14 44 VAL B C 1
ATOM 2845 O O . VAL B 1 44 ? 23.202 -3.733 1.115 1 96.14 44 VAL B O 1
ATOM 2848 N N . TRP B 1 45 ? 22.68 -5.867 0.728 1 96.22 45 TRP B N 1
ATOM 2849 C CA . TRP B 1 45 ? 21.564 -5.853 1.667 1 96.22 45 TRP B CA 1
ATOM 2850 C C . TRP B 1 45 ? 22.046 -5.552 3.082 1 96.22 45 TRP B C 1
ATOM 2852 O O . TRP B 1 45 ? 21.429 -4.762 3.801 1 96.22 45 TRP B O 1
ATOM 2862 N N . LEU B 1 46 ? 23.124 -6.156 3.487 1 95.93 46 LEU B N 1
ATOM 2863 C CA . LEU B 1 46 ? 23.684 -5.903 4.811 1 95.93 46 LEU B CA 1
ATOM 2864 C C . LEU B 1 46 ? 24.151 -4.457 4.936 1 95.93 46 LEU B C 1
ATOM 2866 O O . LEU B 1 46 ? 23.938 -3.818 5.969 1 95.93 46 LEU B O 1
ATOM 2870 N N . TRP B 1 47 ? 24.747 -3.984 3.925 1 94.72 47 TRP B N 1
ATOM 2871 C CA . TRP B 1 47 ? 25.223 -2.604 3.928 1 94.72 47 TRP B CA 1
ATOM 2872 C C . TRP B 1 47 ? 24.057 -1.626 4.02 1 94.72 47 TRP B C 1
ATOM 2874 O O . TRP B 1 47 ? 24.096 -0.676 4.806 1 94.72 47 TRP B O 1
ATOM 2884 N N . VAL B 1 48 ? 23.075 -1.807 3.263 1 94.66 48 VAL B N 1
ATOM 2885 C CA . VAL B 1 48 ? 21.922 -0.913 3.254 1 94.66 48 VAL B CA 1
ATOM 2886 C C . VAL B 1 48 ? 21.203 -0.983 4.6 1 94.66 48 VAL B C 1
ATOM 2888 O O . VAL B 1 48 ? 20.717 0.032 5.104 1 94.66 48 VAL B O 1
ATOM 2891 N N . THR B 1 49 ? 21.132 -2.177 5.135 1 93.41 49 THR B N 1
ATOM 2892 C CA . THR B 1 49 ? 20.536 -2.327 6.457 1 93.41 49 THR B CA 1
ATOM 2893 C C . THR B 1 49 ? 21.349 -1.573 7.506 1 93.41 49 THR B C 1
ATOM 2895 O O . THR B 1 49 ? 20.784 -0.917 8.383 1 93.41 49 THR B O 1
ATOM 2898 N N . PHE B 1 50 ? 22.621 -1.601 7.398 1 93.78 50 PHE B N 1
ATOM 2899 C CA . PHE B 1 50 ? 23.502 -0.881 8.311 1 93.78 50 PHE B CA 1
ATOM 2900 C C . PHE B 1 50 ? 23.294 0.624 8.191 1 93.78 50 PHE B C 1
ATOM 2902 O O . PHE B 1 50 ? 23.15 1.318 9.199 1 93.78 50 PHE B O 1
ATOM 2909 N N . VAL B 1 51 ? 23.249 1.093 7.032 1 92.86 51 VAL B N 1
ATOM 2910 C CA . VAL B 1 51 ? 23.052 2.519 6.794 1 92.86 51 VAL B CA 1
ATOM 2911 C C . VAL B 1 51 ? 21.662 2.934 7.268 1 92.86 51 VAL B C 1
ATOM 2913 O O . VAL B 1 51 ? 21.488 4.02 7.827 1 92.86 51 VAL B O 1
ATOM 2916 N N . PHE B 1 52 ? 20.713 2.108 7.056 1 92.02 52 PHE B N 1
ATOM 2917 C CA . PHE B 1 52 ? 19.341 2.38 7.469 1 92.02 52 PHE B CA 1
ATOM 2918 C C . PHE B 1 52 ? 19.261 2.589 8.976 1 92.02 52 PHE B C 1
ATOM 2920 O O . PHE B 1 52 ? 18.675 3.568 9.443 1 92.02 52 PHE B O 1
ATOM 2927 N N . VAL B 1 53 ? 19.87 1.762 9.68 1 91.32 53 VAL B N 1
ATOM 2928 C CA . VAL B 1 53 ? 19.849 1.863 11.136 1 91.32 53 VAL B CA 1
ATOM 2929 C C . VAL B 1 53 ? 20.603 3.115 11.578 1 91.32 53 VAL B C 1
ATOM 2931 O O . VAL B 1 53 ? 20.141 3.848 12.456 1 91.32 53 VAL B O 1
ATOM 2934 N N . LYS B 1 54 ? 21.697 3.446 11.008 1 91.78 54 LYS B N 1
ATOM 2935 C CA . LYS B 1 54 ? 22.499 4.614 11.361 1 91.78 54 LYS B CA 1
ATOM 2936 C C . LYS B 1 54 ? 21.762 5.908 11.027 1 91.78 54 LYS B C 1
ATOM 2938 O O . LYS B 1 54 ? 21.794 6.865 11.804 1 91.78 54 LYS B O 1
ATOM 2943 N N . VAL B 1 55 ? 21.094 5.927 9.936 1 90.47 55 VAL B N 1
ATOM 2944 C CA . VAL B 1 55 ? 20.397 7.132 9.499 1 90.47 55 VAL B CA 1
ATOM 2945 C C . VAL B 1 55 ? 19.175 7.372 10.383 1 90.47 55 VAL B C 1
ATOM 2947 O O . VAL B 1 55 ? 18.837 8.518 10.688 1 90.47 55 VAL B O 1
ATOM 2950 N N . ILE B 1 56 ? 18.527 6.278 10.777 1 87.78 56 ILE B N 1
ATOM 2951 C CA . ILE B 1 56 ? 17.388 6.426 11.676 1 87.78 56 ILE B CA 1
ATOM 2952 C C . ILE B 1 56 ? 17.846 7.055 12.99 1 87.78 56 ILE B C 1
ATOM 2954 O O . ILE B 1 56 ? 17.168 7.927 13.538 1 87.78 56 ILE B O 1
ATOM 2958 N N . LYS B 1 57 ? 18.97 6.695 13.46 1 88.6 57 LYS B N 1
ATOM 2959 C CA . LYS B 1 57 ? 19.514 7.265 14.689 1 88.6 57 LYS B CA 1
ATOM 2960 C C . LYS B 1 57 ? 19.876 8.735 14.5 1 88.6 57 LYS B C 1
ATOM 2962 O O . LYS B 1 57 ? 19.61 9.563 15.375 1 88.6 57 LYS B O 1
ATOM 2967 N N . LEU B 1 58 ? 20.345 9.042 13.426 1 88.95 58 LEU B N 1
ATOM 2968 C CA . LEU B 1 58 ? 20.723 10.42 13.132 1 88.95 58 LEU B CA 1
ATOM 2969 C C . LEU B 1 58 ? 19.489 11.3 12.972 1 88.95 58 LEU B C 1
ATOM 2971 O O . LEU B 1 58 ? 19.466 12.438 13.448 1 88.95 58 LEU B O 1
ATOM 2975 N N . ILE B 1 59 ? 18.477 10.774 12.348 1 87.42 59 ILE B N 1
ATOM 2976 C CA . ILE B 1 59 ? 17.24 11.514 12.121 1 87.42 59 ILE B CA 1
ATOM 2977 C C . ILE B 1 59 ? 16.555 11.795 13.457 1 87.42 59 ILE B C 1
ATOM 2979 O O . ILE B 1 59 ? 16.054 12.899 13.684 1 87.42 59 ILE B O 1
ATOM 2983 N N . ARG B 1 60 ? 16.583 10.869 14.319 1 83.37 60 ARG B N 1
ATOM 2984 C CA . ARG B 1 60 ? 15.937 11.017 15.619 1 83.37 60 ARG B CA 1
ATOM 2985 C C . ARG B 1 60 ? 16.658 12.055 16.473 1 83.37 60 ARG B C 1
ATOM 2987 O O . ARG B 1 60 ? 16.031 12.748 17.277 1 83.37 60 ARG B O 1
ATOM 2994 N N . ARG B 1 61 ? 17.858 12.308 16.204 1 83.9 61 ARG B N 1
ATOM 2995 C CA . ARG B 1 61 ? 18.664 13.204 17.027 1 83.9 61 ARG B CA 1
ATOM 2996 C C . ARG B 1 61 ? 18.683 14.614 16.445 1 83.9 61 ARG B C 1
ATOM 2998 O O . ARG B 1 61 ? 18.701 15.598 17.187 1 83.9 61 ARG B O 1
ATOM 3005 N N . GLN B 1 62 ? 18.566 14.675 15.139 1 81.2 62 GLN B N 1
ATOM 3006 C CA . GLN B 1 62 ? 18.903 15.953 14.521 1 81.2 62 GLN B CA 1
ATOM 3007 C C . GLN B 1 62 ? 17.671 16.608 13.905 1 81.2 62 GLN B C 1
ATOM 3009 O O . GLN B 1 62 ? 17.711 17.778 13.518 1 81.2 62 GLN B O 1
ATOM 3014 N N . THR B 1 63 ? 16.584 15.888 13.838 1 79.89 63 THR B N 1
ATOM 3015 C CA . THR B 1 63 ? 15.476 16.437 13.065 1 79.89 63 THR B CA 1
ATOM 3016 C C . THR B 1 63 ? 14.298 16.777 13.973 1 79.89 63 THR B C 1
ATOM 3018 O O . THR B 1 63 ? 14.175 16.229 15.07 1 79.89 63 THR B O 1
ATOM 3021 N N . GLU B 1 64 ? 13.622 17.746 13.449 1 76.62 64 GLU B N 1
ATOM 3022 C CA . GLU B 1 64 ? 12.406 18.141 14.153 1 76.62 64 GLU B CA 1
ATOM 3023 C C . GLU B 1 64 ? 11.409 16.988 14.224 1 76.62 64 GLU B C 1
ATOM 3025 O O . GLU B 1 64 ? 11.336 16.167 13.308 1 76.62 64 GLU B O 1
ATOM 3030 N N . LYS B 1 65 ? 10.632 16.841 15.288 1 70.49 65 LYS B N 1
ATOM 3031 C CA . LYS B 1 65 ? 9.728 15.734 15.586 1 70.49 65 LYS B CA 1
ATOM 3032 C C . LYS B 1 65 ? 8.696 15.554 14.477 1 70.49 65 LYS B C 1
ATOM 3034 O O . LYS B 1 65 ? 8.33 14.426 14.138 1 70.49 65 LYS B O 1
ATOM 3039 N N . GLY B 1 66 ? 8.342 16.654 13.821 1 68.16 66 GLY B N 1
ATOM 3040 C CA . GLY B 1 66 ? 7.337 16.538 12.777 1 68.16 66 GLY B CA 1
ATOM 3041 C C . GLY B 1 66 ? 7.871 15.914 11.502 1 68.16 66 GLY B C 1
ATOM 3042 O O . GLY B 1 66 ? 7.109 15.351 10.713 1 68.16 66 GLY B O 1
ATOM 3043 N N . LEU B 1 67 ? 9.222 15.907 11.404 1 77.27 67 LEU B N 1
ATOM 3044 C CA . LEU B 1 67 ? 9.838 15.467 10.156 1 77.27 67 LEU B CA 1
ATOM 3045 C C . LEU B 1 67 ? 10.449 14.078 10.312 1 77.27 67 LEU B C 1
ATOM 3047 O O . LEU B 1 67 ? 10.796 13.434 9.319 1 77.27 67 LEU B O 1
ATOM 3051 N N . VAL B 1 68 ? 10.445 13.618 11.492 1 81.41 68 VAL B N 1
ATOM 3052 C CA . VAL B 1 68 ? 11.152 12.375 11.786 1 81.41 68 VAL B CA 1
ATOM 3053 C C . VAL B 1 68 ? 10.476 11.212 11.063 1 81.41 68 VAL B C 1
ATOM 3055 O O . VAL B 1 68 ? 11.138 10.432 10.375 1 81.41 68 VAL B O 1
ATOM 3058 N N . MET B 1 69 ? 9.161 11.163 11.112 1 77.09 69 MET B N 1
ATOM 3059 C CA . MET B 1 69 ? 8.441 10.04 10.519 1 77.09 69 MET B CA 1
ATOM 3060 C C . MET B 1 69 ? 8.551 10.065 8.998 1 77.09 69 MET B C 1
ATOM 3062 O O . MET B 1 69 ? 8.699 9.019 8.364 1 77.09 69 MET B O 1
ATOM 3066 N N . VAL B 1 70 ? 8.487 11.228 8.444 1 81.18 70 VAL B N 1
ATOM 3067 C CA . VAL B 1 70 ? 8.528 11.36 6.992 1 81.18 70 VAL B CA 1
ATOM 3068 C C . VAL B 1 70 ? 9.893 10.914 6.47 1 81.18 70 VAL B C 1
ATOM 3070 O O . VAL B 1 70 ? 9.977 10.178 5.484 1 81.18 70 VAL B O 1
ATOM 3073 N N . LEU B 1 71 ? 10.947 11.251 7.185 1 85.46 71 LEU B N 1
ATOM 3074 C CA . LEU B 1 71 ? 12.297 10.904 6.754 1 85.46 71 LEU B CA 1
ATOM 3075 C C . LEU B 1 71 ? 12.574 9.421 6.977 1 85.46 71 LEU B C 1
ATOM 3077 O O . LEU B 1 71 ? 13.277 8.791 6.184 1 85.46 71 LEU B O 1
ATOM 3081 N N . ILE B 1 72 ? 11.99 8.904 7.99 1 84.52 72 ILE B N 1
ATOM 3082 C CA . ILE B 1 72 ? 12.145 7.474 8.236 1 84.52 72 ILE B CA 1
ATOM 3083 C C . ILE B 1 72 ? 11.437 6.682 7.139 1 84.52 72 ILE B C 1
ATOM 3085 O O . ILE B 1 72 ? 11.977 5.698 6.628 1 84.52 72 ILE B O 1
ATOM 3089 N N . ILE B 1 73 ? 10.258 7.08 6.762 1 83.13 73 ILE B N 1
ATOM 3090 C CA . ILE B 1 73 ? 9.506 6.399 5.714 1 83.13 73 ILE B CA 1
ATOM 3091 C C . ILE B 1 73 ? 10.285 6.455 4.402 1 83.13 73 ILE B C 1
ATOM 3093 O O . ILE B 1 73 ? 10.35 5.465 3.668 1 83.13 73 ILE B O 1
ATOM 3097 N N . ALA B 1 74 ? 10.876 7.617 4.156 1 86.82 74 ALA B N 1
ATOM 3098 C CA . ALA B 1 74 ? 11.657 7.776 2.932 1 86.82 74 ALA B CA 1
ATOM 3099 C C . ALA B 1 74 ? 12.846 6.82 2.913 1 86.82 74 ALA B C 1
ATOM 3101 O O . ALA B 1 74 ? 13.146 6.213 1.882 1 86.82 74 ALA B O 1
ATOM 3102 N N . ASN B 1 75 ? 13.478 6.603 4.039 1 88.17 75 ASN B N 1
ATOM 3103 C CA . ASN B 1 75 ? 14.644 5.727 4.107 1 88.17 75 ASN B CA 1
ATOM 3104 C C . ASN B 1 75 ? 14.239 4.257 4.139 1 88.17 75 ASN B C 1
ATOM 3106 O O . ASN B 1 75 ? 15.026 3.383 3.769 1 88.17 75 ASN B O 1
ATOM 3110 N N . THR B 1 76 ? 13.072 3.966 4.525 1 88.93 76 THR B N 1
ATOM 3111 C CA . THR B 1 76 ? 12.587 2.591 4.545 1 88.93 76 THR B CA 1
ATOM 3112 C C . THR B 1 76 ? 12.371 2.073 3.126 1 88.93 76 THR B C 1
ATOM 3114 O O . THR B 1 76 ? 12.451 0.867 2.88 1 88.93 76 THR B O 1
ATOM 3117 N N . VAL B 1 77 ? 12.105 2.96 2.223 1 90.94 77 VAL B N 1
ATOM 3118 C CA . VAL B 1 77 ? 11.881 2.551 0.84 1 90.94 77 VAL B CA 1
ATOM 3119 C C . VAL B 1 77 ? 13.149 1.913 0.277 1 90.94 77 VAL B C 1
ATOM 3121 O O . VAL B 1 77 ? 13.081 0.922 -0.453 1 90.94 77 VAL B O 1
ATOM 3124 N N . TYR B 1 78 ? 14.363 2.466 0.643 1 92.57 78 TYR B N 1
ATOM 3125 C CA . TYR B 1 78 ? 15.618 1.886 0.181 1 92.57 78 TYR B CA 1
ATOM 3126 C C . TYR B 1 78 ? 15.775 0.455 0.683 1 92.57 78 TYR B C 1
ATOM 3128 O O . TYR B 1 78 ? 16.12 -0.445 -0.086 1 92.57 78 TYR B O 1
ATOM 3136 N N . PHE B 1 79 ? 15.471 0.294 1.902 1 93.28 79 PHE B N 1
ATOM 3137 C CA . PHE B 1 79 ? 15.569 -1.012 2.544 1 93.28 79 PHE B CA 1
ATOM 3138 C C . PHE B 1 79 ? 14.586 -1.996 1.921 1 93.28 79 PHE B C 1
ATOM 3140 O O . PHE B 1 79 ? 14.923 -3.161 1.699 1 93.28 79 PHE B O 1
ATOM 3147 N N . THR B 1 80 ? 13.422 -1.51 1.624 1 93.32 80 THR B N 1
ATOM 3148 C CA . THR B 1 80 ? 12.388 -2.361 1.046 1 93.32 80 THR B CA 1
ATOM 3149 C C . THR B 1 80 ? 12.781 -2.814 -0.357 1 93.32 80 THR B C 1
ATOM 3151 O O . THR B 1 80 ? 12.639 -3.99 -0.699 1 93.32 80 THR B O 1
ATOM 3154 N N . VAL B 1 81 ? 13.29 -1.914 -1.165 1 94.41 81 VAL B N 1
ATOM 3155 C CA . VAL B 1 81 ? 13.652 -2.234 -2.542 1 94.41 81 VAL B CA 1
ATOM 3156 C C . VAL B 1 81 ? 14.765 -3.279 -2.555 1 94.41 81 VAL B C 1
ATOM 3158 O O . VAL B 1 81 ? 14.673 -4.284 -3.263 1 94.41 81 VAL B O 1
ATOM 3161 N N . VAL B 1 82 ? 15.764 -3.154 -1.726 1 95.98 82 VAL B N 1
ATOM 3162 C CA . VAL B 1 82 ? 16.894 -4.078 -1.714 1 95.98 82 VAL B CA 1
ATOM 3163 C C . VAL B 1 82 ? 16.445 -5.436 -1.181 1 95.98 82 VAL B C 1
ATOM 3165 O O . VAL B 1 82 ? 16.862 -6.479 -1.691 1 95.98 82 VAL B O 1
ATOM 3168 N N . THR B 1 83 ? 15.618 -5.447 -0.226 1 95.21 83 THR B N 1
ATOM 3169 C CA . THR B 1 83 ? 15.142 -6.695 0.361 1 95.21 83 THR B CA 1
ATOM 3170 C C . THR B 1 83 ? 14.335 -7.498 -0.656 1 95.21 83 THR B C 1
ATOM 3172 O O . THR B 1 83 ? 14.556 -8.699 -0.823 1 95.21 83 THR B O 1
ATOM 3175 N N . PHE B 1 84 ? 13.494 -6.853 -1.373 1 96.03 84 PHE B N 1
ATOM 3176 C CA . PHE B 1 84 ? 12.645 -7.551 -2.331 1 96.03 84 PHE B CA 1
ATOM 3177 C C . PHE B 1 84 ? 13.451 -7.996 -3.545 1 96.03 84 PHE B C 1
ATOM 3179 O O . PHE B 1 84 ? 13.138 -9.014 -4.166 1 96.03 84 PHE B O 1
ATOM 3186 N N . ASN B 1 85 ? 14.518 -7.242 -3.877 1 95.99 85 ASN B N 1
ATOM 3187 C CA . ASN B 1 85 ? 15.368 -7.668 -4.984 1 95.99 85 ASN B CA 1
ATOM 3188 C C . ASN B 1 85 ? 16.174 -8.913 -4.626 1 95.99 85 ASN B C 1
ATOM 3190 O O . ASN B 1 85 ? 16.412 -9.77 -5.479 1 95.99 85 ASN B O 1
ATOM 3194 N N . VAL B 1 86 ? 16.53 -9.041 -3.393 1 96.06 86 VAL B N 1
ATOM 3195 C CA . VAL B 1 86 ? 17.243 -10.238 -2.959 1 96.06 86 VAL B CA 1
ATOM 3196 C C . VAL B 1 86 ? 16.293 -11.433 -2.957 1 96.06 86 VAL B C 1
ATOM 3198 O O . VAL B 1 86 ? 16.671 -12.535 -3.363 1 96.06 86 VAL B O 1
ATOM 3201 N N . VAL B 1 87 ? 15.078 -11.184 -2.567 1 94.74 87 VAL B N 1
ATOM 3202 C CA . VAL B 1 87 ? 14.083 -12.252 -2.569 1 94.74 87 VAL B CA 1
ATOM 3203 C C . VAL B 1 87 ? 13.8 -12.691 -4.004 1 94.74 87 VAL B C 1
ATOM 3205 O O . VAL B 1 87 ? 13.64 -13.884 -4.275 1 94.74 87 VAL B O 1
ATOM 3208 N N . ALA B 1 88 ? 13.782 -11.741 -4.9 1 94.63 88 ALA B N 1
ATOM 3209 C CA . ALA B 1 88 ? 13.534 -12.053 -6.305 1 94.63 88 ALA B CA 1
ATOM 3210 C C . ALA B 1 88 ? 14.683 -12.864 -6.898 1 94.63 88 ALA B C 1
ATOM 3212 O O . ALA B 1 88 ? 14.482 -13.647 -7.83 1 94.63 88 ALA B O 1
ATOM 3213 N N . LEU B 1 89 ? 15.86 -12.666 -6.374 1 94.6 89 LEU B N 1
ATOM 3214 C CA . LEU B 1 89 ? 17.007 -13.464 -6.795 1 94.6 89 LEU B CA 1
ATOM 3215 C C . LEU B 1 89 ? 16.91 -14.885 -6.252 1 94.6 89 LEU B C 1
ATOM 3217 O O . LEU B 1 89 ? 17.26 -15.844 -6.944 1 94.6 89 LEU B O 1
ATOM 3221 N N . LEU B 1 90 ? 16.386 -15.021 -5.047 1 93.31 90 LEU B N 1
ATOM 3222 C CA . LEU B 1 90 ? 16.263 -16.318 -4.392 1 93.31 90 LEU B CA 1
ATOM 3223 C C . LEU B 1 90 ? 15.126 -17.13 -5.004 1 93.31 90 LEU B C 1
ATOM 3225 O O . LEU B 1 90 ? 15.256 -18.341 -5.197 1 93.31 90 LEU B O 1
ATOM 3229 N N . VAL B 1 91 ? 14.048 -16.484 -5.257 1 93.14 91 VAL B N 1
ATOM 3230 C CA . VAL B 1 91 ? 12.861 -17.124 -5.814 1 93.14 91 VAL B CA 1
ATOM 3231 C C . VAL B 1 91 ? 12.368 -16.334 -7.024 1 93.14 91 VAL B C 1
ATOM 3233 O O . VAL B 1 91 ? 11.53 -15.439 -6.889 1 93.14 91 VAL B O 1
ATOM 3236 N N . PRO B 1 92 ? 12.818 -16.733 -8.185 1 91.43 92 PRO B N 1
ATOM 3237 C CA . PRO B 1 92 ? 12.457 -15.981 -9.388 1 91.43 92 PRO B CA 1
ATOM 3238 C C . PRO B 1 92 ? 10.965 -16.053 -9.704 1 91.43 92 PRO B C 1
ATOM 3240 O O . PRO B 1 92 ? 10.44 -15.197 -10.421 1 91.43 92 PRO B O 1
ATOM 3243 N N . HIS B 1 93 ? 10.184 -17.037 -9.115 1 91.21 93 HIS B N 1
ATOM 3244 C CA . HIS B 1 93 ? 8.76 -17.216 -9.375 1 91.21 93 HIS B CA 1
ATOM 3245 C C . HIS B 1 93 ? 7.946 -16.062 -8.802 1 91.21 93 HIS B C 1
ATOM 3247 O O . HIS B 1 93 ? 6.8 -15.846 -9.202 1 91.21 93 HIS B O 1
ATOM 3253 N N . VAL B 1 94 ? 8.577 -15.352 -7.892 1 92.35 94 VAL B N 1
ATOM 3254 C CA . VAL B 1 94 ? 7.832 -14.281 -7.24 1 92.35 94 VAL B CA 1
ATOM 3255 C C . VAL B 1 94 ? 8.414 -12.927 -7.643 1 92.35 94 VAL B C 1
ATOM 3257 O O . VAL B 1 94 ? 8.147 -11.912 -6.995 1 92.35 94 VAL B O 1
ATOM 3260 N N . ALA B 1 95 ? 9.136 -12.837 -8.706 1 91.08 95 ALA B N 1
ATOM 3261 C CA . ALA B 1 95 ? 9.816 -11.62 -9.14 1 91.08 95 ALA B CA 1
ATOM 3262 C C . ALA B 1 95 ? 8.812 -10.515 -9.46 1 91.08 95 ALA B C 1
ATOM 3264 O O . ALA B 1 95 ? 9.075 -9.337 -9.208 1 91.08 95 ALA B O 1
ATOM 3265 N N . VAL B 1 96 ? 7.643 -10.918 -9.943 1 89.61 96 VAL B N 1
ATOM 3266 C CA . VAL B 1 96 ? 6.633 -9.933 -10.316 1 89.61 96 VAL B CA 1
ATOM 3267 C C . VAL B 1 96 ? 6.094 -9.246 -9.064 1 89.61 96 VAL B C 1
ATOM 3269 O O . VAL B 1 96 ? 5.958 -8.021 -9.03 1 89.61 96 VAL B O 1
ATOM 3272 N N . VAL B 1 97 ? 5.875 -10.02 -8.031 1 91.89 97 VAL B N 1
ATOM 3273 C CA . VAL B 1 97 ? 5.398 -9.461 -6.771 1 91.89 97 VAL B CA 1
ATOM 3274 C C . VAL B 1 97 ? 6.483 -8.585 -6.149 1 91.89 97 VAL B C 1
ATOM 3276 O O . VAL B 1 97 ? 6.189 -7.53 -5.583 1 91.89 97 VAL B O 1
ATOM 3279 N N . CYS B 1 98 ? 7.701 -8.996 -6.325 1 93.39 98 CYS B N 1
ATOM 3280 C CA . CYS B 1 98 ? 8.827 -8.265 -5.756 1 93.39 98 CYS B CA 1
ATOM 3281 C C . CYS B 1 98 ? 9.061 -6.957 -6.502 1 93.39 98 CYS B C 1
ATOM 3283 O O . CYS B 1 98 ? 9.725 -6.055 -5.988 1 93.39 98 CYS B O 1
ATOM 3285 N N . ASP B 1 99 ? 8.487 -6.811 -7.619 1 91.41 99 ASP B N 1
ATOM 3286 C CA . ASP B 1 99 ? 8.562 -5.568 -8.38 1 91.41 99 ASP B CA 1
ATOM 3287 C C . ASP B 1 99 ? 7.395 -4.644 -8.038 1 91.41 99 ASP B C 1
ATOM 3289 O O . ASP B 1 99 ? 7.568 -3.427 -7.941 1 91.41 99 ASP B O 1
ATOM 3293 N N . ILE B 1 100 ? 6.275 -5.226 -7.809 1 92.02 100 ILE B N 1
ATOM 3294 C CA . ILE B 1 100 ? 5.051 -4.453 -7.631 1 92.02 100 ILE B CA 1
ATOM 3295 C C . ILE B 1 100 ? 5.022 -3.848 -6.229 1 92.02 100 ILE B C 1
ATOM 3297 O O . ILE B 1 100 ? 4.699 -2.67 -6.061 1 92.02 100 ILE B O 1
ATOM 3301 N N . VAL B 1 101 ? 5.46 -4.578 -5.245 1 91.26 101 VAL B N 1
ATOM 3302 C CA . VAL B 1 101 ? 5.292 -4.176 -3.853 1 91.26 101 VAL B CA 1
ATOM 3303 C C . VAL B 1 101 ? 6.195 -2.984 -3.546 1 91.26 101 VAL B C 1
ATOM 3305 O O . VAL B 1 101 ? 5.734 -1.964 -3.027 1 91.26 101 VAL B O 1
ATOM 3308 N N . PRO B 1 102 ? 7.509 -3.024 -3.854 1 92.39 102 PRO B N 1
ATOM 3309 C CA . PRO B 1 102 ? 8.338 -1.847 -3.583 1 92.39 102 PRO B CA 1
ATOM 3310 C C . PRO B 1 102 ? 7.896 -0.619 -4.375 1 92.39 102 PRO B C 1
ATOM 3312 O O . PRO B 1 102 ? 8.024 0.51 -3.893 1 92.39 102 PRO B O 1
ATOM 3315 N N . PHE B 1 103 ? 7.39 -0.864 -5.561 1 92.04 103 PHE B N 1
ATOM 3316 C CA . PHE B 1 103 ? 6.919 0.259 -6.364 1 92.04 103 PHE B CA 1
ATOM 3317 C C . PHE B 1 103 ? 5.721 0.932 -5.705 1 92.04 103 PHE B C 1
ATOM 3319 O O . PHE B 1 103 ? 5.653 2.16 -5.637 1 92.04 103 PHE B O 1
ATOM 3326 N N . VAL B 1 104 ? 4.782 0.146 -5.254 1 89.99 104 VAL B N 1
ATOM 3327 C CA . VAL B 1 104 ? 3.611 0.694 -4.578 1 89.99 104 VAL B CA 1
ATOM 3328 C C . VAL B 1 104 ? 4.037 1.388 -3.287 1 89.99 104 VAL B C 1
ATOM 3330 O O . VAL B 1 104 ? 3.515 2.453 -2.946 1 89.99 104 VAL B O 1
ATOM 3333 N N . ALA B 1 105 ? 4.946 0.789 -2.596 1 88.54 105 ALA B N 1
ATOM 3334 C CA . ALA B 1 105 ? 5.47 1.41 -1.382 1 88.54 105 ALA B CA 1
ATOM 3335 C C . ALA B 1 105 ? 6.11 2.761 -1.69 1 88.54 105 ALA B C 1
ATOM 3337 O O . ALA B 1 105 ? 5.946 3.72 -0.931 1 88.54 105 ALA B O 1
ATOM 3338 N N . PHE B 1 106 ? 6.813 2.853 -2.728 1 90.42 106 PHE B N 1
ATOM 3339 C CA . PHE B 1 106 ? 7.428 4.107 -3.147 1 90.42 106 PHE B CA 1
ATOM 3340 C C . PHE B 1 106 ? 6.365 5.156 -3.45 1 90.42 106 PHE B C 1
ATOM 3342 O O . PHE B 1 106 ? 6.511 6.322 -3.076 1 90.42 106 PHE B O 1
ATOM 3349 N N . CYS B 1 107 ? 5.274 4.733 -4.147 1 88.9 107 CYS B N 1
ATOM 3350 C CA . CYS B 1 107 ? 4.213 5.662 -4.52 1 88.9 107 CYS B CA 1
ATOM 3351 C C . CYS B 1 107 ? 3.57 6.28 -3.284 1 88.9 107 CYS B C 1
ATOM 3353 O O . CYS B 1 107 ? 3.297 7.482 -3.257 1 88.9 107 CYS B O 1
ATOM 3355 N N . TRP B 1 108 ? 3.437 5.525 -2.316 1 84.41 108 TRP B N 1
ATOM 3356 C CA . TRP B 1 108 ? 2.824 6.042 -1.097 1 84.41 108 TRP B CA 1
ATOM 3357 C C . TRP B 1 108 ? 3.813 6.896 -0.311 1 84.41 108 TRP B C 1
ATOM 3359 O O . TRP B 1 108 ? 3.421 7.86 0.351 1 84.41 108 TRP B O 1
ATOM 3369 N N . CYS B 1 109 ? 5.015 6.546 -0.376 1 86.4 109 CYS B N 1
ATOM 3370 C CA . CYS B 1 109 ? 6.045 7.354 0.269 1 86.4 109 CYS B CA 1
ATOM 3371 C C . CYS B 1 109 ? 6.11 8.747 -0.347 1 86.4 109 CYS B C 1
ATOM 3373 O O . CYS B 1 109 ? 6.242 9.741 0.368 1 86.4 109 CYS B O 1
ATOM 3375 N N . ILE B 1 110 ? 5.996 8.771 -1.643 1 86.38 110 ILE B N 1
ATOM 3376 C CA . ILE B 1 110 ? 6.096 10.052 -2.332 1 86.38 110 ILE B CA 1
ATOM 3377 C C . ILE B 1 110 ? 4.913 10.939 -1.948 1 86.38 110 ILE B C 1
ATOM 3379 O O . ILE B 1 110 ? 5.046 12.163 -1.872 1 86.38 110 ILE B O 1
ATOM 3383 N N . LEU B 1 111 ? 3.808 10.34 -1.674 1 82.15 111 LEU B N 1
ATOM 3384 C CA . LEU B 1 111 ? 2.642 11.106 -1.25 1 82.15 111 LEU B CA 1
ATOM 3385 C C . LEU B 1 111 ? 2.888 11.765 0.103 1 82.15 111 LEU B C 1
ATOM 3387 O O . LEU B 1 111 ? 2.641 12.962 0.27 1 82.15 111 LEU B O 1
ATOM 3391 N N . VAL B 1 112 ? 3.396 11.013 0.98 1 79.41 112 VAL B N 1
ATOM 3392 C CA . VAL B 1 112 ? 3.667 11.524 2.319 1 79.41 112 VAL B CA 1
ATOM 3393 C C . VAL B 1 112 ? 4.77 12.578 2.257 1 79.41 112 VAL B C 1
ATOM 3395 O O . VAL B 1 112 ? 4.672 13.627 2.899 1 79.41 112 VAL B O 1
ATOM 3398 N N . PHE B 1 113 ? 5.729 12.277 1.462 1 83.23 113 PHE B N 1
ATOM 3399 C CA . PHE B 1 113 ? 6.873 13.174 1.348 1 83.23 113 PHE B CA 1
ATOM 3400 C C . PHE B 1 113 ? 6.47 14.482 0.677 1 83.23 113 PHE B C 1
ATOM 3402 O O . PHE B 1 113 ? 6.92 15.557 1.08 1 83.23 113 PHE B O 1
ATOM 3409 N N . PHE B 1 114 ? 5.618 14.446 -0.232 1 83.19 114 PHE B N 1
ATOM 3410 C CA . PHE B 1 114 ? 5.167 15.642 -0.934 1 83.19 114 PHE B CA 1
ATOM 3411 C C . PHE B 1 114 ? 4.313 16.515 -0.022 1 83.19 114 PHE B C 1
ATOM 3413 O O . PHE B 1 114 ? 4.406 17.743 -0.066 1 83.19 114 PHE B O 1
ATOM 3420 N N . ARG B 1 115 ? 3.499 15.922 0.693 1 77.36 115 ARG B N 1
ATOM 3421 C CA . ARG B 1 115 ? 2.708 16.69 1.649 1 77.36 115 ARG B CA 1
ATOM 3422 C C . ARG B 1 115 ? 3.607 17.446 2.622 1 77.36 115 ARG B C 1
ATOM 3424 O O . ARG B 1 115 ? 3.337 18.601 2.956 1 77.36 115 ARG B O 1
ATOM 3431 N N . TYR B 1 116 ? 4.594 16.806 2.955 1 77.41 116 TYR B N 1
ATOM 3432 C CA . TYR B 1 116 ? 5.527 17.455 3.869 1 77.41 116 TYR B CA 1
ATOM 3433 C C . TYR B 1 116 ? 6.324 18.54 3.154 1 77.41 116 TYR B C 1
ATOM 3435 O O . TYR B 1 116 ? 6.609 19.592 3.732 1 77.41 116 TYR B O 1
ATOM 3443 N N . LEU B 1 117 ? 6.755 18.281 2 1 82.72 117 LEU B N 1
ATOM 3444 C CA . LEU B 1 117 ? 7.475 19.273 1.208 1 82.72 117 LEU B CA 1
ATOM 3445 C C . LEU B 1 117 ? 6.642 20.538 1.034 1 82.72 117 LEU B C 1
ATOM 3447 O O . LEU B 1 117 ? 7.155 21.65 1.183 1 82.72 117 LEU B O 1
ATOM 3451 N N . LYS B 1 118 ? 5.438 20.372 0.805 1 80.35 118 LYS B N 1
ATOM 3452 C CA . LYS B 1 118 ? 4.53 21.504 0.645 1 80.35 118 LYS B CA 1
ATOM 3453 C C . LYS B 1 118 ? 4.377 22.276 1.953 1 80.35 118 LYS B C 1
ATOM 3455 O O . LYS B 1 118 ? 4.338 23.508 1.952 1 80.35 118 LYS B O 1
ATOM 3460 N N . GLU B 1 119 ? 4.327 21.548 2.993 1 75.96 119 GLU B N 1
ATOM 3461 C CA . GLU B 1 119 ? 4.189 22.187 4.298 1 75.96 119 GLU B CA 1
ATOM 3462 C C . GLU B 1 119 ? 5.46 22.939 4.681 1 75.96 119 GLU B C 1
ATOM 3464 O O . GLU B 1 119 ? 5.397 23.975 5.346 1 75.96 119 GLU B O 1
ATOM 3469 N N . SER B 1 120 ? 6.585 22.418 4.323 1 76.59 120 SER B N 1
ATOM 3470 C CA . SER B 1 120 ? 7.855 23.056 4.655 1 76.59 120 SER B CA 1
ATOM 3471 C C . SER B 1 120 ? 8.021 24.378 3.913 1 76.59 120 SER B C 1
ATOM 3473 O O . SER B 1 120 ? 8.746 25.264 4.369 1 76.59 120 SER B O 1
ATOM 3475 N N . VAL B 1 121 ? 7.353 24.524 2.788 1 77.45 121 VAL B N 1
ATOM 3476 C CA . VAL B 1 121 ? 7.469 25.748 2.002 1 77.45 121 VAL B CA 1
ATOM 3477 C C . VAL B 1 121 ? 6.342 26.709 2.373 1 77.45 121 VAL B C 1
ATOM 3479 O O . VAL B 1 121 ? 6.283 27.832 1.866 1 77.45 121 VAL B O 1
ATOM 3482 N N . GLY B 1 122 ? 5.596 26.498 3.471 1 71.66 122 GLY B N 1
ATOM 3483 C CA . GLY B 1 122 ? 4.61 27.442 3.973 1 71.66 122 GLY B CA 1
ATOM 3484 C C . GLY B 1 122 ? 3.183 27.04 3.653 1 71.66 122 GLY B C 1
ATOM 3485 O O . GLY B 1 122 ? 2.244 27.787 3.936 1 71.66 122 GLY B O 1
ATOM 3486 N N . GLY B 1 123 ? 2.943 25.851 3.024 1 68.93 123 GLY B N 1
ATOM 3487 C CA . GLY B 1 123 ? 1.579 25.404 2.791 1 68.93 123 GLY B CA 1
ATOM 3488 C C . GLY B 1 123 ? 1.013 25.881 1.467 1 68.93 123 GLY B C 1
ATOM 3489 O O . GLY B 1 123 ? 1.693 26.577 0.71 1 68.93 123 GLY B O 1
ATOM 3490 N N . ASP B 1 124 ? -0.165 25.609 1.12 1 68.86 124 ASP B N 1
ATOM 3491 C CA . ASP B 1 124 ? -0.839 25.925 -0.135 1 68.86 124 ASP B CA 1
ATOM 3492 C C . ASP B 1 124 ? -1.081 27.427 -0.266 1 68.86 124 ASP B C 1
ATOM 3494 O O . ASP B 1 124 ? -0.984 27.984 -1.362 1 68.86 124 ASP B O 1
ATOM 3498 N N . SER B 1 125 ? -1.271 28.023 0.809 1 69.26 125 SER B N 1
ATOM 3499 C CA . SER B 1 125 ? -1.621 29.44 0.779 1 69.26 125 SER B CA 1
ATOM 3500 C C . SER B 1 125 ? -0.432 30.294 0.352 1 69.26 125 SER B C 1
ATOM 3502 O O . SER B 1 125 ? -0.58 31.215 -0.454 1 69.26 125 SER B O 1
ATOM 3504 N N . ILE B 1 126 ? 0.704 29.899 0.861 1 72.59 126 ILE B N 1
ATOM 3505 C CA . ILE B 1 126 ? 1.884 30.689 0.528 1 72.59 126 ILE B CA 1
ATOM 3506 C C . ILE B 1 126 ? 2.297 30.417 -0.917 1 72.59 126 ILE B C 1
ATOM 3508 O O . ILE B 1 126 ? 2.677 31.337 -1.644 1 72.59 126 ILE B O 1
ATOM 3512 N N . ILE B 1 127 ? 2.091 29.257 -1.298 1 73.62 127 ILE B N 1
ATOM 3513 C CA . ILE B 1 127 ? 2.444 28.88 -2.662 1 73.62 127 ILE B CA 1
ATOM 3514 C C . ILE B 1 127 ? 1.528 29.599 -3.65 1 73.62 127 ILE B C 1
ATOM 3516 O O . ILE B 1 127 ? 1.984 30.09 -4.685 1 73.62 127 ILE B O 1
ATOM 3520 N N . MET B 1 128 ? 0.277 29.625 -3.298 1 72.22 128 MET B N 1
ATOM 3521 C CA . MET B 1 128 ? -0.678 30.335 -4.144 1 72.22 128 MET B CA 1
ATOM 3522 C C . MET B 1 128 ? -0.372 31.829 -4.174 1 72.22 128 MET B C 1
ATOM 3524 O O . MET B 1 128 ? -0.518 32.476 -5.212 1 72.22 128 MET B O 1
ATOM 3528 N N . GLY B 1 129 ? -0.022 32.292 -3.008 1 72.51 129 GLY B N 1
ATOM 3529 C CA . GLY B 1 129 ? 0.343 33.698 -2.941 1 72.51 129 GLY B CA 1
ATOM 3530 C C . GLY B 1 129 ? 1.557 34.041 -3.784 1 72.51 129 GLY B C 1
ATOM 3531 O O . GLY B 1 129 ? 1.59 35.085 -4.438 1 72.51 129 GLY B O 1
ATOM 3532 N N . LEU B 1 130 ? 2.432 33.105 -3.758 1 72.16 130 LEU B N 1
ATOM 3533 C CA . LEU B 1 130 ? 3.643 33.323 -4.541 1 72.16 130 LEU B CA 1
ATOM 3534 C C . LEU B 1 130 ? 3.339 33.283 -6.035 1 72.16 130 LEU B C 1
ATOM 3536 O O . LEU B 1 130 ? 3.965 34 -6.819 1 72.16 130 LEU B O 1
ATOM 3540 N N . TYR B 1 131 ? 2.368 32.473 -6.369 1 67.84 131 TYR B N 1
ATOM 3541 C CA . TYR B 1 131 ? 1.944 32.37 -7.761 1 67.84 131 TYR B CA 1
ATOM 3542 C C . TYR B 1 131 ? 1.178 33.616 -8.191 1 67.84 131 TYR B C 1
ATOM 3544 O O . TYR B 1 131 ? 1.331 34.087 -9.32 1 67.84 131 TYR B O 1
ATOM 3552 N N . GLU B 1 132 ? 0.343 34.009 -7.261 1 65.25 132 GLU B N 1
ATOM 3553 C CA . GLU B 1 132 ? -0.451 35.192 -7.577 1 65.25 132 GLU B CA 1
ATOM 3554 C C . GLU B 1 132 ? 0.427 36.436 -7.678 1 65.25 132 GLU B C 1
ATOM 3556 O O . GLU B 1 132 ? 0.17 37.319 -8.498 1 65.25 132 GLU B O 1
ATOM 3561 N N . SER B 1 133 ? 1.305 36.512 -6.747 1 61.73 133 SER B N 1
ATOM 3562 C CA . SER B 1 133 ? 2.135 37.712 -6.769 1 61.73 133 SER B CA 1
ATOM 3563 C C . SER B 1 133 ? 3.115 37.685 -7.937 1 61.73 133 SER B C 1
ATOM 3565 O O . SER B 1 133 ? 3.907 38.613 -8.11 1 61.73 133 SER B O 1
ATOM 3567 N N . LYS B 1 134 ? 2.791 36.819 -9.034 1 58.83 134 LYS B N 1
ATOM 3568 C CA . LYS B 1 134 ? 3.609 36.725 -10.24 1 58.83 134 LYS B CA 1
ATOM 3569 C C . LYS B 1 134 ? 5.081 36.52 -9.891 1 58.83 134 LYS B C 1
ATOM 3571 O O . LYS B 1 134 ? 5.962 36.791 -10.71 1 58.83 134 LYS B O 1
ATOM 3576 N N . ALA B 1 135 ? 5.341 36.486 -8.706 1 56 135 ALA B N 1
ATOM 3577 C CA . ALA B 1 135 ? 6.739 36.252 -8.355 1 56 135 ALA B CA 1
ATOM 3578 C C . ALA B 1 135 ? 7.226 34.915 -8.905 1 56 135 ALA B C 1
ATOM 3580 O O . ALA B 1 135 ? 8.425 34.727 -9.126 1 56 135 ALA B O 1
ATOM 3581 N N . LEU B 1 136 ? 6.356 34.145 -9.094 1 56.84 136 LEU B N 1
ATOM 3582 C CA . LEU B 1 136 ? 6.743 32.817 -9.557 1 56.84 136 LEU B CA 1
ATOM 3583 C C . LEU B 1 136 ? 6.18 32.54 -10.947 1 56.84 136 LEU B C 1
ATOM 3585 O O . LEU B 1 136 ? 4.984 32.723 -11.184 1 56.84 136 LEU B O 1
ATOM 3589 N N . ASP B 1 137 ? 6.938 32.893 -11.884 1 54.84 137 ASP B N 1
ATOM 3590 C CA . ASP B 1 137 ? 6.511 32.465 -13.212 1 54.84 137 ASP B CA 1
ATOM 3591 C C . ASP B 1 137 ? 6.253 30.96 -13.248 1 54.84 137 ASP B C 1
ATOM 3593 O O . ASP B 1 137 ? 7.091 30.171 -12.808 1 54.84 137 ASP B O 1
ATOM 3597 N N . PRO B 1 138 ? 5.058 30.726 -13.187 1 51.35 138 PRO B N 1
ATOM 3598 C CA . PRO B 1 138 ? 4.867 29.28 -13.32 1 51.35 138 PRO B CA 1
ATOM 3599 C C . PRO B 1 138 ? 5.82 28.649 -14.332 1 51.35 138 PRO B C 1
ATOM 3601 O O . PRO B 1 138 ? 6.041 29.208 -15.409 1 51.35 138 PRO B O 1
ATOM 3604 N N . PRO B 1 139 ? 6.823 28.054 -13.825 1 50.78 139 PRO B N 1
ATOM 3605 C CA . PRO B 1 139 ? 7.787 27.532 -14.795 1 50.78 139 PRO B CA 1
ATOM 3606 C C . PRO B 1 139 ? 7.124 27.04 -16.08 1 50.78 139 PRO B C 1
ATOM 3608 O O . PRO B 1 139 ? 5.954 26.65 -16.065 1 50.78 139 PRO B O 1
ATOM 3611 N N . LYS B 1 140 ? 7.642 27.584 -17.208 1 49.44 140 LYS B N 1
ATOM 3612 C CA . LYS B 1 140 ? 7.378 26.945 -18.494 1 49.44 140 LYS B CA 1
ATOM 3613 C C . LYS B 1 140 ? 7.261 25.431 -18.342 1 49.44 140 LYS B C 1
ATOM 3615 O O . LYS B 1 140 ? 8.271 24.729 -18.278 1 49.44 140 LYS B O 1
ATOM 3620 N N . VAL B 1 141 ? 6.453 24.961 -17.459 1 49.36 141 VAL B N 1
ATOM 3621 C CA . VAL B 1 141 ? 6.082 23.628 -16.995 1 49.36 141 VAL B CA 1
ATOM 3622 C C . VAL B 1 141 ? 6.261 22.619 -18.128 1 49.36 141 VAL B C 1
ATOM 3624 O O . VAL B 1 141 ? 6.387 23 -19.294 1 49.36 141 VAL B O 1
ATOM 3627 N N . CYS B 1 142 ? 6.322 21.37 -17.758 1 52.85 142 CYS B N 1
ATOM 3628 C CA . CYS B 1 142 ? 6.255 20.247 -18.686 1 52.85 142 CYS B CA 1
ATOM 3629 C C . CYS B 1 142 ? 5.228 20.506 -19.782 1 52.85 142 CYS B C 1
ATOM 3631 O O . CYS B 1 142 ? 4.178 21.098 -19.527 1 52.85 142 CYS B O 1
ATOM 3633 N N . PRO B 1 143 ? 5.617 20.442 -20.926 1 54.36 143 PRO B N 1
ATOM 3634 C CA . PRO B 1 143 ? 4.707 20.527 -22.071 1 54.36 143 PRO B CA 1
ATOM 3635 C C . PRO B 1 143 ? 3.317 19.977 -21.762 1 54.36 143 PRO B C 1
ATOM 3637 O O . PRO B 1 143 ? 2.348 20.32 -22.444 1 54.36 143 PRO B O 1
ATOM 3640 N N . CYS B 1 144 ? 3.304 19.316 -20.671 1 53.91 144 CYS B N 1
ATOM 3641 C CA . CYS B 1 144 ? 2.01 18.66 -20.529 1 53.91 144 CYS B CA 1
ATOM 3642 C C . CYS B 1 144 ? 0.953 19.64 -20.034 1 53.91 144 CYS B C 1
ATOM 3644 O O . CYS B 1 144 ? -0.241 19.444 -20.27 1 53.91 144 CYS B O 1
ATOM 3646 N N . PHE B 1 145 ? 1.418 20.784 -19.246 1 58.7 145 PHE B N 1
ATOM 3647 C CA . PHE B 1 145 ? 0.374 21.674 -18.752 1 58.7 145 PHE B CA 1
ATOM 3648 C C . PHE B 1 145 ? 0.469 23.042 -19.419 1 58.7 145 PHE B C 1
ATOM 3650 O O . PHE B 1 145 ? -0.015 24.037 -18.876 1 58.7 145 PHE B O 1
ATOM 3657 N N . ARG B 1 146 ? 1.174 23.093 -20.357 1 60.01 146 ARG B N 1
ATOM 3658 C CA . ARG B 1 146 ? 1.379 24.361 -21.051 1 60.01 146 ARG B CA 1
ATOM 3659 C C . ARG B 1 146 ? 0.05 24.969 -21.485 1 60.01 146 ARG B C 1
ATOM 3661 O O . ARG B 1 146 ? -0.057 26.186 -21.653 1 60.01 146 ARG B O 1
ATOM 3668 N N . PHE B 1 147 ? -0.885 24.094 -21.478 1 59.29 147 PHE B N 1
ATOM 3669 C CA . PHE B 1 147 ? -2.133 24.601 -22.036 1 59.29 147 PHE B CA 1
ATOM 3670 C C . PHE B 1 147 ? -2.979 25.264 -20.955 1 59.29 147 PHE B C 1
ATOM 3672 O O . PHE B 1 147 ? -4.005 25.879 -21.252 1 59.29 147 PHE B O 1
ATOM 3679 N N . ILE B 1 148 ? -2.369 25.179 -19.788 1 61.4 148 ILE B N 1
ATOM 3680 C CA . ILE B 1 148 ? -3.195 25.76 -18.735 1 61.4 148 ILE B CA 1
ATOM 3681 C C . ILE B 1 148 ? -2.675 27.152 -18.382 1 61.4 148 ILE B C 1
ATOM 3683 O O . ILE B 1 148 ? -1.583 27.291 -17.826 1 61.4 148 ILE B O 1
ATOM 3687 N N . TYR B 1 149 ? -3.343 28.127 -18.83 1 61.92 149 TYR B N 1
ATOM 3688 C CA . TYR B 1 149 ? -2.923 29.517 -18.688 1 61.92 149 TYR B CA 1
ATOM 3689 C C . TYR B 1 149 ? -3.26 30.05 -17.301 1 61.92 149 TYR B C 1
ATOM 3691 O O . TYR B 1 149 ? -2.57 30.932 -16.784 1 61.92 149 TYR B O 1
ATOM 3699 N N . ASP B 1 150 ? -4.243 29.432 -16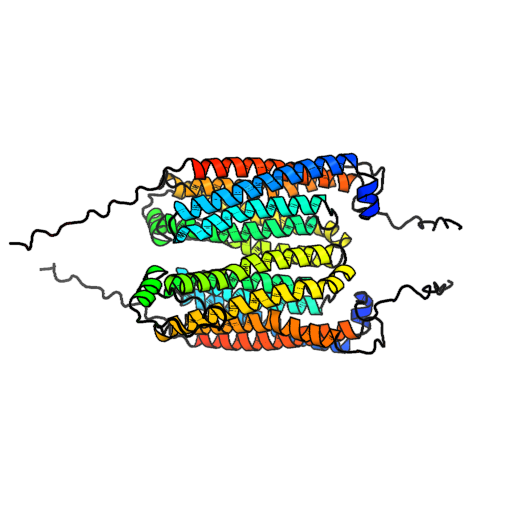.726 1 71.09 150 ASP B N 1
ATOM 3700 C CA . ASP B 1 150 ? -4.632 29.912 -15.404 1 71.09 150 ASP B CA 1
ATOM 3701 C C . ASP B 1 150 ? -3.74 29.314 -14.318 1 71.09 150 ASP B C 1
ATOM 3703 O O . ASP B 1 150 ? -3.572 28.095 -14.247 1 71.09 150 ASP B O 1
ATOM 3707 N N . ARG B 1 151 ? -3.069 30.189 -13.667 1 69.63 151 ARG B N 1
ATOM 3708 C CA . ARG B 1 151 ? -2.08 29.813 -12.661 1 69.63 151 ARG B CA 1
ATOM 3709 C C . ARG B 1 151 ? -2.702 28.93 -11.585 1 69.63 151 ARG B C 1
ATOM 3711 O O . ARG B 1 151 ? -2.084 27.963 -11.135 1 69.63 151 ARG B O 1
ATOM 3718 N N . LYS B 1 152 ? -3.865 29.391 -11.165 1 72.85 152 LYS B N 1
ATOM 3719 C CA . LYS B 1 152 ? -4.55 28.589 -10.156 1 72.85 152 LYS B CA 1
ATOM 3720 C C . LYS B 1 152 ? -4.823 27.177 -10.668 1 72.85 152 LYS B C 1
ATOM 3722 O O . LYS B 1 152 ? -4.65 26.201 -9.935 1 72.85 152 LYS B O 1
ATOM 3727 N N . ARG B 1 153 ? -5.123 27.141 -11.898 1 75.66 153 ARG B N 1
ATOM 3728 C CA . ARG B 1 153 ? -5.416 25.848 -12.506 1 75.66 153 ARG B CA 1
ATOM 3729 C C . ARG B 1 153 ? -4.138 25.046 -12.73 1 75.66 153 ARG B C 1
ATOM 3731 O O . ARG B 1 153 ? -4.153 23.815 -12.669 1 75.66 153 ARG B O 1
ATOM 3738 N N . GLN B 1 154 ? -3.11 25.722 -12.92 1 77.64 154 GLN B N 1
ATOM 3739 C CA . GLN B 1 154 ? -1.827 25.051 -13.102 1 77.64 154 GLN B CA 1
ATOM 3740 C C . GLN B 1 154 ? -1.36 24.396 -11.805 1 77.64 154 GLN B C 1
ATOM 3742 O O . GLN B 1 154 ? -0.85 23.274 -11.819 1 77.64 154 GLN B O 1
ATOM 3747 N N . LEU B 1 155 ? -1.548 25.076 -10.783 1 78.04 155 LEU B N 1
ATOM 3748 C CA . LEU B 1 155 ? -1.17 24.521 -9.488 1 78.04 155 LEU B CA 1
ATOM 3749 C C . LEU B 1 155 ? -2.031 23.31 -9.144 1 78.04 155 LEU B C 1
ATOM 3751 O O . LEU B 1 155 ? -1.535 22.328 -8.587 1 78.04 155 LEU B O 1
ATOM 3755 N N . ARG B 1 156 ? -3.223 23.508 -9.516 1 77.84 156 ARG B N 1
ATOM 3756 C CA . ARG B 1 156 ? -4.125 22.383 -9.291 1 77.84 156 ARG B CA 1
ATOM 3757 C C . ARG B 1 156 ? -3.722 21.18 -10.137 1 77.84 156 ARG B C 1
ATOM 3759 O O . ARG B 1 156 ? -3.792 20.039 -9.677 1 77.84 156 ARG B O 1
ATOM 3766 N N . ALA B 1 157 ? -3.325 21.443 -11.29 1 80.68 157 ALA B N 1
ATOM 3767 C CA . ALA B 1 157 ? -2.894 20.374 -12.187 1 80.68 157 ALA B CA 1
ATOM 3768 C C . ALA B 1 157 ? -1.614 19.716 -11.681 1 80.68 157 ALA B C 1
ATOM 3770 O O . ALA B 1 157 ? -1.447 18.499 -11.796 1 80.68 157 ALA B O 1
ATOM 3771 N N . ILE B 1 158 ? -0.764 20.423 -11.15 1 81.07 158 ILE B N 1
ATOM 3772 C CA . ILE B 1 158 ? 0.486 19.904 -10.608 1 81.07 158 ILE B CA 1
ATOM 3773 C C . ILE B 1 158 ? 0.197 19.026 -9.393 1 81.07 158 ILE B C 1
ATOM 3775 O O . ILE B 1 158 ? 0.748 17.93 -9.265 1 81.07 158 ILE B O 1
ATOM 3779 N N . ARG B 1 159 ? -0.692 19.486 -8.646 1 80.79 159 ARG B N 1
ATOM 3780 C CA . ARG B 1 159 ? -1.064 18.711 -7.467 1 80.79 159 ARG B CA 1
ATOM 3781 C C . ARG B 1 159 ? -1.718 17.392 -7.863 1 80.79 159 ARG B C 1
ATOM 3783 O O . ARG B 1 159 ? -1.424 16.347 -7.279 1 80.79 159 ARG B O 1
ATOM 3790 N N . PHE B 1 160 ? -2.518 17.51 -8.85 1 82.39 160 PHE B N 1
ATOM 3791 C CA . PHE B 1 160 ? -3.201 16.308 -9.315 1 82.39 160 PHE B CA 1
ATOM 3792 C C . PHE B 1 160 ? -2.216 15.343 -9.964 1 82.39 160 PHE B C 1
ATOM 3794 O O . PHE B 1 160 ? -2.368 14.125 -9.852 1 82.39 160 PHE B O 1
ATOM 3801 N N . GLY B 1 161 ? -1.299 15.876 -10.659 1 84.36 161 GLY B N 1
ATOM 3802 C CA . GLY B 1 161 ? -0.291 15.041 -11.291 1 84.36 161 GLY B CA 1
ATOM 3803 C C . GLY B 1 161 ? 0.546 14.259 -10.297 1 84.36 161 GLY B C 1
ATOM 3804 O O . GLY B 1 161 ? 0.89 13.101 -10.542 1 84.36 161 GLY B O 1
ATOM 3805 N N . ILE B 1 162 ? 0.718 14.769 -9.165 1 85.77 162 ILE B N 1
ATOM 3806 C CA . ILE B 1 162 ? 1.538 14.11 -8.153 1 85.77 162 ILE B CA 1
ATOM 3807 C C . ILE B 1 162 ? 0.672 13.164 -7.325 1 85.77 162 ILE B C 1
ATOM 3809 O O . ILE B 1 162 ? 1.078 12.036 -7.034 1 85.77 162 ILE B O 1
ATOM 3813 N N . LEU B 1 163 ? -0.549 13.555 -7.036 1 83.12 163 LEU B N 1
ATOM 3814 C CA . LEU B 1 163 ? -1.428 12.794 -6.156 1 83.12 163 LEU B CA 1
ATOM 3815 C C . LEU B 1 163 ? -1.959 11.55 -6.861 1 83.12 163 LEU B C 1
ATOM 3817 O O . LEU B 1 163 ? -2.333 10.573 -6.208 1 83.12 163 LEU B O 1
ATOM 3821 N N . GLN B 1 164 ? -1.974 11.558 -8.17 1 87.89 164 GLN B N 1
ATOM 3822 C CA . GLN B 1 164 ? -2.546 10.424 -8.887 1 87.89 164 GLN B CA 1
ATOM 3823 C C . GLN B 1 164 ? -1.615 9.215 -8.837 1 87.89 164 GLN B C 1
ATOM 3825 O O . GLN B 1 164 ? -2.054 8.079 -9.025 1 87.89 164 GLN B O 1
ATOM 3830 N N . LEU B 1 165 ? -0.359 9.413 -8.593 1 89.55 165 LEU B N 1
ATOM 3831 C CA . LEU B 1 165 ? 0.618 8.333 -8.685 1 89.55 165 LEU B CA 1
ATOM 3832 C C . LEU B 1 165 ? 0.298 7.223 -7.69 1 89.55 165 LEU B C 1
ATOM 3834 O O . LEU B 1 165 ? 0.177 6.057 -8.071 1 89.55 165 LEU B O 1
ATOM 3838 N N . PRO B 1 166 ? 0.113 7.551 -6.379 1 85.65 166 PRO B N 1
ATOM 3839 C CA . PRO B 1 166 ? -0.157 6.472 -5.425 1 85.65 166 PRO B CA 1
ATOM 3840 C C . PRO B 1 166 ? -1.526 5.829 -5.633 1 85.65 166 PRO B C 1
ATOM 3842 O O . PRO B 1 166 ? -1.666 4.611 -5.503 1 85.65 166 PRO B O 1
ATOM 3845 N N . ILE B 1 167 ? -2.525 6.535 -6.019 1 82.77 167 ILE B N 1
ATOM 3846 C CA . ILE B 1 167 ? -3.879 6.015 -6.177 1 82.77 167 ILE B CA 1
ATOM 3847 C C . ILE B 1 167 ? -3.964 5.177 -7.45 1 82.77 167 ILE B C 1
ATOM 3849 O O . ILE B 1 167 ? -4.378 4.016 -7.41 1 82.77 167 ILE B O 1
ATOM 3853 N N . TYR B 1 168 ? -3.557 5.788 -8.492 1 86.91 168 TYR B N 1
ATOM 3854 C CA . TYR B 1 168 ? -3.625 5.129 -9.791 1 86.91 168 TYR B CA 1
ATOM 3855 C C . TYR B 1 168 ? -2.768 3.869 -9.809 1 86.91 168 TYR B C 1
ATOM 3857 O O . TYR B 1 168 ? -3.224 2.806 -10.235 1 86.91 168 TYR B O 1
ATOM 3865 N N . ASN B 1 169 ? -1.614 3.951 -9.337 1 89.86 169 ASN B N 1
ATOM 3866 C CA . ASN B 1 169 ? -0.703 2.815 -9.433 1 89.86 169 ASN B CA 1
ATOM 3867 C C . ASN B 1 169 ? -1.032 1.744 -8.397 1 89.86 169 ASN B C 1
ATOM 3869 O O . ASN B 1 169 ? -0.646 0.584 -8.554 1 89.86 169 ASN B O 1
ATOM 3873 N N . SER B 1 170 ? -1.678 2.127 -7.338 1 86.89 170 SER B N 1
ATOM 3874 C CA . SER B 1 170 ? -2.17 1.097 -6.429 1 86.89 170 SER B CA 1
ATOM 3875 C C . SER B 1 170 ? -3.245 0.242 -7.091 1 86.89 170 SER B C 1
ATOM 3877 O O . SER B 1 170 ? -3.295 -0.972 -6.886 1 86.89 170 SER B O 1
ATOM 3879 N N . VAL B 1 171 ? -4.048 0.863 -7.917 1 88.88 171 VAL B N 1
ATOM 3880 C CA . VAL B 1 171 ? -5.095 0.142 -8.634 1 88.88 171 VAL B CA 1
ATOM 3881 C C . VAL B 1 171 ? -4.469 -0.751 -9.703 1 88.88 171 VAL B C 1
ATOM 3883 O O . VAL B 1 171 ? -4.808 -1.932 -9.811 1 88.88 171 VAL B O 1
ATOM 3886 N N . VAL B 1 172 ? -3.593 -0.162 -10.393 1 91.67 172 VAL B N 1
ATOM 3887 C CA . VAL B 1 172 ? -2.935 -0.918 -11.453 1 91.67 172 VAL B CA 1
ATOM 3888 C C . VAL B 1 172 ? -2.166 -2.091 -10.85 1 91.67 172 VAL B C 1
ATOM 3890 O O . VAL B 1 172 ? -2.189 -3.2 -11.39 1 91.67 172 VAL B O 1
ATOM 3893 N N . ALA B 1 173 ? -1.491 -1.84 -9.755 1 91.12 173 ALA B N 1
ATOM 3894 C CA . ALA B 1 173 ? -0.74 -2.893 -9.077 1 91.12 173 ALA B CA 1
ATOM 3895 C C . ALA B 1 173 ? -1.668 -4.007 -8.598 1 91.12 173 ALA B C 1
ATOM 3897 O O . ALA B 1 173 ? -1.324 -5.188 -8.682 1 91.12 173 ALA B O 1
ATOM 3898 N N . SER B 1 174 ? -2.807 -3.647 -8.131 1 91.17 174 SER B N 1
ATOM 3899 C CA . SER B 1 174 ? -3.766 -4.652 -7.682 1 91.17 174 SER B CA 1
ATOM 3900 C C . SER B 1 174 ? -4.255 -5.507 -8.846 1 91.17 174 SER B C 1
ATOM 3902 O O . SER B 1 174 ? -4.407 -6.723 -8.709 1 91.17 174 SER B O 1
ATOM 3904 N N . ILE B 1 175 ? -4.48 -4.858 -9.945 1 91.68 175 ILE B N 1
ATOM 3905 C CA . ILE B 1 175 ? -4.912 -5.587 -11.133 1 91.68 175 ILE B CA 1
ATOM 3906 C C . ILE B 1 175 ? -3.817 -6.557 -11.57 1 91.68 175 ILE B C 1
ATOM 3908 O O . ILE B 1 175 ? -4.098 -7.71 -11.908 1 91.68 175 ILE B O 1
ATOM 3912 N N . GLN B 1 176 ? -2.621 -6.095 -11.517 1 92.47 176 GLN B N 1
ATOM 3913 C CA . GLN B 1 176 ? -1.501 -6.953 -11.891 1 92.47 176 GLN B CA 1
ATOM 3914 C C . GLN B 1 176 ? -1.383 -8.146 -10.947 1 92.47 176 GLN B C 1
ATOM 3916 O O . GLN B 1 176 ? -1.162 -9.275 -11.389 1 92.47 176 GLN B O 1
ATOM 3921 N N . LEU B 1 177 ? -1.58 -7.895 -9.706 1 92.38 177 LEU B N 1
ATOM 3922 C CA . LEU B 1 177 ? -1.473 -8.964 -8.719 1 92.38 177 LEU B CA 1
ATOM 3923 C C . LEU B 1 177 ? -2.598 -9.979 -8.893 1 92.38 177 LEU B C 1
ATOM 3925 O O . LEU B 1 177 ? -2.377 -11.185 -8.763 1 92.38 177 LEU B O 1
ATOM 3929 N N . LEU B 1 178 ? -3.735 -9.498 -9.268 1 91.34 178 LEU B N 1
ATOM 3930 C CA . LEU B 1 178 ? -4.876 -10.382 -9.484 1 91.34 178 LEU B CA 1
ATOM 3931 C C . LEU B 1 178 ? -4.641 -11.287 -10.689 1 91.34 178 LEU B C 1
ATOM 3933 O O . LEU B 1 178 ? -4.841 -12.501 -10.606 1 91.34 178 LEU B O 1
ATOM 3937 N N . ILE B 1 179 ? -4.168 -10.701 -11.727 1 90.57 179 ILE B N 1
ATOM 3938 C CA . ILE B 1 179 ? -3.947 -11.471 -12.946 1 90.57 179 ILE B CA 1
ATOM 3939 C C . ILE B 1 179 ? -2.804 -12.461 -12.731 1 90.57 179 ILE B C 1
ATOM 3941 O O . ILE B 1 179 ? -2.899 -13.624 -13.128 1 90.57 179 ILE B O 1
ATOM 3945 N N . PHE B 1 180 ? -1.804 -12.021 -12.021 1 90.13 180 PHE B N 1
ATOM 3946 C CA . PHE B 1 180 ? -0.641 -12.867 -11.784 1 90.13 180 PHE B CA 1
ATOM 3947 C C . PHE B 1 180 ? -0.993 -14.024 -10.857 1 90.13 180 PHE B C 1
ATOM 3949 O O . PHE B 1 180 ? -0.493 -15.137 -11.027 1 90.13 180 PHE B O 1
ATOM 3956 N N . SER B 1 181 ? -1.768 -13.796 -9.895 1 86.87 181 SER B N 1
ATOM 3957 C CA . SER B 1 181 ? -2.161 -14.838 -8.951 1 86.87 181 SER B CA 1
ATOM 3958 C C . SER B 1 181 ? -3.11 -15.841 -9.597 1 86.87 181 SER B C 1
ATOM 3960 O O . SER B 1 181 ? -3.133 -17.014 -9.22 1 86.87 181 SER B O 1
ATOM 3962 N N . TYR B 1 182 ? -3.885 -15.396 -10.535 1 88.27 182 TYR B N 1
ATOM 3963 C CA . TYR B 1 182 ? -4.82 -16.286 -11.214 1 88.27 182 TYR B CA 1
ATOM 3964 C C . TYR B 1 182 ? -4.102 -17.144 -12.249 1 88.27 182 TYR B C 1
ATOM 3966 O O . TYR B 1 182 ? -4.227 -18.371 -12.242 1 88.27 182 TYR B O 1
ATOM 3974 N N . ASP B 1 183 ? -3.426 -16.461 -13.175 1 86.56 183 ASP B N 1
ATOM 3975 C CA . ASP B 1 183 ? -2.737 -17.12 -14.281 1 86.56 183 ASP B CA 1
ATOM 3976 C C . ASP B 1 183 ? -1.469 -16.361 -14.668 1 86.56 183 ASP B C 1
ATOM 3978 O O . ASP B 1 183 ? -1.542 -15.264 -15.226 1 86.56 183 ASP B O 1
ATOM 3982 N N . LYS B 1 184 ? -0.377 -16.979 -14.461 1 82.82 184 LYS B N 1
ATOM 3983 C CA . LYS B 1 184 ? 0.909 -16.355 -14.758 1 82.82 184 LYS B CA 1
ATOM 3984 C C . LYS B 1 184 ? 1.076 -16.126 -16.257 1 82.82 184 LYS B C 1
ATOM 3986 O O . LYS B 1 184 ? 1.619 -15.102 -16.678 1 82.82 184 LYS B O 1
ATOM 3991 N N . ASP B 1 185 ? 0.588 -17.052 -17.085 1 80.92 185 ASP B N 1
ATOM 3992 C CA . ASP B 1 185 ? 0.718 -16.905 -18.531 1 80.92 185 ASP B CA 1
ATOM 3993 C C . ASP B 1 185 ? -0.128 -15.741 -19.043 1 80.92 185 ASP B C 1
ATOM 3995 O O . ASP B 1 185 ? 0.311 -14.98 -19.907 1 80.92 185 ASP B O 1
ATOM 3999 N N . LEU B 1 186 ? -1.316 -15.67 -18.413 1 82.31 186 LEU B N 1
ATOM 4000 C CA . LEU B 1 186 ? -2.181 -14.555 -18.785 1 82.31 186 LEU B CA 1
ATOM 4001 C C . LEU B 1 186 ? -1.542 -13.223 -18.408 1 82.31 186 LEU B C 1
ATOM 4003 O O . LEU B 1 186 ? -1.706 -12.228 -19.118 1 82.31 186 LEU B O 1
ATOM 4007 N N . PHE B 1 187 ? -0.772 -13.239 -17.402 1 84.82 187 PHE B N 1
ATOM 4008 C CA . PHE B 1 187 ? -0.113 -12.023 -16.94 1 84.82 187 PHE B CA 1
ATOM 4009 C C . PHE B 1 187 ? 0.895 -11.529 -17.971 1 84.82 187 PHE B C 1
ATOM 4011 O O . PHE B 1 187 ? 0.93 -10.339 -18.291 1 84.82 187 PHE B O 1
ATOM 4018 N N . PHE B 1 188 ? 1.686 -12.301 -18.471 1 80.6 188 PHE B N 1
ATOM 4019 C CA . PHE B 1 188 ? 2.729 -11.892 -19.403 1 80.6 188 PHE B CA 1
ATOM 4020 C C . PHE B 1 188 ? 2.126 -11.463 -20.736 1 80.6 188 PHE B C 1
ATOM 4022 O O . PHE B 1 188 ? 2.663 -10.583 -21.412 1 80.6 188 PHE B O 1
ATOM 4029 N N . ASP B 1 189 ? 0.893 -11.953 -21.027 1 79.61 189 ASP B N 1
ATOM 4030 C CA . ASP B 1 189 ? 0.175 -11.494 -22.212 1 79.61 189 ASP B CA 1
ATOM 4031 C C . ASP B 1 189 ? -0.443 -10.117 -21.98 1 79.61 189 ASP B C 1
ATOM 4033 O O . ASP B 1 189 ? -0.444 -9.272 -22.878 1 79.61 189 ASP B O 1
ATOM 4037 N N . ALA B 1 190 ? -0.893 -10.027 -20.815 1 83.45 190 ALA B N 1
ATOM 4038 C CA . ALA B 1 190 ? -1.579 -8.784 -20.472 1 83.45 190 ALA B CA 1
ATOM 4039 C C . ALA B 1 190 ? -0.581 -7.686 -20.117 1 83.45 190 ALA B C 1
ATOM 4041 O O . ALA B 1 190 ? -0.946 -6.512 -20.025 1 83.45 190 ALA B O 1
ATOM 4042 N N . PHE B 1 191 ? 0.648 -8.056 -20.024 1 80.85 191 PHE B N 1
ATOM 4043 C CA . PHE B 1 191 ? 1.699 -7.125 -19.631 1 80.85 191 PHE B CA 1
ATOM 4044 C C . PHE B 1 191 ? 1.786 -5.962 -20.611 1 80.85 191 PHE B C 1
ATOM 4046 O O . PHE B 1 191 ? 1.913 -4.806 -20.201 1 80.85 191 PHE B O 1
ATOM 4053 N N . TYR B 1 192 ? 1.568 -6.165 -21.789 1 81.64 192 TYR B N 1
ATOM 4054 C CA . TYR B 1 192 ? 1.703 -5.13 -22.809 1 81.64 192 TYR B CA 1
ATOM 4055 C C . TYR B 1 192 ? 0.497 -4.198 -22.804 1 81.64 192 TYR B C 1
ATOM 4057 O O . TYR B 1 192 ? 0.588 -3.053 -23.252 1 81.64 192 TYR B O 1
ATOM 4065 N N . ILE B 1 193 ? -0.567 -4.653 -22.208 1 85.6 193 ILE B N 1
ATOM 4066 C CA . ILE B 1 193 ? -1.764 -3.822 -22.126 1 85.6 193 ILE B CA 1
ATOM 4067 C C . ILE B 1 193 ? -1.683 -2.92 -20.896 1 85.6 193 ILE B C 1
ATOM 4069 O O . ILE B 1 193 ? -2.172 -1.789 -20.916 1 85.6 193 ILE B O 1
ATOM 4073 N N . ILE B 1 194 ? -1.018 -3.368 -19.95 1 88.94 194 ILE B N 1
ATOM 4074 C CA . ILE B 1 194 ? -0.94 -2.638 -18.689 1 88.94 194 ILE B CA 1
ATOM 4075 C C . ILE B 1 194 ? 0.216 -1.642 -18.741 1 88.94 194 ILE B C 1
ATOM 4077 O O . ILE B 1 194 ? 0.149 -0.571 -18.133 1 88.94 194 ILE B O 1
ATOM 4081 N N . LEU B 1 195 ? 1.179 -1.893 -19.538 1 88.36 195 LEU B N 1
ATOM 4082 C CA . LEU B 1 195 ? 2.43 -1.143 -19.579 1 88.36 195 LEU B CA 1
ATOM 4083 C C . LEU B 1 195 ? 2.18 0.313 -19.957 1 88.36 195 LEU B C 1
ATOM 4085 O O . LEU B 1 195 ? 2.67 1.225 -19.288 1 88.36 195 LEU B O 1
ATOM 4089 N N . PRO B 1 196 ? 1.364 0.589 -20.92 1 88.09 196 PRO B N 1
ATOM 4090 C CA . PRO B 1 196 ? 1.126 1.991 -21.273 1 88.09 196 PRO B CA 1
ATOM 4091 C C . PRO B 1 196 ? 0.437 2.772 -20.156 1 88.09 196 PRO B C 1
ATOM 4093 O O . PRO B 1 196 ? 0.678 3.971 -19.996 1 88.09 196 PRO B O 1
ATOM 4096 N N . PHE B 1 197 ? -0.328 2.15 -19.446 1 90.23 197 PHE B N 1
ATOM 4097 C CA . PHE B 1 197 ? -0.997 2.816 -18.335 1 90.23 197 PHE B CA 1
ATOM 4098 C C . PHE B 1 197 ? 0.002 3.192 -17.247 1 90.23 197 PHE B C 1
ATOM 4100 O O . PHE B 1 197 ? -0.062 4.29 -16.69 1 90.23 197 PHE B O 1
ATOM 4107 N N . ILE B 1 198 ? 0.906 2.366 -17.028 1 91.05 198 ILE B N 1
ATOM 4108 C CA . ILE B 1 198 ? 1.925 2.629 -16.018 1 91.05 198 ILE B CA 1
ATOM 4109 C C . ILE B 1 198 ? 2.85 3.746 -16.497 1 91.05 198 ILE B C 1
ATOM 4111 O O . ILE B 1 198 ? 3.144 4.681 -15.749 1 91.05 198 ILE B O 1
ATOM 4115 N N . ILE B 1 199 ? 3.19 3.726 -17.759 1 89.87 199 ILE B N 1
ATOM 4116 C CA . ILE B 1 199 ? 4.112 4.705 -18.324 1 89.87 199 ILE B CA 1
ATOM 4117 C C . ILE B 1 199 ? 3.469 6.09 -18.304 1 89.87 199 ILE B C 1
ATOM 4119 O O . ILE B 1 199 ? 4.105 7.07 -17.909 1 89.87 199 ILE B O 1
ATOM 4123 N N . THR B 1 200 ? 2.22 6.126 -18.687 1 89.82 200 THR B N 1
ATOM 4124 C CA . THR B 1 200 ? 1.532 7.412 -18.726 1 89.82 200 THR B CA 1
ATOM 4125 C C . THR B 1 200 ? 1.427 8.012 -17.327 1 89.82 200 THR B C 1
ATOM 4127 O O . THR B 1 200 ? 1.628 9.215 -17.146 1 89.82 200 THR B O 1
ATOM 4130 N N . SER B 1 201 ? 1.168 7.244 -16.409 1 92.06 201 SER B N 1
ATOM 4131 C CA . SER B 1 201 ? 1.058 7.724 -15.035 1 92.06 201 SER B CA 1
ATOM 4132 C C . SER B 1 201 ? 2.397 8.244 -14.523 1 92.06 201 SER B C 1
ATOM 4134 O O . SER B 1 201 ? 2.457 9.298 -13.885 1 92.06 201 SER B O 1
ATOM 4136 N N . ILE B 1 202 ? 3.442 7.573 -14.783 1 90.82 202 ILE B N 1
ATOM 4137 C CA . ILE B 1 202 ? 4.771 7.966 -14.326 1 90.82 202 ILE B CA 1
ATOM 4138 C C . ILE B 1 202 ? 5.191 9.262 -15.016 1 90.82 202 ILE B C 1
ATOM 4140 O O . ILE B 1 202 ? 5.745 10.161 -14.379 1 90.82 202 ILE B O 1
ATOM 4144 N N . VAL B 1 203 ? 4.924 9.385 -16.276 1 88.89 203 VAL B N 1
ATOM 4145 C CA . VAL B 1 203 ? 5.299 10.58 -17.024 1 88.89 203 VAL B CA 1
ATOM 4146 C C . VAL B 1 203 ? 4.544 11.79 -16.478 1 88.89 203 VAL B C 1
ATOM 4148 O O . VAL B 1 203 ? 5.12 12.869 -16.32 1 88.89 203 VAL B O 1
ATOM 4151 N N . PHE B 1 204 ? 3.314 11.616 -16.144 1 87.81 204 PHE B N 1
ATOM 4152 C CA . PHE B 1 204 ? 2.526 12.697 -15.563 1 87.81 204 PHE B CA 1
ATOM 4153 C C . PHE B 1 204 ? 3.078 13.098 -14.201 1 87.81 204 PHE B C 1
ATOM 4155 O O . PHE B 1 204 ? 3.131 14.285 -13.871 1 87.81 204 PHE B O 1
ATOM 4162 N N . TYR B 1 205 ? 3.461 12.19 -13.483 1 91.17 205 TYR B N 1
ATOM 4163 C CA . TYR B 1 205 ? 4.039 12.458 -12.171 1 91.17 205 TYR B CA 1
ATOM 4164 C C . TYR B 1 205 ? 5.363 13.202 -12.3 1 91.17 205 TYR B C 1
ATOM 4166 O O . TYR B 1 205 ? 5.593 14.197 -11.609 1 91.17 205 TYR B O 1
ATOM 4174 N N . VAL B 1 206 ? 6.208 12.702 -13.174 1 87.8 206 VAL B N 1
ATOM 4175 C CA . VAL B 1 206 ? 7.524 13.313 -13.332 1 87.8 206 VAL B CA 1
ATOM 4176 C C . VAL B 1 206 ? 7.373 14.733 -13.874 1 87.8 206 VAL B C 1
ATOM 4178 O O . VAL B 1 206 ? 8.039 15.658 -13.403 1 87.8 206 VAL B O 1
ATOM 4181 N N . GLY B 1 207 ? 6.515 14.851 -14.798 1 85.17 207 GLY B N 1
ATOM 4182 C CA . GLY B 1 207 ? 6.269 16.185 -15.323 1 85.17 207 GLY B CA 1
ATOM 4183 C C . GLY B 1 207 ? 5.766 17.157 -14.272 1 85.17 207 GLY B C 1
ATOM 4184 O O . GLY B 1 207 ? 6.235 18.294 -14.196 1 85.17 207 GLY B O 1
ATOM 4185 N N . SER B 1 208 ? 4.944 16.724 -13.488 1 86 208 SER B N 1
ATOM 4186 C CA . SER B 1 208 ? 4.37 17.577 -12.453 1 86 208 SER B CA 1
ATOM 4187 C C . SER B 1 208 ? 5.372 17.841 -11.334 1 86 208 SER B C 1
ATOM 4189 O O . SER B 1 208 ? 5.463 18.96 -10.826 1 86 208 SER B O 1
ATOM 4191 N N . SER B 1 209 ? 6.098 16.875 -10.962 1 87.12 209 SER B N 1
ATOM 4192 C CA . SER B 1 209 ? 7.056 17.026 -9.872 1 87.12 209 SER B CA 1
ATOM 4193 C C . SER B 1 209 ? 8.198 17.958 -10.265 1 87.12 209 SER B C 1
ATOM 4195 O O . SER B 1 209 ? 8.642 18.778 -9.459 1 87.12 209 SER B O 1
ATOM 4197 N N . VAL B 1 210 ? 8.637 17.811 -11.458 1 83.86 210 VAL B N 1
ATOM 4198 C CA . VAL B 1 210 ? 9.72 18.669 -11.928 1 83.86 210 VAL B CA 1
ATOM 4199 C C . VAL B 1 210 ? 9.237 20.116 -12.002 1 83.86 210 VAL B C 1
ATOM 4201 O O . VAL B 1 210 ? 9.967 21.04 -11.634 1 83.86 210 VAL B O 1
ATOM 4204 N N . SER B 1 211 ? 8.09 20.278 -12.423 1 82.51 211 SER B N 1
ATOM 4205 C CA . SER B 1 211 ? 7.526 21.622 -12.482 1 82.51 211 SER B CA 1
ATOM 4206 C C . SER B 1 211 ? 7.395 22.229 -11.089 1 82.51 211 SER B C 1
ATOM 4208 O O . SER B 1 211 ? 7.677 23.413 -10.892 1 82.51 211 SER B O 1
ATOM 4210 N N . PHE B 1 212 ? 7.029 21.486 -10.219 1 82.91 212 PHE B N 1
ATOM 4211 C CA . PHE B 1 212 ? 6.882 21.958 -8.847 1 82.91 212 PHE B CA 1
ATOM 4212 C C . PHE B 1 212 ? 8.236 22.332 -8.256 1 82.91 212 PHE B C 1
ATOM 4214 O O . PHE B 1 212 ? 8.386 23.401 -7.66 1 82.91 212 PHE B O 1
ATOM 4221 N N . ILE B 1 213 ? 9.213 21.531 -8.45 1 82.96 213 ILE B N 1
ATOM 4222 C CA . ILE B 1 213 ? 10.529 21.751 -7.861 1 82.96 213 ILE B CA 1
ATOM 4223 C C . ILE B 1 213 ? 11.193 22.959 -8.517 1 82.96 213 ILE B C 1
ATOM 4225 O O . ILE B 1 213 ? 11.852 23.755 -7.844 1 82.96 213 ILE B O 1
ATOM 4229 N N . LYS B 1 214 ? 11.04 23.085 -9.7 1 80.87 214 LYS B N 1
ATOM 4230 C CA . LYS B 1 214 ? 11.643 24.216 -10.401 1 80.87 214 LYS B CA 1
ATOM 4231 C C . LYS B 1 214 ? 11.013 25.534 -9.959 1 80.87 214 LYS B C 1
ATOM 4233 O O . LYS B 1 214 ? 11.668 26.579 -9.981 1 80.87 214 LYS B O 1
ATOM 4238 N N . THR B 1 215 ? 9.847 25.432 -9.507 1 77.48 215 THR B N 1
ATOM 4239 C CA . THR B 1 215 ? 9.15 26.643 -9.086 1 77.48 215 THR B CA 1
ATOM 4240 C C . THR B 1 215 ? 9.472 26.974 -7.632 1 77.48 215 THR B C 1
ATOM 4242 O O . THR B 1 215 ? 9.66 28.142 -7.283 1 77.48 215 THR B O 1
ATOM 4245 N N . VAL B 1 216 ? 9.618 26.003 -6.88 1 80.11 216 VAL B N 1
ATOM 4246 C CA . VAL B 1 216 ? 9.683 26.249 -5.444 1 80.11 216 VAL B CA 1
ATOM 4247 C C . VAL B 1 216 ? 11.137 26.212 -4.978 1 80.11 216 VAL B C 1
ATOM 4249 O O . VAL B 1 216 ? 11.514 26.923 -4.043 1 80.11 216 VAL B O 1
ATOM 4252 N N . ALA B 1 217 ? 11.921 25.486 -5.585 1 79.57 217 ALA B N 1
ATOM 4253 C CA . ALA B 1 217 ? 13.284 25.239 -5.122 1 79.57 217 ALA B CA 1
ATOM 4254 C C . ALA B 1 217 ? 14.1 26.528 -5.103 1 79.57 217 ALA B C 1
ATOM 4256 O O . ALA B 1 217 ? 14.862 26.774 -4.165 1 79.57 217 ALA B O 1
ATOM 4257 N N . PRO B 1 218 ? 13.93 27.368 -6.095 1 79.97 218 PRO B N 1
ATOM 4258 C CA . PRO B 1 218 ? 14.717 28.603 -6.089 1 79.97 218 PRO B CA 1
ATOM 4259 C C . PRO B 1 218 ? 14.33 29.545 -4.951 1 79.97 218 PRO B C 1
ATOM 4261 O O . PRO B 1 218 ? 15.128 30.395 -4.55 1 79.97 218 PRO B O 1
ATOM 4264 N N . LEU B 1 219 ? 13.25 29.362 -4.384 1 78.01 219 LEU B N 1
ATOM 4265 C CA . LEU B 1 219 ? 12.787 30.221 -3.299 1 78.01 219 LEU B CA 1
ATOM 4266 C C . LEU B 1 219 ? 13.361 29.764 -1.962 1 78.01 219 LEU B C 1
ATOM 4268 O O . LEU B 1 219 ? 13.451 30.553 -1.019 1 78.01 219 LEU B O 1
ATOM 4272 N N . TYR B 1 220 ? 13.678 28.461 -1.949 1 80.38 220 TYR B N 1
ATOM 4273 C CA . TYR B 1 220 ? 14.213 27.899 -0.713 1 80.38 220 TYR B CA 1
ATOM 4274 C C . TYR B 1 220 ? 15.487 27.107 -0.981 1 80.38 220 TYR B C 1
ATOM 4276 O O . TYR B 1 220 ? 15.535 25.898 -0.741 1 80.38 220 TYR B O 1
ATOM 4284 N N . PRO B 1 221 ? 16.464 27.759 -1.386 1 76.14 221 PRO B N 1
ATOM 4285 C CA . PRO B 1 221 ? 17.681 27.056 -1.799 1 76.14 221 PRO B CA 1
ATOM 4286 C C . PRO B 1 221 ? 18.361 26.323 -0.645 1 76.14 221 PRO B C 1
ATOM 4288 O O . PRO B 1 221 ? 19.04 25.316 -0.863 1 76.14 221 PRO B O 1
ATOM 4291 N N . ASP B 1 222 ? 18.152 26.679 0.561 1 78.04 222 ASP B N 1
ATOM 4292 C CA . ASP B 1 222 ? 18.867 26.088 1.688 1 78.04 222 ASP B CA 1
ATOM 4293 C C . ASP B 1 222 ? 18.056 24.96 2.323 1 78.04 222 ASP B C 1
ATOM 4295 O O . ASP B 1 222 ? 18.499 24.338 3.291 1 78.04 222 ASP B O 1
ATOM 4299 N N . ASN B 1 223 ? 17.044 24.713 1.745 1 80.21 223 ASN B N 1
ATOM 4300 C CA . ASN B 1 223 ? 16.234 23.644 2.318 1 80.21 223 ASN B CA 1
ATOM 4301 C C . ASN B 1 223 ? 16.694 22.272 1.836 1 80.21 223 ASN B C 1
ATOM 4303 O O . ASN B 1 223 ? 16.646 21.981 0.64 1 80.21 223 ASN B O 1
ATOM 4307 N N . PRO B 1 224 ? 17.221 21.439 2.668 1 83.19 224 PRO B N 1
ATOM 4308 C CA . PRO B 1 224 ? 17.76 20.135 2.273 1 83.19 224 PRO B CA 1
ATOM 4309 C C . PRO B 1 224 ? 16.681 19.178 1.771 1 83.19 224 PRO B C 1
ATOM 4311 O O . PRO B 1 224 ? 16.997 18.129 1.204 1 83.19 224 PRO B O 1
ATOM 4314 N N . ILE B 1 225 ? 15.514 19.515 1.858 1 84.1 225 ILE B N 1
ATOM 4315 C CA . ILE B 1 225 ? 14.41 18.628 1.509 1 84.1 225 ILE B CA 1
ATOM 4316 C C . ILE B 1 225 ? 14.389 18.4 -0 1 84.1 225 ILE B C 1
ATOM 4318 O O . ILE B 1 225 ? 13.989 17.33 -0.467 1 84.1 225 ILE B O 1
ATOM 4322 N N . PHE B 1 226 ? 14.937 19.342 -0.79 1 84.01 226 PHE B N 1
ATOM 4323 C CA . PHE B 1 226 ? 14.918 19.21 -2.242 1 84.01 226 PHE B CA 1
ATOM 4324 C C . PHE B 1 226 ? 15.949 18.188 -2.707 1 84.01 226 PHE B C 1
ATOM 4326 O O . PHE B 1 226 ? 15.714 17.457 -3.671 1 84.01 226 PHE B O 1
ATOM 4333 N N . LYS B 1 227 ? 17.018 18.167 -1.997 1 83.86 227 LYS B N 1
ATOM 4334 C CA . LYS B 1 227 ? 18.022 17.158 -2.322 1 83.86 227 LYS B CA 1
ATOM 4335 C C . LYS B 1 227 ? 17.512 15.754 -2.006 1 83.86 227 LYS B C 1
ATOM 4337 O O . LYS B 1 227 ? 17.772 14.811 -2.755 1 83.86 227 LYS B O 1
ATOM 4342 N N . ARG B 1 228 ? 16.801 15.687 -0.97 1 86.86 228 ARG B N 1
ATOM 4343 C CA . ARG B 1 228 ? 16.218 14.4 -0.604 1 86.86 228 ARG B CA 1
ATOM 4344 C C . ARG B 1 228 ? 15.144 13.982 -1.603 1 86.86 228 ARG B C 1
ATOM 4346 O O . ARG B 1 228 ? 14.996 12.795 -1.902 1 86.86 228 ARG B O 1
ATOM 4353 N N . PHE B 1 229 ? 14.507 14.95 -2.05 1 88.14 229 PHE B N 1
ATOM 4354 C CA . PHE B 1 229 ? 13.488 14.677 -3.057 1 88.14 229 PHE B CA 1
ATOM 4355 C C . PHE B 1 229 ? 14.122 14.17 -4.346 1 88.14 229 PHE B C 1
ATOM 4357 O O . PHE B 1 229 ? 13.582 13.277 -5.001 1 88.14 229 PHE B O 1
ATOM 4364 N N . PHE B 1 230 ? 15.256 14.673 -4.704 1 88.4 230 PHE B N 1
ATOM 4365 C CA . PHE B 1 230 ? 15.973 14.237 -5.897 1 88.4 230 PHE B CA 1
ATOM 4366 C C . PHE B 1 230 ? 16.404 12.781 -5.767 1 88.4 230 PHE B C 1
ATOM 4368 O O . PHE B 1 230 ? 16.309 12.012 -6.725 1 88.4 230 PHE B O 1
ATOM 4375 N N . LEU B 1 231 ? 16.801 12.398 -4.634 1 90.95 231 LEU B N 1
ATOM 4376 C CA . LEU B 1 231 ? 17.205 11.016 -4.402 1 90.95 231 LEU B CA 1
ATOM 4377 C C . LEU B 1 231 ? 16.016 10.071 -4.536 1 90.95 231 LEU B C 1
ATOM 4379 O O . LEU B 1 231 ? 16.152 8.965 -5.063 1 90.95 231 LEU B O 1
ATOM 4383 N N . LEU B 1 232 ? 14.861 10.506 -4.12 1 90.52 232 LEU B N 1
ATOM 4384 C CA . LEU B 1 232 ? 13.654 9.695 -4.246 1 90.52 232 LEU B CA 1
ATOM 4385 C C . LEU B 1 232 ? 13.258 9.534 -5.71 1 90.52 232 LEU B C 1
ATOM 4387 O O . LEU B 1 232 ? 12.78 8.472 -6.115 1 90.52 232 LEU B O 1
ATOM 4391 N N . GLN B 1 233 ? 13.516 10.531 -6.516 1 90.8 233 GLN B N 1
ATOM 4392 C CA . GLN B 1 233 ? 13.231 10.432 -7.943 1 90.8 233 GLN B CA 1
ATOM 4393 C C . GLN B 1 233 ? 14.124 9.391 -8.612 1 90.8 233 GLN B C 1
ATOM 4395 O O . GLN B 1 233 ? 13.693 8.694 -9.533 1 90.8 233 GLN B O 1
ATOM 4400 N N . LEU B 1 234 ? 15.277 9.312 -8.144 1 92.31 234 LEU B N 1
ATOM 4401 C CA . LEU B 1 234 ? 16.189 8.306 -8.678 1 92.31 234 LEU B CA 1
ATOM 4402 C C . LEU B 1 234 ? 15.699 6.899 -8.352 1 92.31 234 LEU B C 1
ATOM 4404 O O . LEU B 1 234 ? 15.805 5.993 -9.181 1 92.31 234 LEU B O 1
ATOM 4408 N N . VAL B 1 235 ? 15.183 6.756 -7.176 1 92.5 235 VAL B N 1
ATOM 4409 C CA . VAL B 1 235 ? 14.633 5.463 -6.786 1 92.5 235 VAL B CA 1
ATOM 4410 C C . VAL B 1 235 ? 13.474 5.094 -7.71 1 92.5 235 VAL B C 1
ATOM 4412 O O . VAL B 1 235 ? 13.326 3.932 -8.097 1 92.5 235 VAL B O 1
ATOM 4415 N N . LEU B 1 236 ? 12.67 6.048 -8.056 1 92.09 236 LEU B N 1
ATOM 4416 C CA . LEU B 1 236 ? 11.566 5.802 -8.977 1 92.09 236 LEU B CA 1
ATOM 4417 C C . LEU B 1 236 ? 12.082 5.302 -10.322 1 92.09 236 LEU B C 1
ATOM 4419 O O . LEU B 1 236 ? 11.567 4.32 -10.863 1 92.09 236 LEU B O 1
ATOM 4423 N N . ILE B 1 237 ? 13.106 5.957 -10.825 1 90.8 237 ILE B N 1
ATOM 4424 C CA . ILE B 1 237 ? 13.671 5.603 -12.122 1 90.8 237 ILE B CA 1
ATOM 4425 C C . ILE B 1 237 ? 14.232 4.184 -12.072 1 90.8 237 ILE B C 1
ATOM 4427 O O . ILE B 1 237 ? 14.067 3.41 -13.018 1 90.8 237 ILE B O 1
ATOM 4431 N N . ILE B 1 238 ? 14.765 3.809 -10.98 1 91.43 238 ILE B N 1
ATOM 4432 C CA . ILE B 1 238 ? 15.407 2.51 -10.812 1 91.43 238 ILE B CA 1
ATOM 4433 C C . ILE B 1 238 ? 14.343 1.423 -10.677 1 91.43 238 ILE B C 1
ATOM 4435 O O . ILE B 1 238 ? 14.5 0.322 -11.21 1 91.43 238 ILE B O 1
ATOM 4439 N N . THR B 1 239 ? 13.227 1.712 -10.049 1 87.93 239 THR B N 1
ATOM 4440 C CA . THR B 1 239 ? 12.296 0.659 -9.659 1 87.93 239 THR B CA 1
ATOM 4441 C C . THR B 1 239 ? 11.254 0.427 -10.75 1 87.93 239 THR B C 1
ATOM 4443 O O . THR B 1 239 ? 10.58 -0.605 -10.763 1 87.93 239 THR B O 1
ATOM 4446 N N . LYS B 1 240 ? 11.102 1.379 -11.699 1 90.39 240 LYS B N 1
ATOM 4447 C CA . LYS B 1 240 ? 10.009 1.095 -12.624 1 90.39 240 LYS B CA 1
ATOM 4448 C C . LYS B 1 240 ? 10.421 1.379 -14.066 1 90.39 240 LYS B C 1
ATOM 4450 O O . LYS B 1 240 ? 10.431 0.476 -14.904 1 90.39 240 LYS B O 1
ATOM 4455 N N . PRO B 1 241 ? 10.781 2.635 -14.416 1 88.48 241 PRO B N 1
ATOM 4456 C CA . PRO B 1 241 ? 11.162 2.851 -15.814 1 88.48 241 PRO B CA 1
ATOM 4457 C C . PRO B 1 241 ? 12.315 1.953 -16.257 1 88.48 241 PRO B C 1
ATOM 4459 O O . PRO B 1 241 ? 12.289 1.411 -17.364 1 88.48 241 PRO B O 1
ATOM 4462 N N . GLN B 1 242 ? 13.287 1.822 -15.508 1 90.18 242 GLN B N 1
ATOM 4463 C CA . GLN B 1 242 ? 14.415 0.963 -15.851 1 90.18 242 GLN B CA 1
ATOM 4464 C C . GLN B 1 242 ? 13.966 -0.483 -16.045 1 90.18 242 GLN B C 1
ATOM 4466 O O . GLN B 1 242 ? 14.412 -1.156 -16.977 1 90.18 242 GLN B O 1
ATOM 4471 N N . ILE B 1 243 ? 13.113 -0.959 -15.191 1 87.76 243 ILE B N 1
ATOM 4472 C CA . ILE B 1 243 ? 12.615 -2.327 -15.286 1 87.76 243 ILE B CA 1
ATOM 4473 C C . ILE B 1 243 ? 11.783 -2.487 -16.557 1 87.76 243 ILE B C 1
ATOM 4475 O O . ILE B 1 243 ? 11.895 -3.496 -17.257 1 87.76 243 ILE B O 1
ATOM 4479 N N . ILE B 1 244 ? 11.016 -1.494 -16.855 1 86.04 244 ILE B N 1
ATOM 4480 C CA . ILE B 1 244 ? 10.188 -1.52 -18.056 1 86.04 244 ILE B CA 1
ATOM 4481 C C . ILE B 1 244 ? 11.077 -1.573 -19.296 1 86.04 244 ILE B C 1
ATOM 4483 O O . ILE B 1 244 ? 10.816 -2.344 -20.222 1 86.04 244 ILE B O 1
ATOM 4487 N N . ILE B 1 245 ? 12.105 -0.823 -19.286 1 87.78 245 ILE B N 1
ATOM 4488 C CA . ILE B 1 245 ? 13.022 -0.783 -20.421 1 87.78 245 ILE B CA 1
ATOM 4489 C C . ILE B 1 245 ? 13.717 -2.134 -20.571 1 87.78 245 ILE B C 1
ATOM 4491 O O . ILE B 1 245 ? 13.831 -2.66 -21.68 1 87.78 245 ILE B O 1
ATOM 4495 N N . LEU B 1 246 ? 14.152 -2.745 -19.5 1 87.53 246 LEU B N 1
ATOM 4496 C CA . LEU B 1 246 ? 14.826 -4.038 -19.548 1 87.53 246 LEU B CA 1
ATOM 4497 C C . LEU B 1 246 ? 13.873 -5.131 -20.018 1 87.53 246 LEU B C 1
ATOM 4499 O O . LEU B 1 246 ? 14.264 -6.016 -20.782 1 87.53 246 LEU B O 1
ATOM 4503 N N . GLU B 1 247 ? 12.677 -5.038 -19.596 1 84.34 247 GLU B N 1
ATOM 4504 C CA . GLU B 1 247 ? 11.679 -6.009 -20.033 1 84.34 247 GLU B CA 1
ATOM 4505 C C . GLU B 1 247 ? 11.356 -5.84 -21.514 1 84.34 247 GLU B C 1
ATOM 4507 O O . GLU B 1 247 ? 11.125 -6.824 -22.221 1 84.34 247 GLU B O 1
ATOM 4512 N N . LEU B 1 248 ? 11.338 -4.648 -21.952 1 82.64 248 LEU B N 1
ATOM 4513 C CA . LEU B 1 248 ? 11.087 -4.388 -23.366 1 82.64 248 LEU B CA 1
ATOM 4514 C C . LEU B 1 248 ? 12.243 -4.892 -24.224 1 82.64 248 LEU B C 1
ATOM 4516 O O . LEU B 1 248 ? 12.023 -5.495 -25.277 1 82.64 248 LEU B O 1
ATOM 4520 N N . ILE B 1 249 ? 13.42 -4.72 -23.755 1 83.29 249 ILE B N 1
ATOM 4521 C CA . ILE B 1 249 ? 14.598 -5.2 -24.469 1 83.29 249 ILE B CA 1
ATOM 4522 C C . ILE B 1 249 ? 14.568 -6.724 -24.549 1 83.29 249 ILE B C 1
ATOM 4524 O O . ILE B 1 249 ? 14.87 -7.303 -25.595 1 83.29 249 ILE B O 1
ATOM 4528 N N . TYR B 1 250 ? 14.15 -7.348 -23.48 1 82.86 250 TYR B N 1
ATOM 4529 C CA . TYR B 1 250 ? 14.077 -8.804 -23.437 1 82.86 250 TYR B CA 1
ATOM 4530 C C . TYR B 1 250 ? 13.027 -9.327 -24.41 1 82.86 250 TYR B C 1
ATOM 4532 O O . TYR B 1 250 ? 13.27 -10.295 -25.135 1 82.86 250 TYR B O 1
ATOM 4540 N N . ASN B 1 251 ? 11.92 -8.691 -24.45 1 78.95 251 ASN B N 1
ATOM 4541 C CA . ASN B 1 251 ? 10.817 -9.181 -25.27 1 78.95 251 ASN B CA 1
ATOM 4542 C C . ASN B 1 251 ? 11.053 -8.902 -26.751 1 78.95 251 ASN B C 1
ATOM 4544 O O . ASN B 1 251 ? 10.579 -9.647 -27.611 1 78.95 251 ASN B O 1
ATOM 4548 N N . LEU B 1 252 ? 11.776 -7.876 -26.909 1 78.52 252 LEU B N 1
ATOM 4549 C CA . LEU B 1 252 ? 12.036 -7.527 -28.301 1 78.52 252 LEU B CA 1
ATOM 4550 C C . LEU B 1 252 ? 13.254 -8.277 -28.831 1 78.52 252 LEU B C 1
ATOM 4552 O O . LEU B 1 252 ? 13.425 -8.413 -30.045 1 78.52 252 LEU B O 1
ATOM 4556 N N . SER B 1 253 ? 14.009 -8.793 -27.913 1 78.22 253 SER B N 1
ATOM 4557 C CA . SER B 1 253 ? 15.203 -9.516 -28.339 1 78.22 253 SER B CA 1
ATOM 4558 C C . SER B 1 253 ? 14.908 -10.999 -28.543 1 78.22 253 SER B C 1
ATOM 4560 O O . SER B 1 253 ? 13.962 -11.535 -27.962 1 78.22 253 SER B O 1
ATOM 4562 N N . THR B 1 254 ? 15.41 -11.603 -29.531 1 71.33 254 THR B N 1
ATOM 4563 C CA . THR B 1 254 ? 15.271 -13.022 -29.837 1 71.33 254 THR B CA 1
ATOM 4564 C C . THR B 1 254 ? 16.37 -13.832 -29.156 1 71.33 254 THR B C 1
ATOM 4566 O O . THR B 1 254 ? 17.482 -13.941 -29.678 1 71.33 254 THR B O 1
ATOM 4569 N N . PHE B 1 255 ? 16.093 -14.06 -27.872 1 69.35 255 PHE B N 1
ATOM 4570 C CA . PHE B 1 255 ? 17.08 -14.885 -27.186 1 69.35 255 PHE B CA 1
ATOM 4571 C C . PHE B 1 255 ? 16.86 -16.361 -27.494 1 69.35 255 PHE B C 1
ATOM 4573 O O . PHE B 1 255 ? 15.718 -16.816 -27.597 1 69.35 255 PHE B O 1
ATOM 4580 N N . GLU B 1 256 ? 17.875 -17 -27.901 1 67.65 256 GLU B N 1
ATOM 4581 C CA . GLU B 1 256 ? 17.802 -18.432 -28.177 1 67.65 256 GLU B CA 1
ATOM 4582 C C . GLU B 1 256 ? 17.543 -19.227 -26.9 1 67.65 256 GLU B C 1
ATOM 4584 O O . GLU B 1 256 ? 18.05 -18.879 -25.832 1 67.65 256 GLU B O 1
ATOM 4589 N N . CYS B 1 257 ? 16.487 -19.989 -26.806 1 70.73 257 CYS B N 1
ATOM 4590 C CA . CYS B 1 257 ? 16.153 -20.858 -25.683 1 70.73 257 CYS B CA 1
ATOM 4591 C C . CYS B 1 257 ? 16.934 -22.165 -25.753 1 70.73 257 CYS B C 1
ATOM 4593 O O . CYS B 1 257 ? 16.618 -23.039 -26.563 1 70.73 257 CYS B O 1
ATOM 4595 N N . THR B 1 258 ? 18.164 -22.22 -25.25 1 66.84 258 THR B N 1
ATOM 4596 C CA . THR B 1 258 ? 18.913 -23.471 -25.215 1 66.84 258 THR B CA 1
ATOM 4597 C C . THR B 1 258 ? 18.314 -24.431 -24.191 1 66.84 258 THR B C 1
ATOM 4599 O O . THR B 1 258 ? 18.122 -25.614 -24.481 1 66.84 258 THR B O 1
ATOM 4602 N N . LEU B 1 259 ? 18.134 -23.918 -23.028 1 70.98 259 LEU B N 1
ATOM 4603 C CA . LEU B 1 259 ? 17.468 -24.646 -21.954 1 70.98 259 LEU B CA 1
ATOM 4604 C C . LEU B 1 259 ? 16.178 -23.946 -21.541 1 70.98 259 LEU B C 1
ATOM 4606 O O . LEU B 1 259 ? 16.114 -22.715 -21.521 1 70.98 259 LEU B O 1
ATOM 4610 N N . ALA B 1 260 ? 15.216 -24.799 -21.42 1 68.94 260 ALA B N 1
ATOM 4611 C CA . ALA B 1 260 ? 13.902 -24.267 -21.069 1 68.94 260 ALA B CA 1
ATOM 4612 C C . ALA B 1 260 ? 14.001 -23.291 -19.899 1 68.94 260 ALA B C 1
ATOM 4614 O O . ALA B 1 260 ? 14.466 -23.656 -18.816 1 68.94 260 ALA B O 1
ATOM 4615 N N . GLY B 1 261 ? 13.773 -21.928 -20.186 1 73.87 261 GLY B N 1
ATOM 4616 C CA . GLY B 1 261 ? 13.685 -20.904 -19.158 1 73.87 261 GLY B CA 1
ATOM 4617 C C . GLY B 1 261 ? 14.992 -20.166 -18.937 1 73.87 261 GLY B C 1
ATOM 4618 O O . GLY B 1 261 ? 15.071 -19.271 -18.093 1 73.87 261 GLY B O 1
ATOM 4619 N N . GLU B 1 262 ? 16.014 -20.458 -19.681 1 79.51 262 GLU B N 1
ATOM 4620 C CA . GLU B 1 262 ? 17.347 -19.91 -19.453 1 79.51 262 GLU B CA 1
ATOM 4621 C C . GLU B 1 262 ? 17.367 -18.4 -19.67 1 79.51 262 GLU B C 1
ATOM 4623 O O . GLU B 1 262 ? 17.883 -17.654 -18.835 1 79.51 262 GLU B O 1
ATOM 4628 N N . PRO B 1 263 ? 16.779 -17.954 -20.707 1 83.14 263 PRO B N 1
ATOM 4629 C CA . PRO B 1 263 ? 16.855 -16.505 -20.906 1 83.14 263 PRO B CA 1
ATOM 4630 C C . PRO B 1 263 ? 16.106 -15.721 -19.831 1 83.14 263 PRO B C 1
ATOM 4632 O O . PRO B 1 263 ? 16.548 -14.642 -19.428 1 83.14 263 PRO B O 1
ATOM 4635 N N . LYS B 1 264 ? 15.034 -16.208 -19.336 1 85.51 264 LYS B N 1
ATOM 4636 C CA . LYS B 1 264 ? 14.27 -15.522 -18.298 1 85.51 264 LYS B CA 1
ATOM 4637 C C . LYS B 1 264 ? 15.036 -15.496 -16.978 1 85.51 264 LYS B C 1
ATOM 4639 O O . LYS B 1 264 ? 14.983 -14.508 -16.243 1 85.51 264 LYS B O 1
ATOM 4644 N N . VAL B 1 265 ? 15.721 -16.541 -16.765 1 88.37 265 VAL B N 1
ATOM 4645 C CA . VAL B 1 265 ? 16.501 -16.631 -15.536 1 88.37 265 VAL B CA 1
ATOM 4646 C C . VAL B 1 265 ? 17.656 -15.633 -15.581 1 88.37 265 VAL B C 1
ATOM 4648 O O . VAL B 1 265 ? 17.888 -14.899 -14.618 1 88.37 265 VAL B O 1
ATOM 4651 N N . TYR B 1 266 ? 18.34 -15.521 -16.681 1 87.62 266 TYR B N 1
ATOM 4652 C CA . TYR B 1 266 ? 19.487 -14.628 -16.8 1 87.62 266 TYR B CA 1
ATOM 4653 C C . TYR B 1 266 ? 19.048 -13.169 -16.778 1 87.62 266 TYR B C 1
ATOM 4655 O O . TYR B 1 266 ? 19.719 -12.322 -16.184 1 87.62 266 TYR B O 1
ATOM 4663 N N . ILE B 1 267 ? 18.003 -12.9 -17.403 1 89.12 267 ILE B N 1
ATOM 4664 C CA . ILE B 1 267 ? 17.546 -11.515 -17.395 1 89.12 267 ILE B CA 1
ATOM 4665 C C . ILE B 1 267 ? 17.123 -11.119 -15.983 1 89.12 267 ILE B C 1
ATOM 4667 O O . ILE B 1 267 ? 17.32 -9.975 -15.566 1 89.12 267 ILE B O 1
ATOM 4671 N N . ASN B 1 268 ? 16.509 -12.005 -15.302 1 91.21 268 ASN B N 1
ATOM 4672 C CA . ASN B 1 268 ? 16.135 -11.73 -13.918 1 91.21 268 ASN B CA 1
ATOM 4673 C C . ASN B 1 268 ? 17.361 -11.478 -13.046 1 91.21 268 ASN B C 1
ATOM 4675 O O . ASN B 1 268 ? 17.368 -10.554 -12.23 1 91.21 268 ASN B O 1
ATOM 4679 N N . ILE B 1 269 ? 18.401 -12.269 -13.23 1 93.04 269 ILE B N 1
ATOM 4680 C CA . ILE B 1 269 ? 19.618 -12.127 -12.437 1 93.04 269 ILE B CA 1
ATOM 4681 C C . ILE B 1 269 ? 20.281 -10.787 -12.745 1 93.04 269 ILE B C 1
ATOM 4683 O O . ILE B 1 269 ? 20.675 -10.058 -11.831 1 93.04 269 ILE B O 1
ATOM 4687 N N . ILE B 1 270 ? 20.308 -10.434 -13.953 1 91.05 270 ILE B N 1
ATOM 4688 C CA . ILE B 1 270 ? 20.947 -9.189 -14.367 1 91.05 270 ILE B CA 1
ATOM 4689 C C . ILE B 1 270 ? 20.135 -7.999 -13.861 1 91.05 270 ILE B C 1
ATOM 4691 O O . ILE B 1 270 ? 20.695 -7.043 -13.32 1 91.05 270 ILE B O 1
ATOM 4695 N N . LYS B 1 271 ? 18.887 -8.106 -14.068 1 92.75 271 LYS B N 1
ATOM 4696 C CA . LYS B 1 271 ? 17.999 -7.027 -13.645 1 92.75 271 LYS B CA 1
ATOM 4697 C C . LYS B 1 271 ? 18.111 -6.779 -12.144 1 92.75 271 LYS B C 1
ATOM 4699 O O . LYS B 1 271 ? 18.264 -5.636 -11.708 1 92.75 271 LYS B O 1
ATOM 4704 N N . GLN B 1 272 ? 18.084 -7.771 -11.352 1 94.82 272 GLN B N 1
ATOM 4705 C CA . GLN B 1 272 ? 18.129 -7.631 -9.9 1 94.82 272 GLN B CA 1
ATOM 4706 C C . GLN B 1 272 ? 19.495 -7.132 -9.438 1 94.82 272 GLN B C 1
ATOM 4708 O O . GLN B 1 272 ? 19.584 -6.308 -8.524 1 94.82 272 GLN B O 1
ATOM 4713 N N . LEU B 1 273 ? 20.532 -7.568 -10.109 1 94.14 273 LEU B N 1
ATOM 4714 C CA . LEU B 1 273 ? 21.876 -7.142 -9.732 1 94.14 273 LEU B CA 1
ATOM 4715 C C . LEU B 1 273 ? 22.082 -5.662 -10.036 1 94.14 273 LEU B C 1
ATOM 4717 O O . LEU B 1 273 ? 22.668 -4.934 -9.232 1 94.14 273 LEU B O 1
ATOM 4721 N N . VAL B 1 274 ? 21.607 -5.23 -11.145 1 93.82 274 VAL B N 1
ATOM 4722 C CA . VAL B 1 274 ? 21.744 -3.831 -11.534 1 93.82 274 VAL B CA 1
ATOM 4723 C C . VAL B 1 274 ? 20.986 -2.944 -10.549 1 93.82 274 VAL B C 1
ATOM 4725 O O . VAL B 1 274 ? 21.506 -1.92 -10.099 1 93.82 274 VAL B O 1
ATOM 4728 N N . ILE B 1 275 ? 19.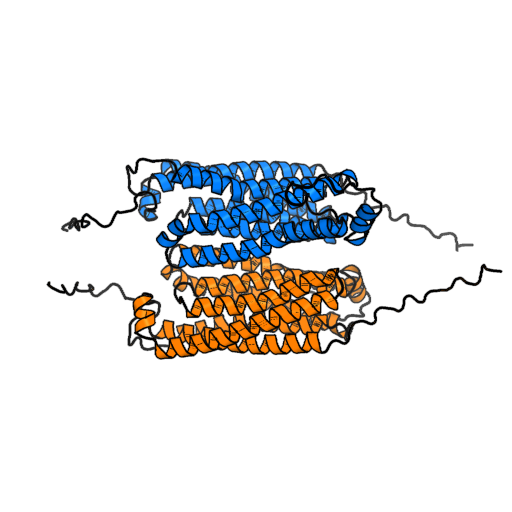821 -3.348 -10.198 1 95.18 275 ILE B N 1
ATOM 4729 C CA . ILE B 1 275 ? 19.01 -2.569 -9.269 1 95.18 275 ILE B CA 1
ATOM 4730 C C . ILE B 1 275 ? 19.689 -2.525 -7.902 1 95.18 275 ILE B C 1
ATOM 4732 O O . ILE B 1 275 ? 19.751 -1.47 -7.266 1 95.18 275 ILE B O 1
ATOM 4736 N N . LEU B 1 276 ? 20.245 -3.639 -7.48 1 96.14 276 LEU B N 1
ATOM 4737 C CA . LEU B 1 276 ? 20.907 -3.714 -6.182 1 96.14 276 LEU B CA 1
ATOM 4738 C C . LEU B 1 276 ? 22.106 -2.774 -6.127 1 96.14 276 LEU B C 1
ATOM 4740 O O . LEU B 1 276 ? 22.282 -2.042 -5.151 1 96.14 276 LEU B O 1
ATOM 4744 N N . LEU B 1 277 ? 22.805 -2.687 -7.169 1 95.02 277 LEU B N 1
ATOM 4745 C CA . LEU B 1 277 ? 23.989 -1.835 -7.203 1 95.02 277 LEU B CA 1
ATOM 4746 C C . LEU B 1 277 ? 23.597 -0.363 -7.283 1 95.02 277 LEU B C 1
ATOM 4748 O O . LEU B 1 277 ? 24.224 0.485 -6.644 1 95.02 277 LEU B O 1
ATOM 4752 N N . GLU B 1 278 ? 22.616 -0.081 -8.002 1 96.36 278 GLU B N 1
ATOM 4753 C CA . GLU B 1 278 ? 22.161 1.299 -8.143 1 96.36 278 GLU B CA 1
ATOM 4754 C C . GLU B 1 278 ? 21.583 1.825 -6.832 1 96.36 278 GLU B C 1
ATOM 4756 O O . GLU B 1 278 ? 21.842 2.967 -6.448 1 96.36 278 GLU B O 1
ATOM 4761 N N . ILE B 1 279 ? 20.8 0.968 -6.177 1 94.61 279 ILE B N 1
ATOM 4762 C CA . ILE B 1 279 ? 20.211 1.407 -4.917 1 94.61 279 ILE B CA 1
ATOM 4763 C C . ILE B 1 279 ? 21.304 1.563 -3.862 1 94.61 279 ILE B C 1
ATOM 4765 O O . ILE B 1 279 ? 21.231 2.452 -3.01 1 94.61 279 ILE B O 1
ATOM 4769 N N . ALA B 1 280 ? 22.315 0.739 -3.934 1 94.54 280 ALA B N 1
ATOM 4770 C CA . ALA B 1 280 ? 23.451 0.894 -3.029 1 94.54 280 ALA B CA 1
ATOM 4771 C C . ALA B 1 280 ? 24.126 2.249 -3.224 1 94.54 280 ALA B C 1
ATOM 4773 O O . ALA B 1 280 ? 24.479 2.92 -2.251 1 94.54 280 ALA B O 1
ATOM 4774 N N . ALA B 1 281 ? 24.254 2.661 -4.445 1 94.4 281 ALA B N 1
ATOM 4775 C CA . ALA B 1 281 ? 24.851 3.958 -4.754 1 94.4 281 ALA B CA 1
ATOM 4776 C C . ALA B 1 281 ? 23.989 5.1 -4.223 1 94.4 281 ALA B C 1
ATOM 4778 O O . ALA B 1 281 ? 24.505 6.059 -3.645 1 94.4 281 ALA B O 1
ATOM 4779 N N . VAL B 1 282 ? 22.733 5.005 -4.394 1 93.57 282 VAL B N 1
ATOM 4780 C CA . VAL B 1 282 ? 21.813 6.034 -3.92 1 93.57 282 VAL B CA 1
ATOM 4781 C C . VAL B 1 282 ? 21.854 6.102 -2.395 1 93.57 282 VAL B C 1
ATOM 4783 O O . VAL B 1 282 ? 21.806 7.188 -1.814 1 93.57 282 VAL B O 1
ATOM 4786 N N . THR B 1 283 ? 21.919 4.939 -1.762 1 93.16 283 THR B N 1
ATOM 4787 C CA . THR B 1 283 ? 21.958 4.886 -0.305 1 93.16 283 THR B CA 1
ATOM 4788 C C . THR B 1 283 ? 23.235 5.531 0.226 1 93.16 283 THR B C 1
ATOM 4790 O O . THR B 1 283 ? 23.214 6.201 1.26 1 93.16 283 THR B O 1
ATOM 4793 N N . ILE B 1 284 ? 24.281 5.379 -0.451 1 91.29 284 ILE B N 1
ATOM 4794 C CA . ILE B 1 284 ? 25.533 6.017 -0.058 1 91.29 284 ILE B CA 1
ATOM 4795 C C . ILE B 1 284 ? 25.396 7.534 -0.166 1 91.29 284 ILE B C 1
ATOM 4797 O O . ILE B 1 284 ? 25.834 8.268 0.723 1 91.29 284 ILE B O 1
ATOM 4801 N N . CYS B 1 285 ? 24.794 7.998 -1.216 1 90.95 285 CYS B N 1
ATOM 4802 C CA . CYS B 1 285 ? 24.568 9.427 -1.402 1 90.95 285 CYS B CA 1
ATOM 4803 C C . CYS B 1 285 ? 23.652 9.979 -0.317 1 90.95 285 CYS B C 1
ATOM 4805 O O . CYS B 1 285 ? 23.877 11.079 0.191 1 90.95 285 CYS B O 1
ATOM 4807 N N . SER B 1 286 ? 22.668 9.248 0.018 1 87.77 286 SER B N 1
ATOM 4808 C CA . SER B 1 286 ? 21.755 9.67 1.076 1 87.77 286 SER B CA 1
ATOM 4809 C C . SER B 1 286 ? 22.459 9.721 2.427 1 87.77 286 SER B C 1
ATOM 4811 O O . SER B 1 286 ? 22.231 10.638 3.218 1 87.77 286 SER B O 1
ATOM 4813 N N . TYR B 1 287 ? 23.292 8.737 2.659 1 89.28 287 TYR B N 1
ATOM 4814 C CA . TYR B 1 287 ? 24.043 8.694 3.909 1 89.28 287 TYR B CA 1
ATOM 4815 C C . TYR B 1 287 ? 24.947 9.914 4.044 1 89.28 287 TYR B C 1
ATOM 4817 O O . TYR B 1 287 ? 25.033 10.515 5.117 1 89.28 287 TYR B O 1
ATOM 4825 N N . LYS B 1 288 ? 25.526 10.322 3.033 1 87.33 288 LYS B N 1
ATOM 4826 C CA . LYS B 1 288 ? 26.41 11.484 3.031 1 87.33 288 LYS B CA 1
ATOM 4827 C C . LYS B 1 288 ? 25.631 12.768 3.303 1 87.33 288 LYS B C 1
ATOM 4829 O O . LYS B 1 288 ? 26.143 13.686 3.947 1 87.33 288 LYS B O 1
ATOM 4834 N N . PHE B 1 289 ? 24.471 12.795 2.881 1 83.04 289 PHE B N 1
ATOM 4835 C CA . PHE B 1 289 ? 23.628 13.964 3.099 1 83.04 289 PHE B CA 1
ATOM 4836 C C . PHE B 1 289 ? 23.26 14.099 4.572 1 83.04 289 PHE B C 1
ATOM 4838 O O . PHE B 1 289 ? 23.209 15.209 5.105 1 83.04 289 PHE B O 1
ATOM 4845 N N . TYR B 1 290 ? 22.945 13.04 5.244 1 81.47 290 TYR B N 1
ATOM 4846 C CA . TYR B 1 290 ? 22.531 13.098 6.642 1 81.47 290 TYR B CA 1
ATOM 4847 C C . TYR B 1 290 ? 23.732 13.302 7.558 1 81.47 290 TYR B C 1
ATOM 4849 O O . TYR B 1 290 ? 23.605 13.883 8.638 1 81.47 290 TYR B O 1
ATOM 4857 N N . THR B 1 291 ? 24.802 12.805 7.171 1 80.07 291 THR B N 1
ATOM 4858 C CA . THR B 1 291 ? 26 12.965 7.987 1 80.07 291 THR B CA 1
ATOM 4859 C C . THR B 1 291 ? 26.619 14.343 7.776 1 80.07 291 THR B C 1
ATOM 4861 O O . THR B 1 291 ? 27.269 14.882 8.674 1 80.07 291 THR B O 1
ATOM 4864 N N . GLY B 1 292 ? 26.536 14.982 6.624 1 68.28 292 GLY B N 1
ATOM 4865 C CA . GLY B 1 292 ? 27.087 16.301 6.358 1 68.28 292 GLY B CA 1
ATOM 4866 C C . GLY B 1 292 ? 26.25 17.426 6.939 1 68.28 292 GLY B C 1
ATOM 4867 O O . GLY B 1 292 ? 26.69 18.576 6.98 1 68.28 292 GLY B O 1
ATOM 4868 N N . GLN B 1 293 ? 25.017 17.353 7.209 1 60 293 GLN B N 1
ATOM 4869 C CA . GLN B 1 293 ? 24.175 18.406 7.767 1 60 293 GLN B CA 1
ATOM 4870 C C . GLN B 1 293 ? 24.518 18.667 9.231 1 60 293 GLN B C 1
ATOM 4872 O O . GLN B 1 293 ? 24.606 17.732 10.03 1 60 293 GLN B O 1
ATOM 4877 N N . GLU B 1 294 ? 25.378 19.724 9.493 1 50.66 294 GLU B N 1
ATOM 4878 C CA . GLU B 1 294 ? 25.648 20.273 10.819 1 50.66 294 GLU B CA 1
ATOM 4879 C C . GLU B 1 294 ? 24.378 20.327 11.663 1 50.66 294 GLU B C 1
ATOM 4881 O O . GLU B 1 294 ? 23.28 20.511 11.131 1 50.66 294 GLU B O 1
ATOM 4886 N N . PRO B 1 295 ? 24.34 19.902 12.885 1 46.19 295 PRO B N 1
ATOM 4887 C CA . PRO B 1 295 ? 23.232 19.94 13.844 1 46.19 295 PRO B CA 1
ATOM 4888 C C . PRO B 1 295 ? 22.439 21.243 13.777 1 46.19 295 PRO B C 1
ATOM 4890 O O . PRO B 1 295 ? 23.02 22.315 13.589 1 46.19 295 PRO B O 1
ATOM 4893 N N . ALA B 1 296 ? 21.262 21.518 13.165 1 43 296 ALA B N 1
ATOM 4894 C CA . ALA B 1 296 ? 20.504 22.722 13.495 1 43 296 ALA B CA 1
ATOM 4895 C C . ALA B 1 296 ? 20.929 23.284 14.848 1 43 296 ALA B C 1
ATOM 4897 O O . ALA B 1 296 ? 21.12 22.533 15.807 1 43 296 ALA B O 1
ATOM 4898 N N . ALA B 1 297 ? 21.527 24.495 15.073 1 36.41 297 ALA B N 1
ATOM 4899 C CA . ALA B 1 297 ? 21.708 25.248 16.311 1 36.41 297 ALA B CA 1
ATOM 4900 C C . ALA B 1 297 ? 20.523 25.05 17.252 1 36.41 297 ALA B C 1
ATOM 4902 O O . ALA B 1 297 ? 19.368 25.198 16.844 1 36.41 297 ALA B O 1
ATOM 4903 N N . ALA B 1 298 ? 20.495 24.182 18.249 1 36.57 298 ALA B N 1
ATOM 4904 C CA . ALA B 1 298 ? 19.742 24.479 19.465 1 36.57 298 ALA B CA 1
ATOM 4905 C C . ALA B 1 298 ? 19.582 25.985 19.657 1 36.57 298 ALA B C 1
ATOM 4907 O O . ALA B 1 298 ? 20.572 26.711 19.769 1 36.57 298 ALA B O 1
ATOM 4908 N N . GLY B 1 299 ? 18.862 26.756 19.043 1 31.95 299 GLY B N 1
ATOM 4909 C CA . GLY B 1 299 ? 18.689 28.061 19.66 1 31.95 299 GLY B CA 1
ATOM 4910 C C . GLY B 1 299 ? 19.033 28.073 21.137 1 31.95 299 GLY B C 1
ATOM 4911 O O . GLY B 1 299 ? 18.664 27.157 21.874 1 31.95 299 GLY B O 1
ATOM 4912 N N . GLU B 1 300 ? 20.073 28.693 21.566 1 30.55 300 GLU B N 1
ATOM 4913 C CA . GLU B 1 300 ? 20.316 29.278 22.881 1 30.55 300 GLU B CA 1
ATOM 4914 C C . GLU B 1 300 ? 19.022 29.792 23.505 1 30.55 300 GLU B C 1
ATOM 4916 O O . GLU B 1 300 ? 18.31 30.595 22.898 1 30.55 300 GLU B O 1
ATOM 4921 N N . LYS B 1 301 ? 18.268 29.06 24.348 1 35.5 301 LYS B N 1
ATOM 4922 C CA . LYS B 1 301 ? 17.598 29.798 25.414 1 35.5 301 LYS B CA 1
ATOM 4923 C C . LYS B 1 301 ? 18.4 31.032 25.818 1 35.5 301 LYS B C 1
ATOM 4925 O O . LYS B 1 301 ? 19.518 30.914 26.324 1 35.5 301 LYS B O 1
ATOM 4930 N N . THR B 1 302 ? 18.541 32.072 25.124 1 29.25 302 THR B N 1
ATOM 4931 C CA . THR B 1 302 ? 18.79 33.28 25.904 1 29.25 302 THR B CA 1
ATOM 4932 C C . THR B 1 302 ? 17.931 33.295 27.166 1 29.25 302 THR B C 1
ATOM 4934 O O . THR B 1 302 ? 16.702 33.353 27.086 1 29.25 302 THR B O 1
ATOM 4937 N N . GLY B 1 303 ? 18.342 32.59 28.267 1 28.19 303 GLY B N 1
ATOM 4938 C CA . GLY B 1 303 ? 18.096 33.006 29.639 1 28.19 303 GLY B CA 1
ATOM 4939 C C . GLY B 1 303 ? 17.996 34.511 29.798 1 28.19 303 GLY B C 1
ATOM 4940 O O . GLY B 1 303 ? 19 35.219 29.695 1 28.19 303 GLY B O 1
ATOM 4941 N N . VAL B 1 304 ? 17.013 35.179 29.169 1 27.68 304 VAL B N 1
ATOM 4942 C CA . VAL B 1 304 ? 16.67 36.453 29.792 1 27.68 304 VAL B CA 1
ATOM 4943 C C . VAL B 1 304 ? 16.546 36.274 31.303 1 27.68 304 VAL B C 1
ATOM 4945 O O . VAL B 1 304 ? 15.694 35.517 31.776 1 27.68 304 VAL B O 1
ATOM 4948 N N . ASN B 1 305 ? 17.705 36.236 32.102 1 27.3 305 ASN B N 1
ATOM 4949 C CA . ASN B 1 305 ? 17.891 36.749 33.455 1 27.3 305 ASN B CA 1
ATOM 4950 C C . ASN B 1 305 ? 17.115 38.044 33.675 1 27.3 305 ASN B C 1
ATOM 4952 O O . ASN B 1 305 ? 17.462 39.084 33.112 1 27.3 305 ASN B O 1
ATOM 4956 N N . ASN B 1 306 ? 15.756 38.021 33.523 1 24.13 306 ASN B N 1
ATOM 4957 C CA . ASN B 1 306 ? 15.065 39.078 34.253 1 24.13 306 ASN B CA 1
ATOM 4958 C C . ASN B 1 306 ? 15.592 39.212 35.679 1 24.13 306 ASN B C 1
ATOM 4960 O O . ASN B 1 306 ? 15.132 38.512 36.583 1 24.13 306 ASN B O 1
ATOM 4964 N N . THR B 1 307 ? 16.938 39.294 35.898 1 26.51 307 THR B N 1
ATOM 4965 C CA . THR B 1 307 ? 17.505 39.924 37.085 1 26.51 307 THR B CA 1
ATOM 4966 C C . THR B 1 307 ? 17.003 41.357 37.23 1 26.51 307 THR B C 1
ATOM 4968 O O . THR B 1 307 ? 17.375 42.059 38.172 1 26.51 307 THR B O 1
ATOM 4971 N N . GLY B 1 308 ? 16.317 42.065 36.218 1 24.6 308 GLY B N 1
ATOM 4972 C CA . GLY B 1 308 ? 16.074 43.415 36.7 1 24.6 308 GLY B CA 1
ATOM 4973 C C . GLY B 1 308 ? 15.117 43.466 37.876 1 24.6 308 GLY B C 1
ATOM 4974 O O . GLY B 1 308 ? 14.99 44.5 38.535 1 24.6 308 GLY B O 1
ATOM 4975 N N . TYR B 1 309 ? 14.02 42.578 37.993 1 23.76 309 TYR B N 1
ATOM 4976 C CA . TYR B 1 309 ? 13.181 43.119 39.056 1 23.76 309 TYR B CA 1
ATOM 4977 C C . TYR B 1 309 ? 13.767 42.805 40.428 1 23.76 309 TYR B C 1
ATOM 4979 O O . TYR B 1 309 ? 13.312 41.882 41.107 1 23.76 309 TYR B O 1
ATOM 4987 N N . GLU B 1 310 ? 15.124 42.289 40.561 1 22.24 310 GLU B N 1
ATOM 4988 C CA . GLU B 1 310 ? 15.563 42.576 41.924 1 22.24 310 GLU B CA 1
ATOM 4989 C C . GLU B 1 310 ? 15.734 44.076 42.144 1 22.24 310 GLU B C 1
ATOM 4991 O O . GLU B 1 310 ? 15.93 44.524 43.276 1 22.24 310 GLU B O 1
ATOM 4996 N N . ALA B 1 311 ? 15.568 44.99 41.21 1 21.57 311 ALA B N 1
ATOM 4997 C CA . ALA B 1 311 ? 15.355 46.18 42.028 1 21.57 311 ALA B CA 1
ATOM 4998 C C . ALA B 1 311 ? 13.926 46.232 42.56 1 21.57 311 ALA B C 1
ATOM 5000 O O . ALA B 1 311 ? 12.989 45.801 41.884 1 21.57 311 ALA B O 1
#

Organism: Anopheles coluzzii (NCBI:txid1518534)

Radius of gyration: 27.69 Å; Cα contacts (8 Å, |Δi|>4): 523; chains: 2; bounding box: 55×112×72 Å

Solvent-accessible surface area (backbone atoms only — not comparable to full-atom values): 34332 Å² total; per-residue (Å²): 134,84,79,73,71,73,74,74,72,82,79,72,78,72,57,36,66,78,34,73,61,56,66,70,56,45,55,66,74,40,40,65,70,46,51,54,51,49,49,53,42,50,51,49,42,51,49,48,50,51,50,48,56,53,48,50,55,48,37,69,70,60,44,56,80,87,49,35,62,54,53,46,50,57,52,45,47,59,50,44,43,42,52,30,37,45,46,24,68,75,39,63,77,30,34,66,56,39,44,46,51,43,45,46,51,43,30,48,41,50,52,56,46,47,55,47,54,42,49,73,68,58,33,68,65,45,52,49,46,38,46,67,65,56,72,37,61,72,48,91,37,39,80,82,52,63,82,48,79,47,64,73,56,39,51,50,49,33,51,49,27,48,59,42,42,35,58,52,46,45,52,53,45,48,52,50,50,44,39,41,54,62,35,57,70,58,28,67,64,45,42,71,68,50,46,59,58,54,50,53,46,50,52,41,24,51,37,22,48,51,30,48,46,67,49,48,39,78,78,44,73,84,49,66,64,59,60,54,49,52,56,53,51,50,50,49,43,54,58,40,58,48,49,52,50,54,52,48,51,56,71,70,42,86,72,74,68,88,43,80,10,46,57,45,51,51,50,50,51,50,52,38,51,52,46,46,52,52,50,49,52,53,50,52,53,52,48,51,54,65,68,65,57,70,70,71,77,72,73,74,76,74,75,77,74,77,62,63,80,74,108,134,84,80,73,73,73,74,72,71,81,78,74,76,71,59,36,67,78,34,74,61,57,66,71,56,44,55,65,75,40,41,65,70,46,51,54,52,48,50,53,42,49,52,50,43,52,50,47,51,51,49,46,54,54,48,50,55,48,37,69,71,59,42,57,80,86,48,35,62,54,53,47,52,56,52,45,45,59,50,45,44,42,52,30,37,46,48,24,66,74,39,62,76,29,33,66,58,38,45,46,51,42,45,45,52,44,31,48,40,49,52,55,44,46,56,48,54,43,50,74,68,60,32,69,66,45,51,50,47,38,45,68,66,59,71,37,62,71,50,90,36,40,81,84,52,63,81,47,80,47,62,72,55,38,53,49,48,31,49,48,27,48,59,41,41,36,57,53,45,45,52,52,44,49,51,50,50,45,39,41,54,62,34,59,70,58,29,68,64,45,42,71,68,48,46,60,58,53,51,52,46,51,50,41,23,51,38,22,47,51,33,49,45,68,50,48,41,78,78,43,73,83,49,66,64,58,61,53,48,53,55,52,52,51,50,49,44,56,58,41,59,48,50,52,52,53,51,49,52,54,71,71,43,87,73,77,67,86,43,79,10,48,58,44,51,52,51,50,51,50,52,38,50,53,47,46,53,51,50,50,52,51,48,51,55,52,50,51,54,64,68,65,56,72,70,69,78,72,72,72,76,71,74,75,71,78,61,63,76,73,106

Sequence (622 aa):
MNVTEESISPAETFDCRNYLPPLKLYYAEYIIPLSLSLTVGCIVWLWVTFVFVKVIKLIRRQTEKGLVMVLIIANTVYFTVVTFNVVALLVPHVAVVCDIVPFVAFCWCILVFFRYLKESVGGDSIIMGLYESKALDPPKVCPCFRFIYDRKRQLRAIRFGILQLPIYNSVVASIQLLIFSYDKDLFFDAFYIILPFIITSIVFYVGSSVSFIKTVAPLYPDNPIFKRFFLLQLVLIITKPQIIILELIYNLSTFECTLAGEPKVYINIIKQLVILLEIAAVTICSYKFYTGQEPAAAGEKTGVNNTGYEAMNVTEESISPAETFDCRNYLPPLKLYYAEYIIPLSLSLTVGCIVWLWVTFVFVKVIKLIRRQTEKGLVMVLIIANTVYFTVVTFNVVALLVPHVAVVCDIVPFVAFCWCILVFFRYLKESVGGDSIIMGLYESKALDPPKVCPCFRFIYDRKRQLRAIRFGILQLPIYNSVVASIQLLIFSYDKDLFFDAFYIILPFIITSIVFYVGSSVSFIKTVAPLYPDNPIFKRFFLLQLVLIITKPQIIILELIYNLSTFECTLAGEPKVYINIIKQLVILLEIAAVTICSYKFYTGQEPAAAGEKTGVNNTGYEA

Secondary structure (DSSP, 8-state):
---------S-S---TTT----HHHHHHHTHHHHHHHHHHHHHHHHHHHHHHHHHHHHHHHHS-HHHHHHHHHHHHHHHHHHHHHHHHHH-GGGHHHHHHHHHHHHHHHHHHHHHHHHHHTTHHHHHHHHHHTT-S---S--GGGTT---HHHHHHHHHHHHHHHHHHHHHHHHHHHHHHHH-HHHHHHHHHHHHHHHHHHHHHHHHHHHHHHHHHGGG-TT-THHHHHHHHHHHHHHHTHHHHHHHHHHHHS----SSTTHHHHHHHHHHHHHHHHHHHHHHHHHHHHHHHS--------------GGG-/---------S-S---TTT----HHHHHHHTHHHHHHHHHHHHHHHHHHHHHHHHHHHHHHHHS-HHHHHHHHHHHHHHHHHHHHHHHHHH-GGGHHHHHHHHHHHHHHHHHHHHHHHHHHTTHHHHHHHHHHTT-S---S--GGGTT---HHHHHHHHHHHHHHHHHHHHHHHHHHHHHHHH-HHHHHHHHHHHHHHHHHHHHHHHHHHHHHHHHHGGG-TT-THHHHHHHHHHHHHHHTHHHHHHHHHHHHS----SSTTHHHHHHHHHHHHHHHHHHHHHHHHHHHHHHHS--------------GGG-

InterPro domains:
  IPR005178 Organic solute transporter subunit alpha/Transmembrane protein 184 [PF03619] (39-291)
  IPR005178 Organic solute transporter subunit alpha/Transmembrane protein 184 [PTHR23423] (38-291)
  IPR005178 Organic solute transporter subunit alpha/Transmembrane protein 184 [SM01417] (36-295)

pLDDT: mean 78.58, std 18.44, range [20.96, 96.36]

Nearest PDB structures (foldseek):
  8vow-assembly1_A  TM=2.291E-01  e=2.157E+00  Acetivibrio thermocellus ATCC 27405
  8dck-assembly1_E  TM=1.711E-01  e=6.782E+00  Escherichia coli CFT073
  8vow-assembly1_A  TM=2.284E-01  e=1.767E+00  Acetivibrio thermocellus ATCC 27405
  8vp6-assembly1_A  TM=2.256E-01  e=8.209E+00  Acetivibrio thermocellus ATCC 27405
  8dck-assembly1_E  TM=1.711E-01  e=8.209E+00  Escherichia coli CFT073